Protein AF-G1WE12-F1 (afdb_monomer)

Foldseek 3Di:
DADWDKAKFQRADQLQDKIKIKTQCLVQPDDFPAKKFKAWQPPHGLQPPQLQAGDPLRTWDDDDNSMTMDIDRRCVSRVHDRVSVQDPPGPATWIWMAHRRRPDIGPIDHHDHHNVVVVCVVVVLDQKAKFWAGPVVPTDRAHDQFTHIKMKGDQCRDDFPRHGNVVLCPDPFFDFKFKWKDFPVNLQTLGPPQQAPVSCVLGTQDQDPVRMTMGRCRRNLVSSQWYADNVRDTDGDLSVDPLSVVVDDTFKMKMKMFTWGQDPVRGIDTDTIDPIDIHTHDDPDPQDDKDWDWPPPAAALQDWIKTKIAQADSQQAWKKKWKDWLRDIDIDTFDDDNGMTMDIDRSCVVCPPGDGQKMWMWMGGPVRDTPDTDIHGHDDDDD

Mean predicted aligned error: 9.97 Å

Solvent-accessible surface area (backbone atoms only — not comparable to full-atom v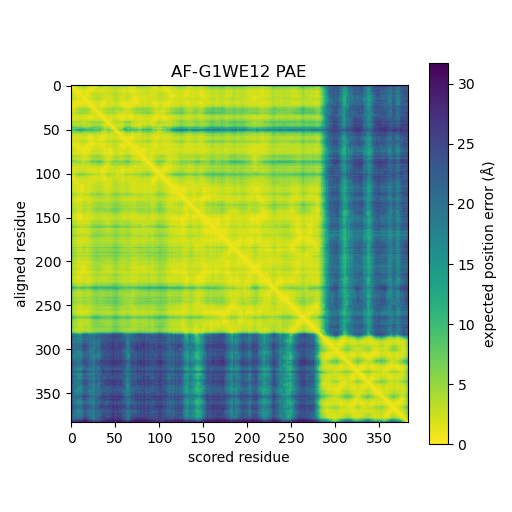alues): 20674 Å² total; per-residue (Å²): 91,31,64,64,54,56,39,42,37,35,39,57,65,59,54,80,41,76,36,32,42,37,37,42,35,72,81,23,78,63,71,79,85,60,71,42,25,59,47,46,56,38,88,37,50,58,65,68,91,25,76,62,47,52,54,80,86,36,49,46,49,78,75,57,91,40,29,33,36,46,77,44,34,51,27,69,60,40,74,46,61,60,66,58,75,68,39,88,82,46,86,51,37,37,33,33,46,22,36,47,66,44,86,43,53,41,35,78,44,70,48,87,78,34,66,68,59,53,51,52,47,66,74,63,72,50,30,60,49,50,35,12,38,38,70,88,80,48,62,34,68,40,38,51,55,87,31,21,25,22,35,42,32,34,32,87,61,27,56,37,78,88,40,30,46,59,63,52,69,66,44,93,44,52,72,49,40,31,37,36,36,14,37,53,80,50,75,45,55,38,69,57,45,59,82,31,70,63,22,42,65,66,32,32,40,43,78,45,97,88,67,36,30,32,38,67,50,24,36,43,46,67,50,46,12,43,39,64,46,91,88,71,47,73,44,70,38,65,49,59,40,69,72,50,39,77,60,60,81,73,56,31,36,30,34,29,49,30,38,30,27,46,47,99,85,69,46,55,39,84,56,56,36,57,54,87,41,78,44,57,38,34,82,76,76,76,78,63,76,66,44,78,52,58,37,60,84,74,39,37,60,73,36,62,41,32,44,39,39,30,34,47,61,90,82,30,72,61,36,34,40,39,39,40,40,60,90,46,77,48,74,50,66,36,51,74,52,58,64,43,26,37,37,78,43,56,31,39,75,74,42,64,95,53,75,53,63,42,36,38,41,37,31,27,29,65,83,69,50,76,78,42,79,48,78,42,66,35,46,79,78,84,130

Nearest PDB structures (foldseek):
  2yn3-assembly1_A  TM=2.367E-01  e=1.343E-07  Salmonella enterica subsp. enterica serovar Typhimurium str. LT2
  1p7h-assembly1_L  TM=2.393E-01  e=1.179E-03  Homo sapiens
  8v2b-assembly1_C  TM=2.340E-01  e=1.471E-03  Mus musculus
  7khf-assembly1_A  TM=2.065E-01  e=1.392E-03  Homo sapiens
  3se4-assembly1_C  TM=3.279E-01  e=4.815E-02  Homo sapiens

pLDDT: mean 93.17, std 6.66, range [52.09, 98.75]

Organism: NCBI:txid702438

Radius of gyration: 26.55 Å; Cα contacts (8 Å, |Δi|>4): 852; chains: 1; bounding box: 67×38×87 Å

Secondary structure (DSSP, 8-state):
--PPEEEEESSS--TTS-EEEEEE-TTTTPPTT---EEEE-SS--TTTT-SSS--GGGBPEEEETTEEEEEE-HHHHTTS-THHHH-TT---EEEEEE-TTSS-BPPPEEE---HHHHHHHHHTT-SEEEEES-GGG--BSSB-SSS-EEEEE-TTT-EETTEEHHHHTTSTTEEEEEEEEEETTTTEEE---TT-HHHHHHTEEEEPTTS-EEEEEESHHHHTTEEE-TTS-EEE-GGGSHHHHTT----EEEEEEEEEEE-TTS-EEEEEE---EEEEBPPPPPPPPPEEEEESSSEETTSEEEEEEES--TT--SEEEEEEETTEEEEEEEEEETTEEEEEEEHHHHTTT---SEEEEEEE-TT--EEEEEEEEEEPPP-

Structure (mmCIF, N/CA/C/O backbone):
data_AF-G1WE12-F1
#
_entry.id   AF-G1WE12-F1
#
loop_
_atom_site.group_PDB
_atom_site.id
_atom_site.type_symbol
_atom_site.label_atom_id
_atom_site.label_alt_id
_atom_site.label_comp_id
_atom_site.label_asym_id
_atom_site.label_entity_id
_atom_site.label_seq_id
_atom_site.pdbx_PDB_ins_code
_atom_site.Cartn_x
_atom_site.Cartn_y
_atom_site.Cartn_z
_atom_site.occupancy
_atom_site.B_iso_or_equiv
_atom_site.auth_seq_id
_atom_site.auth_comp_id
_atom_site.auth_asym_id
_atom_site.auth_atom_id
_atom_site.pdbx_PDB_model_num
ATOM 1 N N . MET A 1 1 ? 6.895 0.762 27.355 1.00 85.50 1 MET A N 1
ATOM 2 C CA . MET A 1 1 ? 5.780 0.906 26.391 1.00 85.50 1 MET A CA 1
ATOM 3 C C . MET A 1 1 ? 5.866 -0.226 25.378 1.00 85.50 1 MET A C 1
ATOM 5 O O . MET A 1 1 ? 6.911 -0.870 25.307 1.00 85.50 1 MET A O 1
ATOM 9 N N . GLY A 1 2 ? 4.789 -0.492 24.638 1.00 89.25 2 GLY A N 1
ATOM 10 C CA . GLY A 1 2 ? 4.708 -1.626 23.709 1.00 89.25 2 GLY A CA 1
ATOM 11 C C . GLY A 1 2 ? 5.625 -1.516 22.482 1.00 89.25 2 GLY A C 1
ATOM 12 O O . GLY A 1 2 ? 6.435 -0.590 22.358 1.00 89.25 2 GLY A O 1
ATOM 13 N N . VAL A 1 3 ? 5.472 -2.472 21.569 1.00 92.56 3 VAL A N 1
ATOM 14 C CA . VAL A 1 3 ? 6.071 -2.461 20.228 1.00 92.56 3 VAL A CA 1
ATOM 15 C C . VAL A 1 3 ? 4.986 -2.039 19.232 1.00 92.56 3 VAL A C 1
ATOM 17 O O . VAL A 1 3 ? 3.913 -2.644 19.252 1.00 92.56 3 VAL A O 1
ATOM 20 N N . PRO A 1 4 ? 5.216 -1.025 18.380 1.00 93.69 4 PRO A N 1
ATOM 21 C CA . PRO A 1 4 ? 4.253 -0.657 17.349 1.00 93.69 4 PRO A CA 1
ATOM 22 C C . PRO A 1 4 ? 4.116 -1.749 16.293 1.00 93.69 4 PRO A C 1
ATOM 24 O O . PRO A 1 4 ? 5.092 -2.415 15.941 1.00 93.69 4 PRO A O 1
ATOM 27 N N . LYS A 1 5 ? 2.917 -1.887 15.725 1.00 94.00 5 LYS A N 1
ATOM 28 C CA . LYS A 1 5 ? 2.735 -2.692 14.511 1.00 94.00 5 LYS A CA 1
ATOM 29 C C . LYS A 1 5 ? 3.100 -1.816 13.318 1.00 94.00 5 LYS A C 1
ATOM 31 O O . LYS A 1 5 ? 2.578 -0.712 13.182 1.00 94.00 5 LYS A O 1
ATOM 36 N N . VAL A 1 6 ? 3.995 -2.306 12.465 1.00 96.38 6 VAL A N 1
ATOM 37 C CA . VAL A 1 6 ? 4.563 -1.525 11.358 1.00 96.38 6 VAL A CA 1
ATOM 38 C C . VAL A 1 6 ? 4.261 -2.193 10.024 1.00 96.38 6 VAL A C 1
ATOM 40 O O . VAL A 1 6 ? 4.372 -3.414 9.894 1.00 96.38 6 VAL A O 1
ATOM 43 N N . TRP A 1 7 ? 3.887 -1.397 9.028 1.00 97.00 7 TRP A N 1
ATOM 44 C CA . TRP A 1 7 ? 3.762 -1.834 7.638 1.00 97.00 7 TRP A CA 1
ATOM 45 C C . TRP A 1 7 ? 4.177 -0.720 6.684 1.00 97.00 7 TRP A C 1
ATOM 47 O O . TRP A 1 7 ? 4.370 0.426 7.094 1.00 97.00 7 TRP A O 1
ATOM 57 N N . THR A 1 8 ? 4.329 -1.065 5.411 1.00 98.06 8 THR A N 1
ATOM 58 C CA . THR A 1 8 ? 4.759 -0.136 4.371 1.00 98.06 8 THR A CA 1
ATOM 59 C C . THR A 1 8 ? 3.774 -0.105 3.214 1.00 98.06 8 THR A C 1
ATOM 61 O O . THR A 1 8 ? 3.118 -1.101 2.908 1.00 98.06 8 THR A O 1
ATOM 64 N N . VAL A 1 9 ? 3.685 1.056 2.572 1.00 97.81 9 VAL A N 1
ATOM 65 C CA . VAL A 1 9 ? 3.064 1.234 1.258 1.00 97.81 9 VAL A CA 1
ATOM 66 C C . VAL A 1 9 ? 4.114 1.887 0.353 1.00 97.81 9 VAL A C 1
ATOM 68 O O . VAL A 1 9 ? 4.544 2.999 0.669 1.00 97.81 9 VAL A O 1
ATOM 71 N N . PRO A 1 10 ? 4.551 1.240 -0.740 1.00 96.81 10 PRO A N 1
ATOM 72 C CA . PRO A 1 10 ? 4.109 -0.071 -1.234 1.00 96.81 10 PRO A CA 1
ATOM 73 C C . PRO A 1 10 ? 4.503 -1.245 -0.306 1.00 96.81 10 PRO A C 1
ATOM 75 O O . PRO A 1 10 ? 5.312 -1.088 0.611 1.00 96.81 10 PRO A O 1
ATOM 78 N N . ALA A 1 11 ? 3.902 -2.422 -0.530 1.00 97.25 11 ALA A N 1
ATOM 79 C CA . ALA A 1 11 ? 4.101 -3.616 0.304 1.00 97.25 11 ALA A CA 1
ATOM 80 C C . ALA A 1 11 ? 5.571 -4.072 0.328 1.00 97.25 11 ALA A C 1
ATOM 82 O O . ALA A 1 11 ? 6.102 -4.435 1.374 1.00 97.25 11 ALA A O 1
ATOM 83 N N . VAL A 1 12 ? 6.228 -4.002 -0.832 1.00 97.44 12 VAL A N 1
ATOM 84 C CA . VAL A 1 12 ? 7.645 -4.322 -1.052 1.00 97.44 12 VAL A CA 1
ATOM 85 C C . VAL A 1 12 ? 8.293 -3.164 -1.820 1.00 97.44 12 VAL A C 1
ATOM 87 O O . VAL A 1 12 ? 7.662 -2.607 -2.722 1.00 97.44 12 VAL A O 1
ATOM 90 N N . PHE A 1 13 ? 9.528 -2.788 -1.470 1.00 97.25 13 PHE A N 1
ATOM 91 C CA . PHE A 1 13 ? 10.227 -1.602 -1.992 1.00 97.25 13 PHE A CA 1
ATOM 92 C C . PHE A 1 13 ? 11.758 -1.761 -1.984 1.00 97.25 13 PHE A C 1
ATOM 94 O O . PHE A 1 13 ? 12.310 -2.487 -1.158 1.00 97.25 13 PHE A O 1
ATOM 101 N N . THR A 1 14 ? 12.467 -1.068 -2.881 1.00 97.25 14 THR A N 1
ATOM 102 C CA . THR A 1 14 ? 13.921 -0.851 -2.751 1.00 97.25 14 THR A CA 1
ATOM 103 C C . THR A 1 14 ? 14.188 0.457 -2.010 1.00 97.25 14 THR A C 1
ATOM 105 O O . THR A 1 14 ? 13.355 1.358 -1.991 1.00 97.25 14 THR A O 1
ATOM 108 N N . CYS A 1 15 ? 15.346 0.573 -1.361 1.00 96.56 15 CYS A N 1
ATOM 109 C CA . CYS A 1 15 ?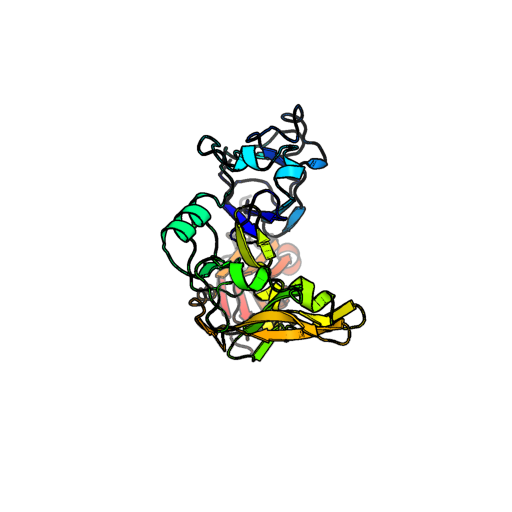 15.626 1.684 -0.442 1.00 96.56 15 CYS A CA 1
ATOM 110 C C . CYS A 1 15 ? 15.850 3.043 -1.129 1.00 96.56 15 CYS A C 1
ATOM 112 O O . CYS A 1 15 ? 15.992 4.061 -0.457 1.00 96.56 15 CYS A O 1
ATOM 114 N N . ASP A 1 16 ? 15.891 3.070 -2.454 1.00 96.75 16 ASP A N 1
ATOM 115 C CA . ASP A 1 16 ? 15.944 4.269 -3.284 1.00 96.75 16 ASP A CA 1
ATOM 116 C C . ASP A 1 16 ? 14.589 4.662 -3.889 1.00 96.75 16 ASP A C 1
ATOM 118 O O . ASP A 1 16 ? 14.500 5.663 -4.597 1.00 96.75 16 ASP A O 1
ATOM 122 N N . GLU A 1 17 ? 13.532 3.921 -3.562 1.00 96.62 17 GLU A N 1
ATOM 123 C CA . GLU A 1 17 ? 12.161 4.256 -3.921 1.00 96.62 17 GLU A CA 1
ATOM 124 C C . GLU A 1 17 ? 11.441 4.957 -2.769 1.00 96.62 17 GLU A C 1
ATOM 126 O O . GLU A 1 17 ? 11.775 4.810 -1.590 1.00 96.62 17 GLU A O 1
ATOM 131 N N . GLU A 1 18 ? 10.425 5.737 -3.126 1.00 97.31 18 GLU A N 1
ATOM 132 C CA . GLU A 1 18 ? 9.559 6.381 -2.151 1.00 97.31 18 GLU A CA 1
ATOM 133 C C . GLU A 1 18 ? 8.660 5.335 -1.478 1.00 97.31 18 GLU A C 1
ATOM 135 O O . GLU A 1 18 ? 7.976 4.554 -2.137 1.00 97.31 18 GLU A O 1
ATOM 140 N N . VAL A 1 19 ? 8.648 5.331 -0.149 1.00 98.00 19 VAL A N 1
ATOM 141 C CA . VAL A 1 19 ? 7.853 4.419 0.671 1.00 98.00 19 VAL A CA 1
ATOM 142 C C . VAL A 1 19 ? 7.250 5.178 1.846 1.00 98.00 19 VAL A C 1
ATOM 144 O O . VAL A 1 19 ? 7.848 6.093 2.416 1.00 98.00 19 VAL A O 1
ATOM 147 N N . THR A 1 20 ? 6.036 4.799 2.221 1.00 98.44 20 THR A N 1
ATOM 148 C CA . THR A 1 20 ? 5.378 5.284 3.430 1.00 98.44 20 THR A CA 1
ATOM 149 C C . THR A 1 20 ? 5.386 4.184 4.474 1.00 98.44 20 THR A C 1
ATOM 151 O O . THR A 1 20 ? 4.784 3.133 4.275 1.00 98.44 20 THR A O 1
ATOM 154 N N . PHE A 1 21 ? 6.056 4.436 5.593 1.00 98.44 21 PHE A N 1
ATOM 155 C CA . PHE A 1 21 ? 5.996 3.591 6.779 1.00 98.44 21 PHE A CA 1
ATOM 156 C C . PHE A 1 21 ? 4.821 4.026 7.640 1.00 98.44 21 PHE A C 1
ATOM 158 O O . PHE A 1 21 ? 4.695 5.211 7.951 1.00 98.44 21 PHE A O 1
ATOM 165 N N . TYR A 1 22 ? 3.998 3.072 8.045 1.00 98.12 22 TYR A N 1
ATOM 166 C CA . TYR A 1 22 ? 2.879 3.274 8.951 1.00 98.12 22 TYR A CA 1
ATOM 167 C C . TYR A 1 22 ? 3.154 2.585 10.278 1.00 98.12 22 TYR A C 1
ATOM 169 O O . TYR A 1 22 ? 3.723 1.493 10.315 1.00 98.12 22 TYR A O 1
ATOM 177 N N . TYR A 1 23 ? 2.713 3.223 11.353 1.00 97.50 23 TYR A N 1
ATOM 178 C CA . TYR A 1 23 ? 2.899 2.782 12.724 1.00 97.50 23 TYR A CA 1
ATOM 179 C C . TYR A 1 23 ? 1.545 2.813 13.428 1.00 97.50 23 TYR A C 1
ATOM 181 O O . TYR A 1 23 ? 0.963 3.884 13.602 1.00 97.50 23 TYR A O 1
ATOM 189 N N . ASP A 1 24 ? 1.048 1.646 13.825 1.00 93.75 24 ASP A N 1
ATOM 190 C CA . ASP A 1 24 ? -0.123 1.515 14.690 1.00 93.75 24 ASP A CA 1
ATOM 191 C C . ASP A 1 24 ? 0.336 1.487 16.150 1.00 93.75 24 ASP A C 1
ATOM 193 O O . ASP A 1 24 ? 1.073 0.589 16.582 1.00 93.75 24 ASP A O 1
ATOM 197 N N . MET A 1 25 ? -0.082 2.522 16.879 1.00 91.88 25 MET A N 1
ATOM 198 C CA . MET A 1 25 ? 0.288 2.795 18.264 1.00 91.88 25 MET A CA 1
ATOM 199 C C . MET A 1 25 ? -0.789 2.379 19.270 1.00 91.88 25 MET A C 1
ATOM 201 O O . MET A 1 25 ? -0.596 2.609 20.465 1.00 91.88 25 MET A O 1
ATOM 205 N N . THR A 1 26 ? -1.887 1.760 18.819 1.00 85.94 26 THR A N 1
ATOM 206 C CA . THR A 1 26 ? -3.068 1.459 19.649 1.00 85.94 26 THR A CA 1
ATOM 207 C C . THR A 1 26 ? -2.700 0.689 20.921 1.00 85.94 26 THR A C 1
ATOM 209 O O . THR A 1 26 ? -3.099 1.066 22.019 1.00 85.94 26 THR A O 1
ATOM 212 N N . ASP A 1 27 ? -1.826 -0.314 20.801 1.00 86.81 27 ASP A N 1
ATOM 213 C CA . ASP A 1 27 ? -1.413 -1.181 21.917 1.00 86.81 27 ASP A CA 1
ATOM 214 C C . ASP A 1 27 ? -0.101 -0.726 22.591 1.00 86.81 27 ASP A C 1
ATOM 216 O O . ASP A 1 27 ? 0.496 -1.438 23.404 1.00 86.81 27 ASP A O 1
ATOM 220 N N . VAL A 1 28 ? 0.401 0.464 22.246 1.00 88.06 28 VAL A N 1
ATOM 221 C CA . VAL A 1 28 ? 1.733 0.936 22.662 1.00 88.06 28 VAL A CA 1
ATOM 222 C C . VAL A 1 28 ? 1.672 1.826 23.912 1.00 88.06 28 VAL A C 1
ATOM 224 O O . VAL A 1 28 ? 2.712 2.097 24.510 1.00 88.06 28 VAL A O 1
ATOM 227 N N . GLN A 1 29 ? 0.468 2.184 24.385 1.00 86.75 29 GLN A N 1
ATOM 228 C CA . GLN A 1 29 ? 0.199 2.961 25.614 1.00 86.75 29 GLN A CA 1
ATOM 229 C C . GLN A 1 29 ? 0.620 4.442 25.550 1.00 86.75 29 GLN A C 1
ATOM 231 O O . GLN A 1 29 ? 0.852 5.082 26.581 1.00 86.75 29 GLN A O 1
ATOM 236 N N . PHE A 1 30 ? 0.744 5.006 24.348 1.00 88.44 30 PHE A N 1
ATOM 237 C CA . PHE A 1 30 ? 0.864 6.456 24.187 1.00 88.44 30 PHE A CA 1
ATOM 238 C C . PHE A 1 30 ? -0.519 7.112 24.315 1.00 88.44 30 PHE A C 1
ATOM 240 O O . PHE A 1 30 ? -1.509 6.500 23.923 1.00 88.44 30 PHE A O 1
ATOM 247 N N . PRO A 1 31 ? -0.611 8.342 24.856 1.00 86.12 31 PRO A N 1
ATOM 248 C CA . PRO A 1 31 ? -1.833 9.127 24.745 1.00 86.12 31 PRO A CA 1
ATOM 249 C C . PRO A 1 31 ? -2.197 9.329 23.274 1.00 86.12 31 PRO A C 1
ATOM 251 O O . PRO A 1 31 ? -1.318 9.628 22.463 1.00 86.12 31 PRO A O 1
ATOM 254 N N . GLU A 1 32 ? -3.476 9.190 22.947 1.00 84.81 32 GLU A N 1
ATOM 255 C CA . GLU A 1 32 ? -3.943 9.373 21.577 1.00 84.81 32 GLU A CA 1
ATOM 256 C C . GLU A 1 32 ? -3.659 10.793 21.069 1.00 84.81 32 GLU A C 1
ATOM 258 O O . GLU A 1 32 ? -3.800 11.776 21.799 1.00 84.81 32 GLU A O 1
ATOM 263 N N . GLY A 1 33 ? -3.225 10.894 19.810 1.00 85.19 33 GLY A N 1
ATOM 264 C CA . GLY A 1 33 ? -2.966 12.168 19.137 1.00 85.19 33 GLY A CA 1
ATOM 265 C C . GLY A 1 33 ? -1.705 12.907 19.594 1.00 85.19 33 GLY A C 1
ATOM 266 O O . GLY A 1 33 ? -1.442 14.004 19.107 1.00 85.19 33 GLY A O 1
ATOM 267 N N . VAL A 1 34 ? -0.897 12.333 20.493 1.00 93.50 34 VAL A N 1
ATOM 268 C CA . VAL A 1 34 ? 0.385 12.938 20.881 1.00 93.50 34 VAL A CA 1
ATOM 269 C C . VAL A 1 34 ? 1.340 13.003 19.685 1.00 93.50 34 VAL A C 1
ATOM 271 O O . VAL A 1 34 ? 1.393 12.085 18.868 1.00 93.50 34 VAL A O 1
ATOM 274 N N . ASP A 1 35 ? 2.131 14.070 19.587 1.00 97.25 35 ASP A N 1
ATOM 275 C CA . ASP A 1 35 ? 3.177 14.171 18.569 1.00 97.25 35 ASP A CA 1
ATOM 276 C C . ASP A 1 35 ? 4.259 13.099 18.788 1.00 97.25 35 ASP A C 1
ATOM 278 O O . ASP A 1 35 ? 4.887 13.030 19.851 1.00 97.25 35 ASP A O 1
ATOM 282 N N . LEU A 1 36 ? 4.515 12.303 17.747 1.00 97.75 36 LEU A N 1
ATOM 283 C CA . LEU A 1 36 ? 5.527 11.248 17.741 1.00 97.75 36 LEU A CA 1
ATOM 284 C C . LEU A 1 36 ? 6.609 11.497 16.692 1.00 97.75 36 LEU A C 1
ATOM 286 O O . LEU A 1 36 ? 6.371 12.084 15.634 1.00 97.75 36 LEU A O 1
ATOM 290 N N . TYR A 1 37 ? 7.809 11.014 17.001 1.00 97.81 37 TYR A N 1
ATOM 291 C CA . TYR A 1 37 ? 9.014 11.187 16.201 1.00 97.81 37 TYR A CA 1
ATOM 292 C C . TYR A 1 37 ? 9.722 9.848 16.018 1.00 97.81 37 TYR A C 1
ATOM 294 O O . TYR A 1 37 ? 9.834 9.068 16.968 1.00 97.81 37 TYR A O 1
ATOM 302 N N . LEU A 1 38 ? 10.210 9.602 14.803 1.00 97.44 38 LEU A N 1
ATOM 303 C CA . LEU A 1 38 ? 10.978 8.413 14.457 1.00 97.44 38 LEU A CA 1
ATOM 304 C C . LEU A 1 38 ? 12.446 8.599 14.832 1.00 97.44 38 LEU A C 1
ATOM 306 O O . LEU A 1 38 ? 13.145 9.410 14.231 1.00 97.44 38 LEU A O 1
ATOM 310 N N . TRP A 1 39 ? 12.929 7.792 15.769 1.00 96.12 39 TRP A N 1
ATOM 311 C CA . TRP A 1 39 ? 14.358 7.631 16.001 1.00 96.12 39 TRP A CA 1
ATOM 312 C C . TRP A 1 39 ? 14.813 6.302 15.410 1.00 96.12 39 TRP A C 1
ATOM 314 O O . TRP A 1 39 ? 14.361 5.248 15.850 1.00 96.12 39 TRP A O 1
ATOM 324 N N . ALA A 1 40 ? 15.692 6.358 14.416 1.00 95.19 40 ALA A N 1
ATOM 325 C CA . ALA A 1 40 ? 16.290 5.199 13.766 1.00 95.19 40 ALA A CA 1
ATOM 326 C C . ALA A 1 40 ? 17.816 5.327 13.810 1.00 95.19 40 ALA A C 1
ATOM 328 O O . ALA A 1 40 ? 18.318 6.445 13.861 1.00 95.19 40 ALA A O 1
ATOM 329 N N . TRP A 1 41 ? 18.550 4.214 13.805 1.00 93.69 41 TRP A N 1
ATOM 330 C CA . TRP A 1 41 ? 20.022 4.246 13.914 1.00 93.69 41 TRP A CA 1
ATOM 331 C C . TRP A 1 41 ? 20.755 3.283 12.976 1.00 93.69 41 TRP A C 1
ATOM 333 O O . TRP A 1 41 ? 21.980 3.193 13.021 1.00 93.69 41 TRP A O 1
ATOM 343 N N . THR A 1 42 ? 20.036 2.565 12.112 1.00 92.75 42 THR A N 1
ATOM 344 C CA . THR A 1 42 ? 20.632 1.705 11.084 1.00 92.75 42 THR A CA 1
ATOM 345 C C . THR A 1 42 ? 19.958 1.944 9.731 1.00 92.75 42 THR A C 1
ATOM 347 O O . THR A 1 42 ? 18.728 1.978 9.669 1.00 92.75 42 THR A O 1
ATOM 350 N N . PRO A 1 43 ? 20.724 2.065 8.628 1.00 91.44 43 PRO A N 1
ATOM 351 C CA . PRO A 1 43 ? 22.186 1.914 8.523 1.00 91.44 43 PRO A CA 1
ATOM 352 C C . PRO A 1 43 ? 23.010 3.085 9.091 1.00 91.44 43 PRO A C 1
ATOM 354 O O . PRO A 1 43 ? 24.203 2.930 9.322 1.00 91.44 43 PRO A O 1
ATOM 357 N N . THR A 1 44 ? 22.384 4.231 9.338 1.00 92.69 44 THR A N 1
ATOM 358 C CA . THR A 1 44 ? 22.977 5.417 9.979 1.00 92.69 44 THR A CA 1
ATOM 359 C C . THR A 1 44 ? 21.956 6.018 10.953 1.00 92.69 44 THR A C 1
ATOM 361 O O . THR A 1 44 ? 20.788 5.626 10.941 1.00 92.69 44 THR A O 1
ATOM 364 N N . GLU A 1 45 ? 22.364 6.963 11.802 1.00 93.94 45 GLU A N 1
ATOM 365 C CA . GLU A 1 45 ? 21.431 7.764 12.606 1.00 93.94 45 GLU A CA 1
ATOM 366 C C . GLU A 1 45 ? 21.102 9.070 11.856 1.00 93.94 45 GLU A C 1
ATOM 368 O O . GLU A 1 45 ? 21.946 9.965 11.805 1.00 93.94 45 GLU A O 1
ATOM 373 N N . PRO A 1 46 ? 19.909 9.204 11.242 1.00 93.00 46 PRO A N 1
ATOM 374 C CA . PRO A 1 46 ? 19.587 10.343 10.383 1.00 93.00 46 PRO A CA 1
ATOM 375 C C . PRO A 1 46 ? 19.283 11.625 11.162 1.00 93.00 46 PRO A C 1
ATOM 377 O O . PRO A 1 46 ? 19.503 12.719 10.659 1.00 93.00 46 PRO A O 1
ATOM 380 N N . ASP A 1 47 ? 18.808 11.500 12.403 1.00 91.88 47 ASP A N 1
ATOM 381 C CA . ASP A 1 47 ? 18.554 12.622 13.316 1.00 91.88 47 ASP A CA 1
ATOM 382 C C . ASP A 1 47 ? 19.609 12.640 14.439 1.00 91.88 47 ASP A C 1
ATOM 384 O O . ASP A 1 47 ? 19.283 12.715 15.624 1.00 91.88 47 ASP A O 1
ATOM 388 N N . ALA A 1 48 ? 20.885 12.478 14.067 1.00 88.00 48 ALA A N 1
ATOM 389 C CA . ALA A 1 48 ? 21.989 12.308 15.011 1.00 88.00 48 ALA A CA 1
ATOM 390 C C . ALA A 1 48 ? 22.069 13.446 16.042 1.00 88.00 48 ALA A C 1
ATOM 392 O O . ALA A 1 48 ? 21.968 14.628 15.713 1.00 88.00 48 ALA A O 1
ATOM 393 N N . GLY A 1 49 ? 22.271 13.079 17.311 1.00 83.31 49 GLY A N 1
ATOM 394 C CA . GLY A 1 49 ? 22.349 14.029 18.427 1.00 83.31 49 GLY A CA 1
ATOM 395 C C . GLY A 1 49 ? 20.992 14.494 18.970 1.00 83.31 49 GLY A C 1
ATOM 396 O O . GLY A 1 49 ? 20.947 15.125 20.024 1.00 83.31 49 GLY A O 1
ATOM 397 N N . ASN A 1 50 ? 19.880 14.113 18.334 1.00 85.88 50 ASN A N 1
ATOM 398 C CA . ASN A 1 50 ? 18.525 14.487 18.751 1.00 85.88 50 ASN A CA 1
ATOM 399 C C . ASN A 1 50 ? 17.820 13.385 19.561 1.00 85.88 50 ASN A C 1
ATOM 401 O O . ASN A 1 50 ? 16.594 13.374 19.682 1.00 85.88 50 ASN A O 1
ATOM 405 N N . GLY A 1 51 ? 18.572 12.465 20.179 1.00 75.06 51 GLY A N 1
ATOM 406 C CA . GLY A 1 51 ? 18.029 11.389 21.021 1.00 75.06 51 GLY A CA 1
ATOM 407 C C . GLY A 1 51 ? 17.151 11.900 22.173 1.00 75.06 51 GLY A C 1
ATOM 408 O O . GLY A 1 51 ? 16.048 11.395 22.369 1.00 75.06 51 GLY A O 1
ATOM 409 N N . GLY A 1 52 ? 17.570 12.962 22.868 1.00 80.94 52 GLY A N 1
ATOM 410 C CA . GLY A 1 52 ? 16.794 13.591 23.951 1.00 80.94 52 GLY A CA 1
ATOM 411 C C . GLY A 1 52 ? 15.825 14.695 23.509 1.00 80.94 52 GLY A C 1
ATOM 412 O O . GLY A 1 52 ? 15.010 15.135 24.308 1.00 80.94 52 GLY A O 1
ATOM 413 N N . ASN A 1 53 ? 15.904 15.163 22.261 1.00 89.56 53 ASN A N 1
ATOM 414 C CA . ASN A 1 53 ? 15.043 16.228 21.747 1.00 89.56 53 ASN A CA 1
ATOM 415 C C . ASN A 1 53 ? 14.911 16.112 20.225 1.00 89.56 53 ASN A C 1
ATOM 417 O O . ASN A 1 53 ? 15.780 16.577 19.498 1.00 89.56 53 ASN A O 1
ATOM 421 N N . SER A 1 54 ? 13.848 15.464 19.751 1.00 91.62 54 SER A N 1
ATOM 422 C CA . SER A 1 54 ? 13.645 15.183 18.327 1.00 91.62 54 SER A CA 1
ATOM 423 C C . SER A 1 54 ? 13.492 16.462 17.504 1.00 91.62 54 SER A C 1
ATOM 425 O O . SER A 1 54 ? 12.765 17.387 17.890 1.00 91.62 54 SER A O 1
ATOM 427 N N . SER A 1 55 ? 14.095 16.484 16.316 1.00 92.44 55 SER A N 1
ATOM 428 C CA . SER A 1 55 ? 13.916 17.587 15.375 1.00 92.44 55 SER A CA 1
ATOM 429 C C . SER A 1 55 ? 12.611 17.445 14.576 1.00 92.44 55 SER A C 1
ATOM 431 O O . SER A 1 55 ? 11.990 16.380 14.519 1.00 92.44 55 SER A O 1
ATOM 433 N N . ALA A 1 56 ? 12.169 18.522 13.917 1.00 93.88 56 ALA A N 1
ATOM 434 C CA . ALA A 1 56 ? 10.994 18.471 13.038 1.00 93.88 56 ALA A CA 1
ATOM 435 C C . ALA A 1 56 ? 11.169 17.482 11.869 1.00 93.88 56 ALA A C 1
ATOM 437 O O . ALA A 1 56 ? 10.182 16.930 11.384 1.00 93.88 56 ALA A O 1
ATOM 438 N N . PHE A 1 57 ? 12.414 17.213 11.462 1.00 94.62 57 PHE A N 1
ATOM 439 C CA . PHE A 1 57 ? 12.746 16.241 10.423 1.00 94.62 57 PHE A CA 1
ATOM 440 C C . PHE A 1 57 ? 12.247 14.832 10.768 1.00 94.62 57 PHE A C 1
ATOM 442 O O . PHE A 1 57 ? 11.717 14.150 9.894 1.00 94.62 57 PHE A O 1
ATOM 449 N N . ALA A 1 58 ? 12.317 14.418 12.035 1.00 95.69 58 ALA A N 1
ATOM 450 C CA . ALA A 1 58 ? 11.883 13.096 12.487 1.00 95.69 58 ALA A CA 1
ATOM 451 C C . ALA A 1 58 ? 10.371 12.990 12.767 1.00 95.69 58 ALA A C 1
ATOM 453 O O . ALA A 1 58 ? 9.877 11.897 13.052 1.00 95.69 58 ALA A O 1
ATOM 454 N N . LYS A 1 59 ? 9.619 14.101 12.703 1.00 97.50 59 LYS A N 1
ATOM 455 C CA . LYS A 1 59 ? 8.193 14.122 13.064 1.00 97.50 59 LYS A CA 1
ATOM 456 C C . LYS A 1 59 ? 7.376 13.204 12.147 1.00 97.50 59 LYS A C 1
ATOM 458 O O . LYS A 1 59 ? 7.593 13.180 10.928 1.00 97.50 59 LYS A O 1
ATOM 463 N N . LEU A 1 60 ? 6.448 12.467 12.754 1.00 98.38 60 LEU A N 1
ATOM 464 C CA . LEU A 1 60 ? 5.448 11.648 12.076 1.00 98.38 60 LEU A CA 1
ATOM 465 C C . LEU A 1 60 ? 4.166 12.444 11.813 1.00 98.38 60 LEU A C 1
ATOM 467 O O . LEU A 1 60 ? 3.803 13.342 12.575 1.00 98.38 60 LEU A O 1
ATOM 471 N N . THR A 1 61 ? 3.447 12.068 10.761 1.00 98.38 61 THR A N 1
ATOM 472 C CA . THR A 1 61 ? 2.101 12.578 10.484 1.00 98.38 61 THR A CA 1
ATOM 473 C C . THR A 1 61 ? 1.080 11.708 11.209 1.00 98.38 61 THR A C 1
ATOM 475 O O . THR A 1 61 ? 1.072 10.496 11.010 1.00 98.38 61 THR A O 1
ATOM 478 N N . TYR A 1 62 ? 0.224 12.308 12.040 1.00 95.88 62 TYR A N 1
ATOM 479 C CA . TYR A 1 62 ? -0.896 11.612 12.679 1.00 95.88 62 TYR A CA 1
ATOM 480 C C . TYR A 1 62 ? -2.083 11.508 11.715 1.00 95.88 62 TYR A C 1
ATOM 482 O O . TYR A 1 62 ? -2.458 12.506 11.101 1.00 95.88 62 TYR A O 1
ATOM 490 N N . LEU A 1 63 ? -2.663 10.315 11.585 1.00 88.44 63 LEU A N 1
ATOM 491 C CA . LEU A 1 63 ? -3.773 10.024 10.670 1.00 88.44 63 LEU A CA 1
ATOM 492 C C . LEU A 1 63 ? -5.102 9.747 11.398 1.00 88.44 63 LEU A C 1
ATOM 494 O O . LEU A 1 63 ? -6.102 9.475 10.740 1.00 88.44 63 LEU A O 1
ATOM 498 N N . GLY A 1 64 ? -5.129 9.825 12.733 1.00 81.88 64 GLY A N 1
ATOM 499 C CA . GLY A 1 64 ? -6.266 9.383 13.550 1.00 81.88 64 GLY A CA 1
ATOM 500 C C . GLY A 1 64 ? -6.132 7.927 14.007 1.00 81.88 64 GLY A C 1
ATOM 501 O O . GLY A 1 64 ? -5.280 7.190 13.510 1.00 81.88 64 GLY A O 1
ATOM 502 N N . ASN A 1 65 ? -6.962 7.510 14.970 1.00 84.81 65 ASN A N 1
ATOM 503 C CA . ASN A 1 65 ? -7.029 6.135 15.487 1.00 84.81 65 ASN A CA 1
ATOM 504 C C . ASN A 1 65 ? -5.665 5.560 15.915 1.00 84.81 65 ASN A C 1
ATOM 506 O O . ASN A 1 65 ? -5.366 4.400 15.646 1.00 84.81 65 ASN A O 1
ATOM 510 N N . ASN A 1 66 ? -4.801 6.378 16.530 1.00 86.88 66 ASN A N 1
ATOM 511 C CA . ASN A 1 66 ? -3.429 5.988 16.896 1.00 86.88 66 ASN A CA 1
ATOM 512 C C . ASN A 1 66 ? -2.540 5.520 15.725 1.00 86.88 66 ASN A C 1
ATOM 514 O O . ASN A 1 66 ? -1.506 4.886 15.951 1.00 86.88 66 ASN A O 1
ATOM 518 N N . ILE A 1 67 ? -2.888 5.867 14.483 1.00 92.69 67 ILE A N 1
ATOM 519 C CA . ILE A 1 67 ? -2.074 5.576 13.303 1.00 92.69 67 ILE A CA 1
ATOM 520 C C . ILE A 1 67 ? -1.225 6.788 12.938 1.00 92.69 67 ILE A C 1
ATOM 522 O O . ILE A 1 67 ? -1.713 7.912 12.801 1.00 92.69 67 ILE A O 1
ATOM 526 N N . TYR A 1 68 ? 0.064 6.540 12.734 1.00 98.12 68 TYR A N 1
ATOM 527 C CA . TYR A 1 68 ? 1.041 7.536 12.316 1.00 98.12 68 TYR A CA 1
ATOM 528 C C . TYR A 1 68 ? 1.757 7.073 11.054 1.00 98.12 68 TYR A C 1
ATOM 530 O O . TYR A 1 68 ? 1.899 5.871 10.830 1.00 98.12 68 TYR A O 1
ATOM 538 N N . CYS A 1 69 ? 2.266 8.004 10.249 1.00 98.31 69 CYS A N 1
ATOM 539 C CA . CYS A 1 69 ? 3.078 7.650 9.092 1.00 98.31 69 CYS A CA 1
ATOM 540 C C . CYS A 1 69 ? 4.313 8.535 8.889 1.00 98.31 69 CYS A C 1
ATOM 542 O O . CYS A 1 69 ? 4.402 9.669 9.369 1.00 98.31 69 CYS A O 1
ATOM 544 N N . LYS A 1 70 ? 5.278 7.985 8.145 1.00 98.25 70 LYS A N 1
ATOM 545 C CA . LYS A 1 70 ? 6.429 8.698 7.592 1.00 98.25 70 LYS A CA 1
ATOM 546 C C . LYS A 1 70 ? 6.631 8.288 6.144 1.00 98.25 70 LYS A C 1
ATOM 548 O O . LYS A 1 70 ? 6.993 7.147 5.865 1.00 98.25 70 LYS A O 1
ATOM 553 N N . LYS A 1 71 ? 6.432 9.240 5.239 1.00 98.06 71 LYS A N 1
ATOM 554 C CA . LYS A 1 71 ? 6.779 9.102 3.828 1.00 98.06 71 LYS A CA 1
ATOM 555 C C . LYS A 1 71 ? 8.235 9.515 3.617 1.00 98.06 71 LYS A C 1
ATOM 557 O O . LYS A 1 71 ? 8.631 10.580 4.092 1.00 98.06 71 LYS A O 1
ATOM 562 N N . MET A 1 72 ? 9.033 8.669 2.971 1.00 97.44 72 MET A N 1
ATOM 563 C CA . MET A 1 72 ? 10.456 8.922 2.745 1.00 97.44 72 MET A CA 1
ATOM 564 C C . MET A 1 72 ? 11.015 8.117 1.569 1.00 97.44 72 MET A C 1
ATOM 566 O O . MET A 1 72 ? 10.467 7.083 1.202 1.00 97.44 72 MET A O 1
ATOM 570 N N . ILE A 1 73 ? 12.160 8.553 1.048 1.00 98.06 73 ILE A N 1
ATOM 571 C CA . ILE A 1 73 ? 13.077 7.700 0.284 1.00 98.06 73 ILE A CA 1
ATOM 572 C C . ILE A 1 73 ? 14.198 7.293 1.255 1.00 98.06 73 ILE A C 1
ATOM 574 O O . ILE A 1 73 ? 14.915 8.186 1.718 1.00 98.06 73 ILE A O 1
ATOM 578 N N . PRO A 1 74 ? 14.358 6.006 1.623 1.00 97.88 74 PRO A N 1
ATOM 579 C CA . PRO A 1 74 ? 15.283 5.596 2.682 1.00 97.88 74 PRO A CA 1
ATOM 580 C C . PRO A 1 74 ? 16.733 6.054 2.483 1.00 97.88 74 PRO A C 1
ATOM 582 O O . PRO A 1 74 ? 17.339 6.554 3.426 1.00 97.88 74 PRO A O 1
ATOM 585 N N . THR A 1 75 ? 17.286 5.982 1.272 1.00 97.62 75 THR A N 1
ATOM 586 C CA . THR A 1 75 ? 18.639 6.497 0.978 1.00 97.62 75 THR A CA 1
ATOM 587 C C . THR A 1 75 ? 18.781 7.991 1.267 1.00 97.62 75 THR A C 1
ATOM 589 O O . THR A 1 75 ? 19.789 8.427 1.823 1.00 97.62 75 THR A O 1
ATOM 592 N N . GLN A 1 76 ? 17.749 8.781 0.968 1.00 97.56 76 GLN A N 1
ATOM 593 C CA . GLN A 1 76 ? 17.737 10.213 1.264 1.00 97.56 76 GLN A CA 1
ATOM 594 C C . GLN A 1 76 ? 17.553 10.481 2.759 1.00 97.56 76 GLN A C 1
ATOM 596 O O . GLN A 1 76 ? 18.253 11.331 3.304 1.00 97.56 76 GLN A O 1
ATOM 601 N N . TYR A 1 77 ? 16.652 9.748 3.422 1.00 97.44 77 TYR A N 1
ATOM 602 C CA . TYR A 1 77 ? 16.373 9.911 4.851 1.00 97.44 77 TYR A CA 1
ATOM 603 C C . TYR A 1 77 ? 17.590 9.565 5.710 1.00 97.44 77 TYR A C 1
ATOM 605 O O . TYR A 1 77 ? 17.930 10.321 6.606 1.00 97.44 77 TYR A O 1
ATOM 613 N N . PHE A 1 78 ? 18.274 8.460 5.407 1.00 96.62 78 PHE A N 1
ATOM 614 C CA . PHE A 1 78 ? 19.474 8.000 6.115 1.00 96.62 78 PHE A CA 1
ATOM 615 C C . PHE A 1 78 ? 20.778 8.626 5.601 1.00 96.62 78 PHE A C 1
ATOM 617 O O . PHE A 1 78 ? 21.859 8.262 6.061 1.00 96.62 78 PHE A O 1
ATOM 624 N N . HIS A 1 79 ? 20.703 9.556 4.645 1.00 96.06 79 HIS A N 1
ATOM 625 C CA . HIS A 1 79 ? 21.870 10.236 4.076 1.00 96.06 79 HIS A CA 1
ATOM 626 C C . HIS A 1 79 ? 22.975 9.260 3.628 1.00 96.06 79 HIS A C 1
ATOM 628 O O . HIS A 1 79 ? 24.164 9.492 3.844 1.00 96.06 79 HIS A O 1
ATOM 634 N N . THR A 1 80 ? 22.578 8.136 3.029 1.00 95.69 80 THR A N 1
ATOM 635 C CA . THR A 1 80 ? 23.492 7.065 2.619 1.00 95.69 80 THR A CA 1
ATOM 636 C C . THR A 1 80 ? 23.069 6.450 1.289 1.00 95.69 80 THR A C 1
ATOM 638 O O . THR A 1 80 ? 21.982 6.703 0.771 1.00 95.69 80 THR A O 1
ATOM 641 N N . ASN A 1 81 ? 23.945 5.645 0.701 1.00 94.50 81 ASN A N 1
ATOM 642 C CA . ASN A 1 81 ? 23.680 4.987 -0.571 1.00 94.50 81 ASN A CA 1
ATOM 643 C C . ASN A 1 81 ? 22.968 3.636 -0.383 1.00 94.50 81 ASN A C 1
ATOM 645 O O . ASN A 1 81 ? 22.903 3.080 0.713 1.00 94.50 81 ASN A O 1
ATOM 649 N N . LYS A 1 82 ? 22.449 3.086 -1.486 1.00 93.38 82 LYS A N 1
ATOM 650 C CA . LYS A 1 82 ? 21.711 1.816 -1.482 1.00 93.38 82 LYS A CA 1
ATOM 651 C C . LYS A 1 82 ? 22.528 0.615 -0.988 1.00 93.38 82 LYS A C 1
ATOM 653 O O . LYS A 1 82 ? 21.953 -0.262 -0.356 1.00 93.38 82 LYS A O 1
ATOM 658 N N . ALA A 1 83 ? 23.851 0.600 -1.183 1.00 92.62 83 ALA A N 1
ATOM 659 C CA . ALA A 1 83 ? 24.691 -0.530 -0.782 1.00 92.62 83 ALA A CA 1
ATOM 660 C C . ALA A 1 83 ? 24.667 -0.754 0.741 1.00 92.62 83 ALA A C 1
ATOM 662 O O . ALA A 1 83 ? 24.740 -1.891 1.199 1.00 92.62 83 ALA A O 1
ATOM 663 N N . ALA A 1 84 ? 24.471 0.312 1.527 1.00 93.25 84 ALA A N 1
ATOM 664 C CA . ALA A 1 84 ? 24.305 0.213 2.977 1.00 93.25 84 ALA A CA 1
ATOM 665 C C . ALA A 1 84 ? 23.043 -0.569 3.393 1.00 93.25 84 ALA A C 1
ATOM 667 O O . ALA A 1 84 ? 23.018 -1.155 4.471 1.00 93.25 84 ALA A O 1
ATOM 668 N N . PHE A 1 85 ? 22.016 -0.590 2.540 1.00 93.94 85 PHE A N 1
ATOM 669 C CA . PHE A 1 85 ? 20.770 -1.328 2.751 1.00 93.94 85 PHE A CA 1
ATOM 670 C C . PHE A 1 85 ? 20.752 -2.693 2.064 1.00 93.94 85 PHE A C 1
ATOM 672 O O . PHE A 1 85 ? 19.883 -3.505 2.351 1.00 93.94 85 PHE A O 1
ATOM 679 N N . GLU A 1 86 ? 21.655 -2.944 1.120 1.00 87.88 86 GLU A N 1
ATOM 680 C CA . GLU A 1 86 ? 21.714 -4.196 0.357 1.00 87.88 86 GLU A CA 1
ATOM 681 C C . GLU A 1 86 ? 22.699 -5.203 0.963 1.00 87.88 86 GLU A C 1
ATOM 683 O O . GLU A 1 86 ? 22.653 -6.375 0.607 1.00 87.88 86 GLU A O 1
ATOM 688 N N . SER A 1 87 ? 23.556 -4.766 1.893 1.00 86.81 87 SER A N 1
ATOM 689 C CA . SER A 1 87 ? 24.482 -5.645 2.611 1.00 86.81 87 SER A CA 1
ATOM 690 C C . SER A 1 87 ? 23.742 -6.753 3.367 1.00 86.81 87 SER A C 1
ATOM 692 O O . SER A 1 87 ? 22.766 -6.484 4.076 1.00 86.81 87 SER A O 1
ATOM 694 N N . ASP A 1 88 ? 24.241 -7.987 3.272 1.00 85.44 88 ASP A N 1
ATOM 695 C CA . ASP A 1 88 ? 23.749 -9.126 4.058 1.00 85.44 88 ASP A CA 1
ATOM 696 C C . ASP A 1 88 ? 23.941 -8.900 5.570 1.00 85.44 88 ASP A C 1
ATOM 698 O O . ASP A 1 88 ? 23.128 -9.355 6.373 1.00 85.44 88 ASP A O 1
ATOM 702 N N . ASP A 1 89 ? 24.951 -8.111 5.954 1.00 87.94 89 ASP A N 1
ATOM 703 C CA . ASP A 1 89 ? 25.238 -7.759 7.350 1.00 87.94 89 ASP A CA 1
ATOM 704 C C . ASP A 1 89 ? 24.356 -6.619 7.879 1.00 87.94 89 ASP A C 1
ATOM 706 O O . ASP A 1 89 ? 24.376 -6.315 9.075 1.00 87.94 89 ASP A O 1
ATOM 710 N N . TRP A 1 90 ? 23.583 -5.943 7.018 1.00 92.94 90 TRP A N 1
ATOM 711 C CA . TRP A 1 90 ? 22.720 -4.858 7.476 1.00 92.94 90 TRP A CA 1
ATOM 712 C C . TRP A 1 90 ? 21.566 -5.425 8.318 1.00 92.94 90 TRP A C 1
ATOM 714 O O . TRP A 1 90 ? 20.742 -6.198 7.811 1.00 92.94 90 TRP A O 1
ATOM 724 N N . PRO A 1 91 ? 21.427 -5.017 9.592 1.00 91.31 91 PRO A N 1
ATOM 725 C CA . PRO A 1 91 ? 20.486 -5.638 10.512 1.00 91.31 91 PRO A CA 1
ATOM 726 C C . PRO A 1 91 ? 19.065 -5.072 10.365 1.00 91.31 91 PRO A C 1
ATOM 728 O O . PRO A 1 91 ? 18.298 -5.139 11.317 1.00 91.31 91 PRO A O 1
ATOM 731 N N . GLY A 1 92 ? 18.702 -4.493 9.216 1.00 94.25 92 GLY A N 1
ATOM 732 C CA . GLY A 1 92 ? 17.401 -3.869 8.951 1.00 94.25 92 GLY A CA 1
ATOM 733 C C . GLY A 1 92 ? 17.224 -2.496 9.609 1.00 94.25 92 GLY A C 1
ATOM 734 O O . GLY A 1 92 ? 18.175 -1.907 10.123 1.00 94.25 92 GLY A O 1
ATOM 735 N N . PHE A 1 93 ? 16.000 -1.969 9.578 1.00 95.62 93 PHE A N 1
ATOM 736 C CA . PHE A 1 93 ? 15.656 -0.641 10.100 1.00 95.62 93 PHE A CA 1
ATOM 737 C C . PHE A 1 93 ? 15.376 -0.674 11.608 1.00 95.62 93 PHE A C 1
ATOM 739 O O . PHE A 1 93 ? 14.221 -0.759 12.028 1.00 95.62 93 PHE A O 1
ATOM 746 N N . TRP A 1 94 ? 16.405 -0.597 12.447 1.00 96.12 94 TRP A N 1
ATOM 747 C CA . TRP A 1 94 ? 16.199 -0.510 13.890 1.00 96.12 94 TRP A CA 1
ATOM 748 C C . TRP A 1 94 ? 15.720 0.874 14.296 1.00 96.12 94 TRP A C 1
ATOM 750 O O . TRP A 1 94 ? 16.252 1.895 13.852 1.00 96.12 94 TRP A O 1
ATOM 760 N N . SER A 1 95 ? 14.661 0.908 15.102 1.00 95.75 95 SER A N 1
ATOM 761 C CA . SER A 1 95 ? 13.937 2.135 15.401 1.00 95.75 95 SER A CA 1
ATOM 762 C C . SER A 1 95 ? 13.233 2.119 16.761 1.00 95.75 95 SER A C 1
ATOM 764 O O . SER A 1 95 ? 13.012 1.078 17.388 1.00 95.75 95 SER A O 1
ATOM 766 N N . ARG A 1 96 ? 12.867 3.322 17.211 1.00 95.88 96 ARG A N 1
ATOM 767 C CA . ARG A 1 96 ? 11.896 3.612 18.270 1.00 95.88 96 ARG A CA 1
ATOM 768 C C . ARG A 1 96 ? 11.032 4.794 17.855 1.00 95.88 96 ARG A C 1
ATOM 770 O O . ARG A 1 96 ? 11.481 5.669 17.116 1.00 95.88 96 ARG A O 1
ATOM 777 N N . LEU A 1 97 ? 9.829 4.859 18.411 1.00 97.06 97 LEU A N 1
ATOM 778 C CA . LEU A 1 97 ? 9.010 6.063 18.384 1.00 97.06 97 LEU A CA 1
ATOM 779 C C . LEU A 1 97 ? 9.035 6.734 19.752 1.00 97.06 97 LEU A C 1
ATOM 781 O O . LEU A 1 97 ? 8.992 6.060 20.785 1.00 97.06 97 LEU A O 1
ATOM 785 N N . LYS A 1 98 ? 9.119 8.062 19.760 1.00 95.62 98 LYS A N 1
ATOM 786 C CA . LYS A 1 98 ? 9.228 8.847 20.993 1.00 95.62 98 LYS A CA 1
ATOM 787 C C . LYS A 1 98 ? 8.473 10.164 20.921 1.00 95.62 98 LYS A C 1
ATOM 789 O O . LYS A 1 98 ? 8.239 10.691 19.832 1.00 95.62 98 LYS A O 1
ATOM 794 N N . THR A 1 99 ? 8.134 10.708 22.087 1.00 95.62 99 THR A N 1
ATOM 795 C CA . THR A 1 99 ? 7.719 12.113 22.203 1.00 95.62 99 THR A CA 1
ATOM 796 C C . THR A 1 99 ? 8.890 13.034 21.869 1.00 95.62 99 THR A C 1
ATOM 798 O O . THR A 1 99 ? 10.054 12.623 21.908 1.00 95.62 99 THR A O 1
ATOM 801 N N . LYS A 1 100 ? 8.594 14.295 21.536 1.00 94.69 100 LYS A N 1
ATOM 802 C CA . LYS A 1 100 ? 9.616 15.280 21.152 1.00 94.69 100 LYS A CA 1
ATOM 803 C C . LYS A 1 100 ? 10.749 15.378 22.175 1.00 94.69 100 LYS A C 1
ATOM 805 O O . LYS A 1 100 ? 11.910 15.295 21.804 1.00 94.69 100 LYS A O 1
ATOM 810 N N . ASP A 1 101 ? 10.386 15.511 23.443 1.00 93.12 101 ASP A N 1
ATOM 811 C CA . ASP A 1 101 ? 11.277 15.667 24.596 1.00 93.12 101 ASP A CA 1
ATOM 812 C C . ASP A 1 101 ? 11.934 14.359 25.071 1.00 93.12 101 ASP A C 1
ATOM 814 O O . ASP A 1 101 ? 12.653 14.354 26.066 1.00 93.12 101 ASP A O 1
ATOM 818 N N . GLY A 1 102 ? 11.637 13.226 24.424 1.00 90.31 102 GLY A N 1
ATOM 819 C CA . GLY A 1 102 ? 12.127 11.923 24.859 1.00 90.31 102 GLY A CA 1
ATOM 820 C C . GLY A 1 102 ? 11.639 11.498 26.251 1.00 90.31 102 GLY A C 1
ATOM 821 O O . GLY A 1 102 ? 12.259 10.628 26.858 1.00 90.31 102 GLY A O 1
ATOM 822 N N . SER A 1 103 ? 10.548 12.058 26.781 1.00 91.62 103 SER A N 1
ATOM 823 C CA . SER A 1 103 ? 9.975 11.600 28.058 1.00 91.62 103 SER A CA 1
ATOM 824 C C . SER A 1 103 ? 9.328 10.214 27.950 1.00 91.62 103 SER A C 1
ATOM 826 O O . SER A 1 103 ? 9.275 9.467 28.929 1.00 91.62 103 SER A O 1
ATOM 828 N N . LYS A 1 104 ? 8.862 9.837 26.752 1.00 93.88 104 LYS A N 1
ATOM 829 C CA . LYS A 1 104 ? 8.263 8.529 26.459 1.00 93.88 104 LYS A CA 1
ATOM 830 C C . LYS A 1 104 ? 8.861 7.909 25.205 1.00 93.88 104 LYS A C 1
ATOM 832 O O . LYS A 1 104 ? 9.078 8.591 24.206 1.00 93.88 104 LYS A O 1
ATOM 837 N N . TRP A 1 105 ? 9.064 6.595 25.260 1.00 95.19 105 TRP A N 1
ATOM 838 C CA . TRP A 1 105 ? 9.664 5.795 24.194 1.00 95.19 105 TRP A CA 1
ATOM 839 C C . TRP A 1 105 ? 8.908 4.485 24.034 1.00 95.19 105 TRP A C 1
ATOM 841 O O . TRP A 1 105 ? 8.638 3.802 25.026 1.00 95.19 105 TRP A O 1
ATOM 851 N N . SER A 1 106 ? 8.642 4.092 22.790 1.00 96.44 106 SER A N 1
ATOM 852 C CA . SER A 1 106 ? 8.284 2.714 22.469 1.00 96.44 106 SER A CA 1
ATOM 853 C C . SER A 1 106 ? 9.427 1.762 22.837 1.00 96.44 106 SER A C 1
ATOM 855 O O . SER A 1 106 ? 10.584 2.166 23.003 1.00 96.44 106 SER A O 1
ATOM 857 N N . SER A 1 107 ? 9.120 0.467 22.899 1.00 96.44 107 SER A N 1
ATOM 858 C CA . SER A 1 107 ? 10.166 -0.555 22.824 1.00 96.44 107 SER A CA 1
ATOM 859 C C . SER A 1 107 ? 10.937 -0.443 21.501 1.00 96.44 107 SER A C 1
ATOM 861 O O . SER A 1 107 ? 10.444 0.144 20.532 1.00 96.44 107 SER A O 1
ATOM 863 N N . VAL A 1 108 ? 12.156 -0.988 21.472 1.00 95.94 108 VAL A N 1
ATOM 864 C CA . VAL A 1 108 ? 12.940 -1.147 20.235 1.00 95.94 108 VAL A CA 1
ATOM 865 C C . VAL A 1 108 ? 12.195 -2.078 19.286 1.00 95.94 108 VAL A C 1
ATOM 867 O O . VAL A 1 108 ? 11.682 -3.109 19.718 1.00 95.94 108 VAL A O 1
ATOM 870 N N . PHE A 1 109 ? 12.169 -1.736 18.003 1.00 95.81 109 PHE A N 1
ATOM 871 C CA . PHE A 1 109 ? 11.617 -2.588 16.958 1.00 95.81 109 PHE A CA 1
ATOM 872 C C . PHE A 1 109 ? 12.420 -2.459 15.666 1.00 95.81 109 PHE A C 1
ATOM 874 O O . PHE A 1 109 ? 13.188 -1.514 15.487 1.00 95.81 109 PHE A O 1
ATOM 881 N N . GLN A 1 110 ? 12.221 -3.418 14.770 1.00 94.75 110 GLN A N 1
ATOM 882 C CA . GLN A 1 110 ? 12.780 -3.406 13.428 1.00 94.75 110 GLN A CA 1
ATOM 883 C C . GLN A 1 110 ? 11.639 -3.138 12.440 1.00 94.75 110 GLN A C 1
ATOM 885 O O . GLN A 1 110 ? 10.685 -3.915 12.372 1.00 94.75 110 GLN A O 1
ATOM 890 N N . ALA A 1 111 ? 11.690 -2.019 11.717 1.00 95.94 111 ALA A N 1
ATOM 891 C CA . ALA A 1 111 ? 10.717 -1.751 10.665 1.00 95.94 111 ALA A CA 1
ATOM 892 C C . ALA A 1 111 ? 10.960 -2.684 9.455 1.00 95.94 111 ALA A C 1
ATOM 894 O O . ALA A 1 111 ? 12.099 -3.106 9.232 1.00 95.94 111 ALA A O 1
ATOM 895 N N . PRO A 1 112 ? 9.916 -3.020 8.671 1.00 95.31 112 PRO A N 1
ATOM 896 C CA . PRO A 1 112 ? 10.039 -3.933 7.538 1.00 95.31 112 PRO A CA 1
ATOM 897 C C . PRO A 1 112 ? 11.054 -3.461 6.485 1.00 95.31 112 PRO A C 1
ATOM 899 O O . PRO A 1 112 ? 11.019 -2.308 6.059 1.00 95.31 112 PRO A O 1
ATOM 902 N N . ASP A 1 113 ? 11.900 -4.378 6.014 1.00 95.44 113 ASP A N 1
ATOM 903 C CA . ASP A 1 113 ? 12.647 -4.267 4.753 1.00 95.44 113 ASP A CA 1
ATOM 904 C C . ASP A 1 113 ? 12.191 -5.351 3.760 1.00 95.44 113 ASP A C 1
ATOM 906 O O . ASP A 1 113 ? 11.367 -6.194 4.113 1.00 95.44 113 ASP A O 1
ATOM 910 N N . SER A 1 114 ? 12.685 -5.318 2.520 1.00 96.12 114 SER A N 1
ATOM 911 C CA . SER A 1 114 ? 12.202 -6.159 1.408 1.00 96.12 114 SER A CA 1
ATOM 912 C C . SER A 1 114 ? 13.233 -7.151 0.847 1.00 96.12 114 SER A C 1
ATOM 914 O O . SER A 1 114 ? 12.984 -7.804 -0.170 1.00 96.12 114 SER A O 1
ATOM 916 N N . ARG A 1 115 ? 14.425 -7.263 1.454 1.00 94.50 115 ARG A N 1
ATOM 917 C CA . ARG A 1 115 ? 15.533 -8.051 0.877 1.00 94.50 115 ARG A CA 1
ATOM 918 C C . ARG A 1 115 ? 15.191 -9.530 0.745 1.00 94.50 115 ARG A C 1
ATOM 920 O O . ARG A 1 115 ? 15.458 -10.130 -0.297 1.00 94.50 115 ARG A O 1
ATOM 927 N N . SER A 1 116 ? 14.583 -10.104 1.784 1.00 93.81 116 SER A N 1
ATOM 928 C CA . SER A 1 116 ? 14.170 -11.510 1.799 1.00 93.81 116 SER A CA 1
ATOM 929 C C . SER A 1 116 ? 13.171 -11.816 0.688 1.00 93.81 116 SER A C 1
ATOM 931 O O . SER A 1 116 ? 13.296 -12.839 0.021 1.00 93.81 116 SER A O 1
ATOM 933 N N . GLU A 1 117 ? 12.223 -10.912 0.441 1.00 96.44 117 GLU A N 1
ATOM 934 C CA . GLU A 1 117 ? 11.207 -11.078 -0.598 1.00 96.44 117 GLU A CA 1
ATOM 935 C C . GLU A 1 117 ? 11.832 -11.029 -1.992 1.00 96.44 117 GLU A C 1
ATOM 937 O O . GLU A 1 117 ? 11.535 -11.885 -2.824 1.00 96.44 117 GLU A O 1
ATOM 942 N N . PHE A 1 118 ? 12.752 -10.089 -2.235 1.00 96.50 118 PHE A N 1
ATOM 943 C CA . PHE A 1 118 ? 13.467 -10.012 -3.509 1.00 96.50 118 PHE A CA 1
ATOM 944 C C . PHE A 1 118 ? 14.319 -11.248 -3.780 1.00 96.50 118 PHE A C 1
ATOM 946 O O . PHE A 1 118 ? 14.316 -11.752 -4.905 1.00 96.50 118 PHE A O 1
ATOM 953 N N . LYS A 1 119 ? 15.038 -11.742 -2.767 1.00 95.38 119 LYS A N 1
ATOM 954 C CA . LYS A 1 119 ? 15.856 -12.952 -2.884 1.00 95.38 119 LYS A CA 1
ATOM 955 C C . LYS A 1 119 ? 14.985 -14.168 -3.195 1.00 95.38 119 LYS A C 1
ATOM 957 O O . LYS A 1 119 ? 15.204 -14.823 -4.211 1.00 95.38 119 LYS A O 1
ATOM 962 N N . ALA A 1 120 ? 13.941 -14.391 -2.395 1.00 96.31 120 ALA A N 1
ATOM 963 C CA . ALA A 1 120 ? 13.017 -15.505 -2.584 1.00 96.31 120 ALA A CA 1
ATOM 964 C C . ALA A 1 120 ? 12.326 -15.463 -3.957 1.00 96.31 120 ALA A C 1
ATOM 966 O O . ALA A 1 120 ? 12.188 -16.495 -4.610 1.00 96.31 120 ALA A O 1
ATOM 967 N N . PHE A 1 121 ? 11.930 -14.279 -4.438 1.00 97.94 121 PHE A N 1
ATOM 968 C CA . PHE A 1 121 ? 11.331 -14.148 -5.765 1.00 97.94 121 PHE A CA 1
ATOM 969 C C . PHE A 1 121 ? 12.303 -14.529 -6.880 1.00 97.94 121 PHE A C 1
ATOM 971 O O . PHE A 1 121 ? 11.951 -15.333 -7.743 1.00 97.94 121 PHE A O 1
ATOM 978 N N . LYS A 1 122 ? 13.529 -13.993 -6.847 1.00 95.88 122 LYS A N 1
ATOM 979 C CA . LYS A 1 122 ? 14.562 -14.300 -7.846 1.00 95.88 122 LYS A CA 1
ATOM 980 C C . LYS A 1 122 ? 14.889 -15.794 -7.877 1.00 95.88 122 LYS A C 1
ATOM 982 O O . LYS A 1 122 ? 14.991 -16.367 -8.957 1.00 95.88 122 LYS A O 1
ATOM 987 N N . GLU A 1 123 ? 14.983 -16.427 -6.711 1.00 96.25 123 GLU A N 1
ATOM 988 C CA . GLU A 1 123 ? 15.259 -17.863 -6.574 1.00 96.25 123 GLU A CA 1
ATOM 989 C C . GLU A 1 123 ? 14.063 -18.747 -6.974 1.00 96.25 123 GLU A C 1
ATOM 991 O O . GLU A 1 123 ? 14.253 -19.897 -7.359 1.00 96.25 123 GLU A O 1
ATOM 996 N N . SER A 1 124 ? 12.831 -18.222 -6.945 1.00 96.75 124 SER A N 1
ATOM 997 C CA . SER A 1 124 ? 11.620 -18.997 -7.259 1.00 96.75 124 SER A CA 1
ATOM 998 C C . SER A 1 124 ? 11.476 -19.404 -8.731 1.00 96.75 124 SER A C 1
ATOM 1000 O O . SER A 1 124 ? 10.662 -20.271 -9.043 1.00 96.75 124 SER A O 1
ATOM 1002 N N . GLY A 1 125 ? 12.188 -18.739 -9.648 1.00 95.25 125 GLY A N 1
ATOM 1003 C CA . GLY A 1 125 ? 12.044 -18.942 -11.095 1.00 95.25 125 GLY A CA 1
ATOM 1004 C C . GLY A 1 125 ? 10.712 -18.459 -11.691 1.00 95.25 125 GLY A C 1
ATOM 1005 O O . GLY A 1 125 ? 10.459 -18.682 -12.873 1.00 95.25 125 GLY A O 1
ATOM 1006 N N . LYS A 1 126 ? 9.847 -17.796 -10.910 1.00 97.56 126 LYS A N 1
ATOM 1007 C CA . LYS A 1 126 ? 8.584 -17.222 -11.398 1.00 97.56 126 LYS A CA 1
ATOM 1008 C C . LYS A 1 126 ? 8.832 -15.946 -12.212 1.00 97.56 126 LYS A C 1
ATOM 1010 O O . LYS A 1 126 ? 9.702 -15.141 -11.887 1.00 97.56 126 LYS A O 1
ATOM 1015 N N . GLY A 1 127 ? 8.015 -15.729 -13.246 1.00 97.81 127 GLY A N 1
ATOM 1016 C CA . GLY A 1 127 ? 8.050 -14.500 -14.051 1.00 97.81 127 GLY A CA 1
ATOM 1017 C C . GLY A 1 127 ? 7.479 -13.281 -13.324 1.00 97.81 127 GLY A C 1
ATOM 1018 O O . GLY A 1 127 ? 7.968 -12.172 -13.508 1.00 97.81 127 GLY A O 1
ATOM 1019 N N . PHE A 1 128 ? 6.479 -13.469 -12.466 1.00 98.00 128 PHE A N 1
ATOM 1020 C CA . PHE A 1 128 ? 5.887 -12.398 -11.667 1.00 98.00 128 PHE A CA 1
ATOM 1021 C C . PHE A 1 128 ? 5.385 -12.928 -10.321 1.00 98.00 128 PHE A C 1
ATOM 1023 O O . PHE A 1 128 ? 5.202 -14.137 -10.157 1.00 98.00 128 PHE A O 1
ATOM 1030 N N . MET A 1 129 ? 5.172 -12.030 -9.359 1.00 97.62 129 MET A N 1
ATOM 1031 C CA . MET A 1 129 ? 4.615 -12.369 -8.051 1.00 97.62 129 MET A CA 1
ATOM 1032 C C . MET A 1 129 ? 3.863 -11.195 -7.429 1.00 97.62 129 MET A C 1
ATOM 1034 O O . MET A 1 129 ? 4.298 -10.046 -7.504 1.00 97.62 129 MET A O 1
ATOM 1038 N N . PHE A 1 130 ? 2.746 -11.518 -6.783 1.00 97.81 130 PHE A N 1
ATOM 1039 C CA . PHE A 1 130 ? 1.937 -10.593 -6.003 1.00 97.81 130 PHE A CA 1
ATOM 1040 C C . PHE A 1 130 ? 2.374 -10.613 -4.540 1.00 97.81 130 PHE A C 1
ATOM 1042 O O . PHE A 1 130 ? 2.460 -11.675 -3.928 1.00 97.81 130 PHE A O 1
ATOM 1049 N N . TYR A 1 131 ? 2.586 -9.428 -3.978 1.00 97.62 131 TYR A N 1
ATOM 1050 C CA . TYR A 1 131 ? 2.833 -9.211 -2.560 1.00 97.62 131 TYR A CA 1
ATOM 1051 C C . TYR A 1 131 ? 1.725 -8.334 -2.004 1.00 97.62 131 TYR A C 1
ATOM 1053 O O . TYR A 1 131 ? 1.760 -7.113 -2.162 1.00 97.62 131 TYR A O 1
ATOM 1061 N N . SER A 1 132 ? 0.731 -8.962 -1.377 1.00 95.88 132 SER A N 1
ATOM 1062 C CA . SER A 1 132 ? -0.360 -8.255 -0.715 1.00 95.88 132 SER A CA 1
ATOM 1063 C C . SER A 1 132 ? -0.351 -8.456 0.794 1.00 95.88 132 SER A C 1
ATOM 1065 O O . SER A 1 132 ? -0.035 -9.545 1.282 1.00 95.88 132 SER A O 1
ATOM 1067 N N . GLY A 1 133 ? -0.720 -7.405 1.526 1.00 93.69 133 GLY A N 1
ATOM 1068 C CA . GLY A 1 133 ? -0.809 -7.409 2.979 1.00 93.69 133 GLY A CA 1
ATOM 1069 C C . GLY A 1 133 ? 0.384 -6.746 3.655 1.00 93.69 133 GLY A C 1
ATOM 1070 O O . GLY A 1 133 ? 1.106 -5.931 3.080 1.00 93.69 133 GLY A O 1
ATOM 1071 N N . ARG A 1 134 ? 0.584 -7.110 4.921 1.00 93.00 134 ARG A N 1
ATOM 1072 C CA . ARG A 1 134 ? 1.632 -6.566 5.791 1.00 93.00 134 ARG A CA 1
ATOM 1073 C C . ARG A 1 134 ? 2.643 -7.661 6.091 1.00 93.00 134 ARG A C 1
ATOM 1075 O O . ARG A 1 134 ? 2.246 -8.756 6.483 1.00 93.00 134 ARG A O 1
ATOM 1082 N N . LYS A 1 135 ? 3.940 -7.348 6.007 1.00 91.50 135 LYS A N 1
ATOM 1083 C CA . LYS A 1 135 ? 5.024 -8.324 6.227 1.00 91.50 135 LYS A CA 1
ATOM 1084 C C . LYS A 1 135 ? 4.894 -9.092 7.550 1.00 91.50 135 LYS A C 1
ATOM 1086 O O . LYS A 1 135 ? 5.132 -10.292 7.583 1.00 91.50 135 LYS A O 1
ATOM 1091 N N . SER A 1 136 ? 4.444 -8.431 8.618 1.00 87.19 136 SER A N 1
ATOM 1092 C CA . SER A 1 136 ? 4.239 -9.041 9.942 1.00 87.19 136 SER A CA 1
ATOM 1093 C C . SER A 1 136 ? 3.188 -10.158 9.982 1.00 87.19 136 SER A C 1
ATOM 1095 O O . SER A 1 136 ? 3.242 -10.997 10.876 1.00 87.19 136 SER A O 1
ATOM 1097 N N . LYS A 1 137 ? 2.249 -10.189 9.028 1.00 87.00 137 LYS A N 1
ATOM 1098 C CA . LYS A 1 137 ? 1.248 -11.257 8.867 1.00 87.00 137 LYS A CA 1
ATOM 1099 C C . LYS A 1 137 ? 1.645 -12.286 7.797 1.00 87.00 137 LYS A C 1
ATOM 1101 O O . LYS A 1 137 ? 0.917 -13.250 7.588 1.00 87.00 137 LYS A O 1
ATOM 1106 N N . GLY A 1 138 ? 2.782 -12.078 7.131 1.00 90.25 138 GLY A N 1
ATOM 1107 C CA . GLY A 1 138 ? 3.141 -12.759 5.892 1.00 90.25 138 GLY A CA 1
ATOM 1108 C C . GLY A 1 138 ? 2.405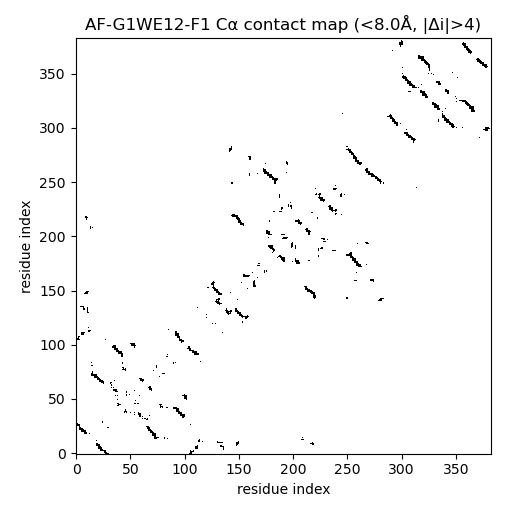 -12.162 4.691 1.00 90.25 138 GLY A C 1
ATOM 1109 O O . GLY A 1 138 ? 1.212 -11.867 4.750 1.00 90.25 138 GLY A O 1
ATOM 1110 N N . PHE A 1 139 ? 3.128 -11.973 3.587 1.00 94.44 139 PHE A N 1
ATOM 1111 C CA . PHE A 1 139 ? 2.503 -11.579 2.328 1.00 94.44 139 PHE A CA 1
ATOM 1112 C C . PHE A 1 139 ? 1.729 -12.745 1.720 1.00 94.44 139 PHE A C 1
ATOM 1114 O O . PHE A 1 139 ? 2.102 -13.908 1.879 1.00 94.44 139 PHE A O 1
ATOM 1121 N N . THR A 1 140 ? 0.680 -12.423 0.968 1.00 92.62 140 THR A N 1
ATOM 1122 C CA . THR A 1 140 ? -0.054 -13.405 0.169 1.00 92.62 140 THR A CA 1
ATOM 1123 C C . THR A 1 140 ? -0.134 -12.960 -1.288 1.00 92.62 140 THR A C 1
ATOM 1125 O O . THR A 1 140 ? -0.078 -11.767 -1.587 1.00 92.62 140 THR A O 1
ATOM 1128 N N . GLU A 1 141 ? -0.299 -13.921 -2.199 1.00 91.38 141 GLU A N 1
ATOM 1129 C CA . GLU A 1 141 ? -0.534 -13.622 -3.617 1.00 91.38 141 GLU A CA 1
ATOM 1130 C C . GLU A 1 141 ? -1.977 -13.132 -3.870 1.00 91.38 141 GLU A C 1
ATOM 1132 O O . GLU A 1 141 ? -2.262 -12.528 -4.903 1.00 91.38 141 GLU A O 1
ATOM 1137 N N . LYS A 1 142 ? -2.909 -13.365 -2.936 1.00 92.12 142 LYS A N 1
ATOM 1138 C CA . LYS A 1 142 ? -4.303 -12.922 -3.050 1.00 92.12 142 LYS A CA 1
ATOM 1139 C C . LYS A 1 142 ? -4.459 -11.522 -2.463 1.00 92.12 142 LYS A C 1
ATOM 1141 O O . LYS A 1 142 ? -4.194 -11.308 -1.286 1.00 92.12 142 LYS A O 1
ATOM 1146 N N . PHE A 1 143 ? -4.904 -10.571 -3.274 1.00 93.94 143 PHE A N 1
ATOM 1147 C CA . PHE A 1 143 ? -4.950 -9.171 -2.858 1.00 93.94 143 PHE A CA 1
ATOM 1148 C C . PHE A 1 143 ? -6.272 -8.785 -2.189 1.00 93.94 143 PHE A C 1
ATOM 1150 O O . PHE A 1 143 ? -7.322 -9.331 -2.527 1.00 93.94 143 PHE A O 1
ATOM 1157 N N . MET A 1 144 ? -6.210 -7.829 -1.263 1.00 91.69 144 MET A N 1
ATOM 1158 C CA . MET A 1 144 ? -7.383 -7.199 -0.645 1.00 91.69 144 MET A CA 1
ATOM 1159 C C . MET A 1 144 ? -7.504 -5.750 -1.107 1.00 91.69 144 MET A C 1
ATOM 1161 O O . MET A 1 144 ? -6.530 -5.156 -1.566 1.00 91.69 144 MET A O 1
ATOM 1165 N N . LEU A 1 145 ? -8.698 -5.177 -0.977 1.00 92.56 145 LEU A N 1
ATOM 1166 C CA . LEU A 1 145 ? -8.974 -3.817 -1.435 1.00 92.56 145 LEU A CA 1
ATOM 1167 C C . LEU A 1 145 ? -8.252 -2.754 -0.582 1.00 92.56 145 LEU A C 1
ATOM 1169 O O . LEU A 1 145 ? -7.810 -1.737 -1.108 1.00 92.56 145 LEU A O 1
ATOM 1173 N N . ASP A 1 146 ? -8.120 -3.004 0.718 1.00 91.06 146 ASP A N 1
ATOM 1174 C CA . ASP A 1 146 ? -7.659 -2.076 1.758 1.00 91.06 146 ASP A CA 1
ATOM 1175 C C . ASP A 1 146 ? -6.257 -2.393 2.309 1.00 91.06 146 ASP A C 1
ATOM 1177 O O . ASP A 1 146 ? -5.755 -1.687 3.185 1.00 91.06 146 ASP A O 1
ATOM 1181 N N . GLU A 1 147 ? -5.598 -3.427 1.787 1.00 93.50 147 GLU A N 1
ATOM 1182 C CA . GLU A 1 147 ? -4.234 -3.785 2.176 1.00 93.50 147 GLU A CA 1
ATOM 1183 C C . GLU A 1 147 ? -3.214 -3.363 1.104 1.00 93.50 147 GLU A C 1
ATOM 1185 O O . GLU A 1 147 ? -3.545 -3.292 -0.084 1.00 93.50 147 GLU A O 1
ATOM 1190 N N . PRO A 1 148 ? -1.946 -3.122 1.488 1.00 96.94 148 PRO A N 1
ATOM 1191 C CA . PRO A 1 148 ? -0.889 -2.815 0.536 1.00 96.94 148 PRO A CA 1
ATOM 1192 C C . PRO A 1 148 ? -0.740 -3.905 -0.535 1.00 96.94 148 PRO A C 1
ATOM 1194 O O . PRO A 1 148 ? -0.868 -5.097 -0.243 1.00 96.94 148 PRO A O 1
ATOM 1197 N N . LEU A 1 149 ? -0.422 -3.503 -1.765 1.00 97.88 149 LEU A N 1
ATOM 1198 C CA . LEU A 1 149 ? -0.182 -4.375 -2.907 1.00 97.88 149 LEU A CA 1
ATOM 1199 C C . LEU A 1 149 ? 1.001 -3.877 -3.750 1.00 97.88 149 LEU A C 1
ATOM 1201 O O . LEU A 1 149 ? 1.035 -2.737 -4.225 1.00 97.88 149 LEU A O 1
ATOM 1205 N N . THR A 1 150 ? 1.933 -4.793 -3.995 1.00 98.31 150 THR A N 1
ATOM 1206 C CA . THR A 1 150 ? 3.023 -4.658 -4.965 1.00 98.31 150 THR A CA 1
ATOM 1207 C C . THR A 1 150 ? 3.036 -5.880 -5.875 1.00 98.31 150 THR A C 1
ATOM 1209 O O . THR A 1 150 ? 2.931 -7.005 -5.386 1.00 98.31 150 THR A O 1
ATOM 1212 N N . VAL A 1 151 ? 3.224 -5.689 -7.181 1.00 98.56 151 VAL A N 1
ATOM 1213 C CA . VAL A 1 151 ? 3.477 -6.797 -8.116 1.00 98.56 151 VAL A CA 1
ATOM 1214 C C . VAL A 1 151 ? 4.892 -6.667 -8.664 1.00 98.56 151 VAL A C 1
ATOM 1216 O O . VAL A 1 151 ? 5.248 -5.627 -9.217 1.00 98.56 151 VAL A O 1
ATOM 1219 N N . LEU A 1 152 ? 5.706 -7.706 -8.492 1.00 98.62 152 LEU A N 1
ATOM 1220 C CA . LEU A 1 152 ? 7.063 -7.769 -9.032 1.00 98.62 152 LEU A CA 1
ATOM 1221 C C . LEU A 1 152 ? 7.097 -8.607 -10.304 1.00 98.62 152 LEU A C 1
ATOM 1223 O O . LEU A 1 152 ? 6.405 -9.618 -10.401 1.00 98.62 152 LEU A O 1
ATOM 1227 N N . PHE A 1 153 ? 7.961 -8.218 -11.234 1.00 98.75 153 PHE A N 1
ATOM 1228 C CA . PHE A 1 153 ? 8.243 -8.927 -12.475 1.00 98.75 153 PHE A CA 1
ATOM 1229 C C . PHE A 1 153 ? 9.744 -9.193 -12.576 1.00 98.75 153 PHE A C 1
ATOM 1231 O O . PHE A 1 153 ? 10.569 -8.296 -12.378 1.00 98.75 153 PHE A O 1
ATOM 1238 N N . ASN A 1 154 ? 10.102 -10.436 -12.885 1.00 98.50 154 ASN A N 1
ATOM 1239 C CA . ASN A 1 154 ? 11.463 -10.820 -13.219 1.00 98.50 154 ASN A CA 1
ATOM 1240 C C . ASN A 1 154 ? 11.657 -10.605 -14.727 1.00 98.50 154 ASN A C 1
ATOM 1242 O O . ASN A 1 154 ? 11.043 -11.330 -15.518 1.00 98.50 154 ASN A O 1
ATOM 1246 N N . PRO A 1 155 ? 12.474 -9.624 -15.148 1.00 98.38 155 PRO A N 1
ATOM 1247 C CA . PRO A 1 155 ? 12.526 -9.227 -16.547 1.00 98.38 155 PRO A CA 1
ATOM 1248 C C . PRO A 1 155 ? 13.190 -10.248 -17.463 1.00 98.38 155 PRO A C 1
ATOM 1250 O O . PRO A 1 155 ? 12.956 -10.188 -18.665 1.00 98.38 155 PRO A O 1
ATOM 1253 N N . ASP A 1 156 ? 13.956 -11.191 -16.912 1.00 98.12 156 ASP A N 1
ATOM 1254 C CA . ASP A 1 156 ? 14.620 -12.253 -17.674 1.00 98.12 156 ASP A CA 1
ATOM 1255 C C . ASP A 1 156 ? 13.729 -13.497 -17.841 1.00 98.12 156 ASP A C 1
ATOM 1257 O O . ASP A 1 156 ? 14.058 -14.410 -18.597 1.00 98.12 156 ASP A O 1
ATOM 1261 N N . VAL A 1 157 ? 12.581 -13.538 -17.152 1.00 98.19 157 VAL A N 1
ATOM 1262 C CA . VAL A 1 157 ? 11.654 -14.684 -17.148 1.00 98.19 157 VAL A CA 1
ATOM 1263 C C . VAL A 1 157 ? 10.278 -14.307 -17.689 1.00 98.19 157 VAL A C 1
ATOM 1265 O O . VAL A 1 157 ? 9.690 -15.075 -18.451 1.00 98.19 157 VAL A O 1
ATOM 1268 N N . TYR A 1 158 ? 9.739 -13.149 -17.302 1.00 98.31 158 TYR A N 1
ATOM 1269 C CA . TYR A 1 158 ? 8.440 -12.686 -17.781 1.00 98.31 158 TYR A CA 1
ATOM 1270 C C . TYR A 1 158 ? 8.527 -12.270 -19.248 1.00 98.31 158 TYR A C 1
ATOM 1272 O O . TYR A 1 158 ? 9.449 -11.552 -19.640 1.00 98.31 158 TYR A O 1
ATOM 1280 N N . LYS A 1 159 ? 7.567 -12.725 -20.058 1.00 97.81 159 LYS A N 1
ATOM 1281 C CA . LYS A 1 159 ? 7.583 -12.546 -21.511 1.00 97.81 159 LYS A CA 1
ATOM 1282 C C . LYS A 1 159 ? 6.324 -11.859 -22.013 1.00 97.81 159 LYS A C 1
ATOM 1284 O O . LYS A 1 159 ? 5.228 -12.192 -21.572 1.00 97.81 159 LYS A O 1
ATOM 1289 N N . LEU A 1 160 ? 6.493 -10.987 -23.003 1.00 98.00 160 LEU A N 1
ATOM 1290 C CA . LEU A 1 160 ? 5.420 -10.411 -23.815 1.00 98.00 160 LEU A CA 1
ATOM 1291 C C . LEU A 1 160 ? 5.696 -10.777 -25.273 1.00 98.00 160 LEU A C 1
ATOM 1293 O O . LEU A 1 160 ? 6.828 -10.647 -25.739 1.00 98.00 160 LEU A O 1
ATOM 1297 N N . GLY A 1 161 ? 4.699 -11.297 -25.990 1.00 94.31 161 GLY A N 1
ATOM 1298 C CA . GLY A 1 161 ? 4.894 -11.717 -27.387 1.00 94.31 161 GLY A CA 1
ATOM 1299 C C . GLY A 1 161 ? 6.057 -12.705 -27.597 1.00 94.31 161 GLY A C 1
ATOM 1300 O O . GLY A 1 161 ? 6.694 -12.695 -28.644 1.00 94.31 161 GLY A O 1
ATOM 1301 N N . GLY A 1 162 ? 6.384 -13.525 -26.589 1.00 95.94 162 GLY A N 1
ATOM 1302 C CA . GLY A 1 162 ? 7.469 -14.515 -26.642 1.00 95.94 162 GLY A CA 1
ATOM 1303 C C . GLY A 1 162 ? 8.878 -14.004 -26.299 1.00 95.94 162 GLY A C 1
ATOM 1304 O O . GLY A 1 162 ? 9.763 -14.838 -26.096 1.00 95.94 162 GLY A O 1
ATOM 1305 N N . ARG A 1 163 ? 9.082 -12.688 -26.158 1.00 98.31 163 ARG A N 1
ATOM 1306 C CA . ARG A 1 163 ? 10.359 -12.057 -25.767 1.00 98.31 163 ARG A CA 1
ATOM 1307 C C . ARG A 1 163 ? 10.331 -11.615 -24.308 1.00 98.31 163 ARG A C 1
ATOM 1309 O O . ARG A 1 163 ? 9.271 -11.260 -23.796 1.00 98.31 163 ARG A O 1
ATOM 1316 N N . THR A 1 164 ? 11.472 -11.651 -23.631 1.00 98.50 164 THR A N 1
ATOM 1317 C CA . THR A 1 164 ? 11.589 -11.218 -22.230 1.00 98.50 164 THR A CA 1
ATOM 1318 C C . THR A 1 164 ? 11.495 -9.696 -22.109 1.00 98.50 164 THR A C 1
ATOM 1320 O O . THR A 1 164 ? 11.721 -8.970 -23.081 1.00 98.50 164 THR A O 1
ATOM 1323 N N . LEU A 1 165 ? 11.181 -9.179 -20.917 1.00 98.62 165 LEU A N 1
ATOM 1324 C CA . LEU A 1 165 ? 11.191 -7.727 -20.698 1.00 98.62 165 LEU A CA 1
ATOM 1325 C C . LEU A 1 165 ? 12.592 -7.135 -20.912 1.00 98.62 165 LEU A C 1
ATOM 1327 O O . LEU A 1 165 ? 12.706 -6.035 -21.447 1.00 98.62 165 LEU A O 1
ATOM 1331 N N . THR A 1 166 ? 13.651 -7.867 -20.544 1.00 98.44 166 THR A N 1
ATOM 1332 C CA . THR A 1 166 ? 15.040 -7.458 -20.802 1.00 98.44 166 THR A CA 1
ATOM 1333 C C . THR A 1 166 ? 15.307 -7.294 -22.297 1.00 98.44 166 THR A C 1
ATOM 1335 O O . THR A 1 166 ? 15.878 -6.284 -22.695 1.00 98.44 166 THR A O 1
ATOM 1338 N N . GLU A 1 167 ? 14.863 -8.236 -23.135 1.00 98.50 167 GLU A N 1
ATOM 1339 C CA . GLU A 1 167 ? 15.013 -8.144 -24.593 1.00 98.50 167 GLU A CA 1
ATOM 1340 C C . GLU A 1 167 ? 14.205 -6.976 -25.168 1.00 98.50 167 GLU A C 1
ATOM 1342 O O . GLU A 1 167 ? 14.715 -6.210 -25.982 1.00 98.50 167 GLU A O 1
ATOM 1347 N N . LEU A 1 168 ? 12.949 -6.828 -24.745 1.00 98.56 168 LEU A N 1
ATOM 1348 C CA . LEU A 1 168 ? 12.031 -5.808 -25.260 1.00 98.56 168 LEU A CA 1
ATOM 1349 C C . LEU A 1 168 ? 12.452 -4.382 -24.890 1.00 98.56 168 LEU A C 1
ATOM 1351 O O . LEU A 1 168 ? 12.264 -3.465 -25.684 1.00 98.56 168 LEU A O 1
ATOM 1355 N N . ALA A 1 169 ? 13.052 -4.191 -23.714 1.00 98.06 169 ALA A N 1
ATOM 1356 C CA . ALA A 1 169 ? 13.538 -2.888 -23.265 1.00 98.06 169 ALA A CA 1
ATOM 1357 C C . ALA A 1 169 ? 14.741 -2.365 -24.077 1.00 98.06 169 ALA A C 1
ATOM 1359 O O . ALA A 1 169 ? 15.159 -1.229 -23.871 1.00 98.06 169 ALA A O 1
ATOM 1360 N N . THR A 1 170 ? 15.314 -3.183 -24.971 1.00 98.19 170 THR A N 1
ATOM 1361 C CA . THR A 1 170 ? 16.398 -2.773 -25.883 1.00 98.19 170 THR A CA 1
ATOM 1362 C C . THR A 1 170 ? 15.905 -2.288 -27.244 1.00 98.19 170 THR A C 1
ATOM 1364 O O . THR A 1 170 ? 16.708 -1.782 -28.029 1.00 98.19 170 THR A O 1
ATOM 1367 N N . ASP A 1 171 ? 14.608 -2.429 -27.535 1.00 98.38 171 ASP A N 1
ATOM 1368 C CA . ASP A 1 171 ? 14.038 -1.972 -28.800 1.00 98.38 171 ASP A CA 1
ATOM 1369 C C . ASP A 1 171 ? 14.181 -0.445 -28.927 1.00 98.38 171 ASP A C 1
ATOM 1371 O O . ASP A 1 171 ? 13.953 0.300 -27.975 1.00 98.38 171 ASP A O 1
ATOM 1375 N N . ALA A 1 172 ? 14.554 0.036 -30.117 1.00 97.56 172 ALA A N 1
ATOM 1376 C CA . ALA A 1 172 ? 14.846 1.456 -30.344 1.00 97.56 172 ALA A CA 1
ATOM 1377 C C . ALA A 1 172 ? 13.626 2.378 -30.149 1.00 97.56 172 ALA A C 1
ATOM 1379 O O . ALA A 1 172 ? 13.785 3.574 -29.915 1.00 97.56 172 ALA A O 1
ATOM 1380 N N . ASP A 1 173 ? 12.420 1.821 -30.260 1.00 97.88 173 ASP A N 1
ATOM 1381 C CA . ASP A 1 173 ? 11.145 2.510 -30.082 1.00 97.88 173 ASP A CA 1
ATOM 1382 C C . ASP A 1 173 ? 10.586 2.405 -28.655 1.00 97.88 173 ASP A C 1
ATOM 1384 O O . ASP A 1 173 ? 9.529 2.974 -28.376 1.00 97.88 173 ASP A O 1
ATOM 1388 N N . PHE A 1 174 ? 11.266 1.688 -27.753 1.00 98.44 174 PHE A N 1
ATOM 1389 C CA . PHE A 1 174 ? 10.779 1.410 -26.409 1.00 98.44 174 PHE A CA 1
ATOM 1390 C C . PHE A 1 174 ? 10.608 2.692 -25.585 1.00 98.44 174 PHE A C 1
ATOM 1392 O O . PHE A 1 174 ? 11.527 3.501 -25.453 1.00 98.44 174 PHE A O 1
ATOM 1399 N N . VAL A 1 175 ? 9.427 2.847 -24.979 1.00 98.12 175 VAL A N 1
ATOM 1400 C CA . VAL A 1 175 ? 9.122 3.940 -24.045 1.00 98.12 175 VAL A CA 1
ATOM 1401 C C . VAL A 1 175 ? 9.134 3.424 -22.611 1.00 98.12 175 VAL A C 1
ATOM 1403 O O . VAL A 1 175 ? 9.929 3.882 -21.795 1.00 98.12 175 VAL A O 1
ATOM 1406 N N . GLN A 1 176 ? 8.241 2.485 -22.295 1.00 98.38 176 GLN A N 1
ATOM 1407 C CA . GLN A 1 176 ? 8.120 1.864 -20.974 1.00 98.38 176 GLN A CA 1
ATOM 1408 C C . GLN A 1 176 ? 7.297 0.574 -21.062 1.00 98.38 176 GLN A C 1
ATOM 1410 O O . GLN A 1 176 ? 6.652 0.299 -22.075 1.00 98.38 176 GLN A O 1
ATOM 1415 N N . PHE A 1 177 ? 7.238 -0.178 -19.967 1.00 98.75 177 PHE A N 1
ATOM 1416 C CA . PHE A 1 177 ? 6.155 -1.133 -19.741 1.00 98.75 177 PHE A CA 1
ATOM 1417 C C . PHE A 1 177 ? 5.055 -0.460 -18.912 1.00 98.75 177 PHE A C 1
ATOM 1419 O O . PHE A 1 177 ? 5.337 0.383 -18.059 1.00 98.75 177 PHE A O 1
ATOM 1426 N N . GLY A 1 178 ? 3.798 -0.820 -19.148 1.00 98.31 178 GLY A N 1
ATOM 1427 C CA . GLY A 1 178 ? 2.659 -0.313 -18.385 1.00 98.31 178 GLY A CA 1
ATOM 1428 C C . GLY A 1 178 ? 1.599 -1.382 -18.162 1.00 98.31 178 GLY A C 1
ATOM 1429 O O . GLY A 1 178 ? 1.597 -2.406 -18.846 1.00 98.31 178 GLY A O 1
ATOM 1430 N N . VAL A 1 179 ? 0.698 -1.145 -17.212 1.00 98.44 179 VAL A N 1
ATOM 1431 C CA . VAL A 1 179 ? -0.433 -2.041 -16.943 1.00 98.44 179 VAL A CA 1
ATOM 1432 C C . VAL A 1 179 ? -1.752 -1.368 -17.303 1.00 98.44 179 VAL A C 1
ATOM 1434 O O . VAL A 1 179 ? -2.049 -0.273 -16.838 1.00 98.44 179 VAL A O 1
ATOM 1437 N N . HIS A 1 180 ? -2.569 -2.041 -18.106 1.00 98.19 180 HIS A N 1
ATOM 1438 C CA . HIS A 1 180 ? -3.999 -1.750 -18.189 1.00 98.19 180 HIS A CA 1
ATOM 1439 C C . HIS A 1 180 ? -4.718 -2.736 -17.265 1.00 98.19 180 HIS A C 1
ATOM 1441 O O . HIS A 1 180 ? -4.501 -3.942 -17.389 1.00 98.19 180 HIS A O 1
ATOM 1447 N N . SER A 1 181 ? -5.522 -2.261 -16.315 1.00 98.31 181 SER A N 1
ATOM 1448 C CA . SER A 1 181 ? -6.146 -3.141 -15.318 1.00 98.31 181 SER A CA 1
ATOM 1449 C C . SER A 1 181 ? -7.553 -2.715 -14.925 1.00 98.31 181 SER A C 1
ATOM 1451 O O . SER A 1 181 ? -7.977 -1.585 -15.152 1.00 98.31 181 SER A O 1
ATOM 1453 N N . GLY A 1 182 ? -8.297 -3.627 -14.308 1.00 97.75 182 GLY A N 1
ATOM 1454 C CA . GLY A 1 182 ? -9.588 -3.321 -13.720 1.00 97.75 182 GLY A CA 1
ATOM 1455 C C . GLY A 1 182 ? -10.022 -4.338 -12.675 1.00 97.75 182 GLY A C 1
ATOM 1456 O O . GLY A 1 182 ? -9.709 -5.525 -12.766 1.00 97.75 182 GLY A O 1
ATOM 1457 N N . LEU A 1 183 ? -10.754 -3.865 -11.671 1.00 97.50 183 LEU A N 1
ATOM 1458 C CA . LEU A 1 183 ? -11.342 -4.714 -10.637 1.00 97.50 183 LEU A CA 1
ATOM 1459 C C . LEU A 1 183 ? -12.664 -5.313 -11.127 1.00 97.50 183 LEU A C 1
ATOM 1461 O O . LEU A 1 183 ? -13.406 -4.655 -11.857 1.00 97.50 183 LEU A O 1
ATOM 1465 N N . ASN A 1 184 ? -12.948 -6.545 -10.699 1.00 94.88 184 ASN A N 1
ATOM 1466 C CA . ASN A 1 184 ? -14.150 -7.321 -11.015 1.00 94.88 184 ASN A CA 1
ATOM 1467 C C . ASN A 1 184 ? -14.464 -7.351 -12.514 1.00 94.88 184 ASN A C 1
ATOM 1469 O O . ASN A 1 184 ? -15.532 -6.917 -12.940 1.00 94.88 184 ASN A O 1
ATOM 1473 N N . ASN A 1 185 ? -13.524 -7.861 -13.315 1.00 92.62 185 ASN A N 1
ATOM 1474 C CA . ASN A 1 185 ? -13.654 -7.932 -14.774 1.00 92.62 185 ASN A CA 1
ATOM 1475 C C . ASN A 1 185 ? -13.959 -6.560 -15.411 1.00 92.62 185 ASN A C 1
ATOM 1477 O O . ASN A 1 185 ? -14.949 -6.405 -16.123 1.00 92.62 185 ASN A O 1
ATOM 1481 N N . TRP A 1 186 ? -13.098 -5.569 -15.149 1.00 95.06 186 TRP A N 1
ATOM 1482 C CA . TRP A 1 186 ? -13.159 -4.208 -15.718 1.00 95.06 186 TRP A CA 1
ATOM 1483 C C . TRP A 1 186 ? -14.256 -3.279 -15.179 1.00 95.06 186 TRP A C 1
ATOM 1485 O O . TRP A 1 186 ? -14.370 -2.151 -15.659 1.00 95.06 186 TRP A O 1
ATOM 1495 N N . ALA A 1 187 ? -15.019 -3.687 -14.160 1.00 95.19 187 ALA A N 1
ATOM 1496 C CA . ALA A 1 187 ? -16.048 -2.841 -13.549 1.00 95.19 187 ALA A CA 1
ATOM 1497 C C . ALA A 1 187 ? -15.476 -1.519 -13.003 1.00 95.19 187 ALA A C 1
ATOM 1499 O O . ALA A 1 187 ? -16.060 -0.456 -13.210 1.00 95.19 187 ALA A O 1
ATOM 1500 N N . ILE A 1 188 ? -14.305 -1.576 -12.355 1.00 97.44 188 ILE A N 1
ATOM 1501 C CA . ILE A 1 188 ? -13.536 -0.389 -11.956 1.00 97.44 188 ILE A CA 1
ATOM 1502 C C . ILE A 1 188 ? -12.211 -0.394 -12.705 1.00 97.44 188 ILE A C 1
ATOM 1504 O O . ILE A 1 188 ? -11.283 -1.108 -12.333 1.00 97.44 188 ILE A O 1
ATOM 1508 N N . MET A 1 189 ? -12.133 0.392 -13.773 1.00 96.19 189 MET A N 1
ATOM 1509 C CA . MET A 1 189 ? -10.996 0.389 -14.689 1.00 96.19 189 MET A CA 1
ATOM 1510 C C . MET A 1 189 ? -9.917 1.400 -14.284 1.00 96.19 189 MET A C 1
ATOM 1512 O O . MET A 1 189 ? -10.214 2.538 -13.917 1.00 96.19 189 MET A O 1
ATOM 1516 N N . GLN A 1 190 ? -8.661 0.988 -14.427 1.00 97.19 190 GLN A N 1
ATOM 1517 C CA . GLN A 1 190 ? -7.485 1.842 -14.485 1.00 97.19 190 GLN A CA 1
ATOM 1518 C C . GLN A 1 190 ? -6.868 1.727 -15.884 1.00 97.19 190 GLN A C 1
ATOM 1520 O O . GLN A 1 190 ? -6.192 0.750 -16.215 1.00 97.19 190 GLN A O 1
ATOM 1525 N N . SER A 1 191 ? -7.096 2.744 -16.715 1.00 93.38 191 SER A N 1
ATOM 1526 C CA . SER A 1 191 ? -6.671 2.703 -18.115 1.00 93.38 191 SER A CA 1
ATOM 1527 C C . SER A 1 191 ? -5.201 3.069 -18.310 1.00 93.38 191 SER A C 1
ATOM 1529 O O . SER A 1 191 ? -4.724 4.083 -17.796 1.00 93.38 191 SER A O 1
ATOM 1531 N N . LEU A 1 192 ? -4.511 2.297 -19.152 1.00 96.19 192 LEU A N 1
ATOM 1532 C CA . LEU A 1 192 ? -3.271 2.688 -19.830 1.00 96.19 192 LEU A CA 1
ATOM 1533 C C . LEU A 1 192 ? -3.574 3.534 -21.086 1.00 96.19 192 LEU A C 1
ATOM 1535 O O . LEU A 1 192 ? -3.431 3.083 -22.222 1.00 96.19 192 LEU A O 1
ATOM 1539 N N . ASP A 1 193 ? -3.994 4.780 -20.882 1.00 95.56 193 ASP A N 1
ATOM 1540 C CA . ASP A 1 193 ? -4.150 5.750 -21.974 1.00 95.56 193 ASP A CA 1
ATOM 1541 C C . ASP A 1 193 ? -2.768 6.312 -22.352 1.00 95.56 193 ASP A C 1
ATOM 1543 O O . ASP A 1 193 ? -2.282 7.269 -21.748 1.00 95.56 193 ASP A O 1
ATOM 1547 N N . VAL A 1 194 ? -2.090 5.704 -23.330 1.00 95.75 194 VAL A N 1
ATOM 1548 C CA . VAL A 1 194 ? -0.671 6.005 -23.634 1.00 95.75 194 VAL A CA 1
ATOM 1549 C C . VAL A 1 194 ? -0.413 7.415 -24.169 1.00 95.75 194 VAL A C 1
ATOM 1551 O O . VAL A 1 194 ? 0.714 7.909 -24.102 1.00 95.75 194 VAL A O 1
ATOM 1554 N N . TRP A 1 195 ? -1.445 8.095 -24.666 1.00 92.94 195 TRP A N 1
ATOM 1555 C CA . TRP A 1 195 ? -1.362 9.499 -25.073 1.00 92.94 195 TRP A CA 1
ATOM 1556 C C . TRP A 1 195 ? -1.407 10.470 -23.882 1.00 92.94 195 TRP A C 1
ATOM 1558 O O . TRP A 1 195 ? -1.132 11.654 -24.061 1.00 92.94 195 TRP A O 1
ATOM 1568 N N . ARG A 1 196 ? -1.709 9.988 -22.666 1.00 94.12 196 ARG A N 1
ATOM 1569 C CA . ARG A 1 196 ? -1.806 10.793 -21.439 1.00 94.12 196 ARG A CA 1
ATOM 1570 C C . ARG A 1 196 ? -0.585 10.569 -20.545 1.00 94.12 196 ARG A C 1
ATOM 1572 O O . ARG A 1 196 ? -0.491 9.516 -19.907 1.00 94.12 196 ARG A O 1
ATOM 1579 N N . PRO A 1 197 ? 0.322 11.554 -20.396 1.00 93.31 197 PRO A N 1
ATOM 1580 C CA . PRO A 1 197 ? 1.518 11.398 -19.564 1.00 93.31 197 PRO A CA 1
ATOM 1581 C C . PRO A 1 197 ? 1.215 11.024 -18.106 1.00 93.31 197 PRO A C 1
ATOM 1583 O O . PRO A 1 197 ? 1.924 10.216 -17.509 1.00 93.31 197 PRO A O 1
ATOM 1586 N N . ALA A 1 198 ? 0.140 11.573 -17.532 1.00 94.94 198 ALA A N 1
ATOM 1587 C CA . ALA A 1 198 ? -0.260 11.265 -16.162 1.00 94.94 198 ALA A CA 1
ATOM 1588 C C . ALA A 1 198 ? -0.783 9.823 -16.005 1.00 94.94 198 ALA A C 1
ATOM 1590 O O . ALA A 1 198 ? -0.491 9.188 -14.991 1.00 94.94 198 ALA A O 1
ATOM 1591 N N . CYS A 1 199 ? -1.490 9.282 -17.008 1.00 94.75 199 CYS A N 1
ATOM 1592 C CA . CYS A 1 199 ? -1.885 7.870 -17.016 1.00 94.75 199 CYS A CA 1
ATOM 1593 C C . CYS A 1 199 ? -0.652 6.975 -17.131 1.00 94.75 199 CYS A C 1
ATOM 1595 O O . CYS A 1 199 ? -0.476 6.101 -16.289 1.00 94.75 199 CYS A O 1
ATOM 1597 N N . LEU A 1 200 ? 0.239 7.251 -18.095 1.00 94.94 200 LEU A N 1
ATOM 1598 C CA . LEU A 1 200 ? 1.491 6.507 -18.282 1.00 94.94 200 LEU A CA 1
ATOM 1599 C C . LEU A 1 200 ? 2.318 6.408 -17.001 1.00 94.94 200 LEU A C 1
ATOM 1601 O O . LEU A 1 200 ? 2.755 5.317 -16.650 1.00 94.94 200 LEU A O 1
ATOM 1605 N N . LYS A 1 201 ? 2.490 7.527 -16.288 1.00 95.12 201 LYS A N 1
ATOM 1606 C CA . LYS A 1 201 ? 3.227 7.561 -15.021 1.00 95.12 201 LYS A CA 1
ATOM 1607 C C . LYS A 1 201 ? 2.543 6.736 -13.928 1.00 95.12 201 LYS A C 1
ATOM 1609 O O . LYS A 1 201 ? 3.214 6.066 -13.154 1.00 95.12 201 LYS A O 1
ATOM 1614 N N . LYS A 1 202 ? 1.211 6.795 -13.834 1.00 95.88 202 LYS A N 1
ATOM 1615 C CA . LYS A 1 202 ? 0.449 6.088 -12.791 1.00 95.88 202 LYS A CA 1
ATOM 1616 C C . LYS A 1 202 ? 0.497 4.566 -12.953 1.00 95.88 202 LYS A C 1
ATOM 1618 O O . LYS A 1 202 ? 0.466 3.841 -11.959 1.00 95.88 202 LYS A O 1
ATOM 1623 N N . VAL A 1 203 ? 0.518 4.086 -14.191 1.00 96.69 203 VAL A N 1
ATOM 1624 C CA . VAL A 1 203 ? 0.447 2.650 -14.500 1.00 96.69 203 VAL A CA 1
ATOM 1625 C C . VAL A 1 203 ? 1.786 2.056 -14.938 1.00 96.69 203 VAL A C 1
ATOM 1627 O O . VAL A 1 203 ? 1.827 0.934 -15.444 1.00 96.69 203 VAL A O 1
ATOM 1630 N N . GLU A 1 204 ? 2.872 2.810 -14.777 1.00 98.00 204 GLU A N 1
ATOM 1631 C CA . GLU A 1 204 ? 4.218 2.388 -15.147 1.00 98.00 204 GLU A CA 1
ATOM 1632 C C . GLU A 1 204 ? 4.607 1.099 -14.412 1.00 98.00 204 GLU A C 1
ATOM 1634 O O . GLU A 1 204 ? 4.472 0.974 -13.191 1.00 98.00 204 GLU A O 1
ATOM 1639 N N . VAL A 1 205 ? 5.143 0.148 -15.174 1.00 98.44 205 VAL A N 1
ATOM 1640 C CA . VAL A 1 205 ? 5.893 -0.981 -14.631 1.00 98.44 205 VAL A CA 1
ATOM 1641 C C . VAL A 1 205 ? 7.355 -0.551 -14.593 1.00 98.44 205 VAL A C 1
ATOM 1643 O O . VAL A 1 205 ? 8.088 -0.668 -15.577 1.00 98.44 205 VAL A O 1
ATOM 1646 N N . LYS A 1 206 ? 7.757 0.019 -13.459 1.00 97.50 206 LYS A N 1
ATOM 1647 C CA . LYS A 1 206 ? 9.038 0.706 -13.287 1.00 97.50 206 LYS A CA 1
ATOM 1648 C C . LYS A 1 206 ? 10.170 -0.285 -13.026 1.00 97.50 206 LYS A C 1
ATOM 1650 O O . LYS A 1 206 ? 10.004 -1.236 -12.265 1.00 97.50 206 LYS A O 1
ATOM 1655 N N . LYS A 1 207 ? 11.353 -0.042 -13.597 1.00 97.75 207 LYS A N 1
ATOM 1656 C CA . LYS A 1 207 ? 12.567 -0.803 -13.264 1.00 97.75 207 LYS A CA 1
ATOM 1657 C C . LYS A 1 207 ? 13.138 -0.349 -11.918 1.00 97.75 207 LYS A C 1
ATOM 1659 O O . LYS A 1 207 ? 13.405 0.833 -11.722 1.00 97.75 207 LYS A O 1
ATOM 1664 N N . LEU A 1 208 ? 13.353 -1.297 -11.016 1.00 97.12 208 LEU A N 1
ATOM 1665 C CA . LEU A 1 208 ? 13.969 -1.099 -9.709 1.00 97.12 208 LEU A CA 1
ATOM 1666 C C . LEU A 1 208 ? 15.494 -1.208 -9.780 1.00 97.12 208 LEU A C 1
ATOM 1668 O O . LEU A 1 208 ? 16.069 -1.869 -10.650 1.00 97.12 208 LEU A O 1
ATOM 1672 N N . SER A 1 209 ? 16.165 -0.623 -8.791 1.00 94.88 209 SER A N 1
ATOM 1673 C CA . SER A 1 209 ? 17.627 -0.637 -8.662 1.00 94.88 209 SER A CA 1
ATOM 1674 C C . SER A 1 209 ? 18.240 -2.016 -8.435 1.00 94.88 209 SER A C 1
ATOM 1676 O O . SER A 1 209 ? 19.430 -2.200 -8.699 1.00 94.88 209 SER A O 1
ATOM 1678 N N . ASN A 1 210 ? 17.429 -2.983 -8.003 1.00 94.44 210 ASN A N 1
ATOM 1679 C CA . ASN A 1 210 ? 17.802 -4.387 -7.854 1.00 94.44 210 ASN A CA 1
ATOM 1680 C C . ASN A 1 210 ? 17.614 -5.210 -9.148 1.00 94.44 210 ASN A C 1
ATOM 1682 O O . ASN A 1 210 ? 17.763 -6.437 -9.116 1.00 94.44 210 ASN A O 1
ATOM 1686 N N . GLY A 1 211 ? 17.255 -4.558 -10.260 1.00 95.94 211 GLY A N 1
ATOM 1687 C CA . GLY A 1 211 ? 17.076 -5.152 -11.584 1.00 95.94 211 GLY A CA 1
ATOM 1688 C C . GLY A 1 211 ? 15.679 -5.706 -11.868 1.00 95.94 211 GLY A C 1
ATOM 1689 O O . GLY A 1 211 ? 15.381 -5.966 -13.028 1.00 95.94 211 GLY A O 1
ATOM 1690 N N . LEU A 1 212 ? 14.818 -5.864 -10.859 1.00 98.31 212 LEU A N 1
ATOM 1691 C CA . LEU A 1 212 ? 13.431 -6.291 -11.059 1.00 98.31 212 LEU A CA 1
ATOM 1692 C C . LEU A 1 212 ? 12.578 -5.148 -11.611 1.00 98.31 212 LEU A C 1
ATOM 1694 O O . LEU A 1 212 ? 12.957 -3.983 -11.540 1.00 98.31 212 LEU A O 1
ATOM 1698 N N . TYR A 1 213 ? 11.401 -5.480 -12.122 1.00 98.69 213 TYR A N 1
ATOM 1699 C CA . TYR A 1 213 ? 10.383 -4.501 -12.482 1.00 98.69 213 TYR A CA 1
ATOM 1700 C C . TYR A 1 213 ? 9.229 -4.552 -11.481 1.00 98.69 213 TYR A C 1
ATOM 1702 O O . TYR A 1 213 ? 8.949 -5.604 -10.905 1.00 98.69 213 TYR A O 1
ATOM 1710 N N . VAL A 1 214 ? 8.563 -3.422 -11.258 1.00 98.50 214 VAL A N 1
ATOM 1711 C CA . VAL A 1 214 ? 7.487 -3.299 -10.276 1.00 98.50 214 VAL A CA 1
ATOM 1712 C C . VAL A 1 214 ? 6.281 -2.573 -10.848 1.00 98.50 214 VAL A C 1
ATOM 1714 O O . VAL A 1 214 ? 6.405 -1.499 -11.424 1.00 98.50 214 VAL A O 1
ATOM 1717 N N . TRP A 1 215 ? 5.101 -3.135 -10.618 1.00 98.25 215 TRP A N 1
ATOM 1718 C CA . TRP A 1 215 ? 3.848 -2.395 -10.664 1.00 98.25 215 TRP A CA 1
ATOM 1719 C C . TRP A 1 215 ? 3.450 -2.045 -9.230 1.00 98.25 215 TRP A C 1
ATOM 1721 O O . TRP A 1 215 ? 3.089 -2.913 -8.425 1.00 98.25 215 TRP A O 1
ATOM 1731 N N . GLN A 1 216 ? 3.586 -0.764 -8.890 1.00 94.38 216 GLN A N 1
ATOM 1732 C CA . GLN A 1 216 ? 3.234 -0.258 -7.568 1.00 94.38 216 GLN A CA 1
ATOM 1733 C C . GLN A 1 216 ? 1.765 0.155 -7.546 1.00 94.38 216 GLN A C 1
ATOM 1735 O O . GLN A 1 216 ? 1.411 1.256 -7.959 1.00 94.38 216 GLN A O 1
ATOM 1740 N N . VAL A 1 217 ? 0.911 -0.733 -7.037 1.00 96.94 217 VAL A N 1
ATOM 1741 C CA . VAL A 1 217 ? -0.504 -0.413 -6.807 1.00 96.94 217 VAL A CA 1
ATOM 1742 C C . VAL A 1 217 ? -0.652 0.435 -5.541 1.00 96.94 217 VAL A C 1
ATOM 1744 O O . VAL A 1 217 ? -1.474 1.342 -5.492 1.00 96.94 217 VAL A O 1
ATOM 1747 N N . GLY A 1 218 ? 0.169 0.198 -4.514 1.00 96.25 218 GLY A N 1
ATOM 1748 C CA . GLY A 1 218 ? 0.033 0.904 -3.242 1.00 96.25 218 GLY A CA 1
ATOM 1749 C C . GLY A 1 218 ? -1.122 0.302 -2.454 1.00 96.25 218 GLY A C 1
ATOM 1750 O O . GLY A 1 218 ? -1.014 -0.849 -2.058 1.00 96.25 218 GLY A O 1
ATOM 1751 N N . VAL A 1 219 ? -2.217 1.031 -2.241 1.00 96.56 219 VAL A N 1
ATOM 1752 C CA . VAL A 1 219 ? -3.463 0.462 -1.698 1.00 96.56 219 VAL A CA 1
ATOM 1753 C C . VAL A 1 219 ? -4.488 0.404 -2.834 1.00 96.56 219 VAL A C 1
ATOM 1755 O O . VAL A 1 219 ? -4.794 1.458 -3.399 1.00 96.56 219 VAL A O 1
ATOM 1758 N N . PRO A 1 220 ? -5.026 -0.776 -3.203 1.00 96.69 220 PRO A N 1
ATOM 1759 C CA . PRO A 1 220 ? -5.921 -0.902 -4.352 1.00 96.69 220 PRO A CA 1
ATOM 1760 C C . PRO A 1 220 ? -7.124 0.043 -4.305 1.00 96.69 220 PRO A C 1
ATOM 1762 O O . PRO A 1 220 ? -7.437 0.658 -5.322 1.00 96.69 220 PRO A O 1
ATOM 1765 N N . VAL A 1 221 ? -7.758 0.236 -3.144 1.00 95.25 221 VAL A N 1
ATOM 1766 C CA . VAL A 1 221 ? -8.899 1.155 -3.026 1.00 95.25 221 VAL A CA 1
ATOM 1767 C C . VAL A 1 221 ? -8.546 2.567 -3.485 1.00 95.25 221 VAL A C 1
ATOM 1769 O O . VAL A 1 221 ? -9.302 3.170 -4.241 1.00 95.25 221 VAL A O 1
ATOM 1772 N N . ASP A 1 222 ? -7.376 3.072 -3.102 1.00 95.56 222 ASP A N 1
ATOM 1773 C CA . ASP A 1 222 ? -6.932 4.420 -3.447 1.00 95.56 222 ASP A CA 1
ATOM 1774 C C . ASP A 1 222 ? -6.452 4.481 -4.900 1.00 95.56 222 ASP A C 1
ATOM 1776 O O . ASP A 1 222 ? -6.790 5.411 -5.636 1.00 95.56 222 ASP A O 1
ATOM 1780 N N . TYR A 1 223 ? -5.728 3.449 -5.344 1.00 97.50 223 TYR A N 1
ATOM 1781 C CA . TYR A 1 223 ? -5.234 3.338 -6.714 1.00 97.50 223 TYR A CA 1
ATOM 1782 C C . TYR A 1 223 ? -6.372 3.362 -7.732 1.00 97.50 223 TYR A C 1
ATOM 1784 O O . TYR A 1 223 ? -6.326 4.136 -8.685 1.00 97.50 223 TYR A O 1
ATOM 1792 N N . TYR A 1 224 ? -7.420 2.571 -7.507 1.00 97.88 224 TYR A N 1
ATOM 1793 C CA . TYR A 1 224 ? -8.554 2.439 -8.421 1.00 97.88 224 TYR A CA 1
ATOM 1794 C C . TYR A 1 224 ? -9.657 3.484 -8.190 1.00 97.88 224 TYR A C 1
ATOM 1796 O O . TYR A 1 224 ? -10.618 3.518 -8.955 1.00 97.88 224 TYR A O 1
ATOM 1804 N N . SER A 1 225 ? -9.539 4.367 -7.188 1.00 97.38 225 SER A N 1
ATOM 1805 C CA . SER A 1 225 ? -10.530 5.430 -6.930 1.00 97.38 225 SER A CA 1
ATOM 1806 C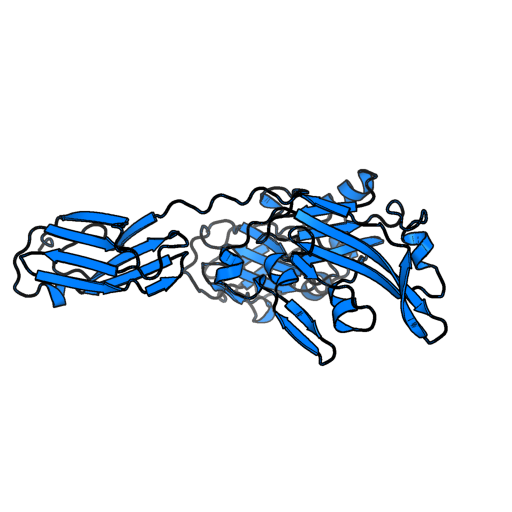 C . SER A 1 225 ? -10.545 6.529 -7.990 1.00 97.38 225 SER A C 1
ATOM 1808 O O . SER A 1 225 ? -11.537 7.240 -8.122 1.00 97.38 225 SER A O 1
ATOM 1810 N N . THR A 1 226 ? -9.463 6.710 -8.749 1.00 96.12 226 THR A N 1
ATOM 1811 C CA . THR A 1 226 ? -9.345 7.827 -9.697 1.00 96.12 226 THR A CA 1
ATOM 1812 C C . THR A 1 226 ? -8.630 7.438 -10.984 1.00 96.12 226 THR A C 1
ATOM 1814 O O . THR A 1 226 ? -7.819 6.524 -10.994 1.00 96.12 226 THR A O 1
ATOM 1817 N N . ASN A 1 227 ? -8.863 8.173 -12.068 1.00 95.44 227 ASN A N 1
ATOM 1818 C CA . ASN A 1 227 ? -8.118 8.080 -13.322 1.00 95.44 227 ASN A CA 1
ATOM 1819 C C . ASN A 1 227 ? -7.645 9.475 -13.758 1.00 95.44 227 ASN A C 1
ATOM 1821 O O . ASN A 1 227 ? -8.487 10.369 -13.881 1.00 95.44 227 ASN A O 1
ATOM 1825 N N . PRO A 1 228 ? -6.346 9.684 -14.034 1.00 94.94 228 PRO A N 1
ATOM 1826 C CA . PRO A 1 228 ? -5.869 10.955 -14.576 1.00 94.94 228 PRO A CA 1
ATOM 1827 C C . PRO A 1 228 ? -6.539 11.311 -15.913 1.00 94.94 228 PRO A C 1
ATOM 1829 O O . PRO A 1 228 ? -6.841 10.425 -16.711 1.00 94.94 228 PRO A O 1
ATOM 1832 N N . GLN A 1 229 ? -6.791 12.599 -16.148 1.00 92.81 229 GLN A N 1
ATOM 1833 C CA . GLN A 1 229 ? -7.369 13.140 -17.385 1.00 92.81 229 GLN A CA 1
ATOM 1834 C C . GLN A 1 229 ? -6.367 14.032 -18.139 1.00 92.81 229 GLN A C 1
ATOM 1836 O O . GLN A 1 229 ? -5.285 14.334 -17.633 1.00 92.81 229 GLN A O 1
ATOM 1841 N N . ASP A 1 230 ? -6.726 14.448 -19.360 1.00 89.25 230 ASP A N 1
ATOM 1842 C CA . ASP A 1 230 ? -5.868 15.253 -20.249 1.00 89.25 230 ASP A CA 1
ATOM 1843 C C . ASP A 1 230 ? -5.489 16.619 -19.655 1.00 89.25 230 ASP A C 1
ATOM 1845 O O . ASP A 1 230 ? -4.375 17.098 -19.850 1.00 89.25 230 ASP A O 1
ATOM 1849 N N . ASP A 1 231 ? -6.400 17.231 -18.901 1.00 89.69 231 ASP A N 1
ATOM 1850 C CA . ASP A 1 231 ? -6.217 18.530 -18.243 1.00 89.69 231 ASP A CA 1
ATOM 1851 C C . ASP A 1 231 ? -5.476 18.433 -16.895 1.00 89.69 231 ASP A C 1
ATOM 1853 O O . ASP A 1 231 ? -5.325 19.429 -16.188 1.00 89.69 231 ASP A O 1
ATOM 1857 N N . GLY A 1 232 ? -5.015 17.233 -16.523 1.00 85.69 232 GLY A N 1
ATOM 1858 C CA . GLY A 1 232 ? -4.377 16.956 -15.237 1.00 85.69 232 GLY A CA 1
ATOM 1859 C C . GLY A 1 232 ? -5.355 16.756 -14.077 1.00 85.69 232 GLY A C 1
ATOM 1860 O O . GLY A 1 232 ? -4.909 16.479 -12.961 1.00 85.69 232 GLY A O 1
ATOM 1861 N N . SER A 1 233 ? -6.668 16.853 -14.312 1.00 93.50 233 SER A N 1
ATOM 1862 C CA . SER A 1 233 ? -7.676 16.518 -13.307 1.00 93.50 233 SER A CA 1
ATOM 1863 C C . SER A 1 233 ? -7.751 15.006 -13.061 1.00 93.50 233 SER A C 1
ATOM 1865 O O . SER A 1 233 ? -7.235 14.181 -13.823 1.00 93.50 233 SER A O 1
ATOM 1867 N N . LEU A 1 234 ? -8.396 14.629 -11.957 1.00 94.62 234 LEU A N 1
ATOM 1868 C CA . LEU A 1 234 ? -8.675 13.240 -11.612 1.00 94.62 234 LEU A CA 1
ATOM 1869 C C . LEU A 1 234 ? -10.159 12.955 -11.840 1.00 94.62 234 LEU A C 1
ATOM 1871 O O . LEU A 1 234 ? -11.025 13.608 -11.263 1.00 94.62 234 LEU A O 1
ATOM 1875 N N . LYS A 1 235 ? -10.457 11.940 -12.651 1.00 95.56 235 LYS A N 1
ATOM 1876 C CA . LYS A 1 235 ? -11.804 11.394 -12.799 1.00 95.56 235 LYS A CA 1
ATOM 1877 C C . LYS A 1 235 ? -12.038 10.331 -11.740 1.00 95.56 235 LYS A C 1
ATOM 1879 O O . LYS A 1 235 ? -11.370 9.300 -11.749 1.00 95.56 235 LYS A O 1
ATOM 1884 N N . ASN A 1 236 ? -13.008 10.560 -10.870 1.00 96.50 236 ASN A N 1
ATOM 1885 C CA . ASN A 1 236 ? -13.412 9.593 -9.858 1.00 96.50 236 ASN A CA 1
ATOM 1886 C C . ASN A 1 236 ? -14.051 8.346 -10.487 1.00 96.50 236 ASN A C 1
ATOM 1888 O O . ASN A 1 236 ? -14.779 8.434 -11.478 1.00 96.50 236 ASN A O 1
ATOM 1892 N N . THR A 1 237 ? -13.784 7.190 -9.889 1.00 96.62 237 THR A N 1
ATOM 1893 C CA . THR A 1 237 ? -14.533 5.948 -10.109 1.00 96.62 237 THR A CA 1
ATOM 1894 C C . THR A 1 237 ? -15.546 5.753 -8.981 1.00 96.62 237 THR A C 1
ATOM 1896 O O . THR A 1 237 ? -15.597 6.540 -8.034 1.00 96.62 237 THR A O 1
ATOM 1899 N N . ASP A 1 238 ? -16.321 4.671 -9.037 1.00 93.12 238 ASP A N 1
ATOM 1900 C CA . ASP A 1 238 ? -17.234 4.312 -7.951 1.00 93.12 238 ASP A CA 1
ATOM 1901 C C . ASP A 1 238 ? -16.511 4.057 -6.619 1.00 93.12 238 ASP A C 1
ATOM 1903 O O . ASP A 1 238 ? -17.112 4.237 -5.569 1.00 93.12 238 ASP A O 1
ATOM 1907 N N . LEU A 1 239 ? -15.214 3.726 -6.620 1.00 95.00 239 LEU A N 1
ATOM 1908 C CA . LEU A 1 239 ? -14.454 3.570 -5.375 1.00 95.00 239 LEU A CA 1
ATOM 1909 C C . LEU A 1 239 ? -14.105 4.898 -4.692 1.00 95.00 239 LEU A C 1
ATOM 1911 O O . LEU A 1 239 ? -13.736 4.887 -3.517 1.00 95.00 239 LEU A O 1
ATOM 1915 N N . ALA A 1 240 ? -14.220 6.041 -5.374 1.00 94.19 240 ALA A N 1
ATOM 1916 C CA . ALA A 1 240 ? -14.052 7.346 -4.731 1.00 94.19 240 ALA A CA 1
ATOM 1917 C C . ALA A 1 240 ? -15.246 7.725 -3.841 1.00 94.19 240 ALA A C 1
ATOM 1919 O O . ALA A 1 240 ? -15.102 8.553 -2.945 1.00 94.19 240 ALA A O 1
ATOM 1920 N N . ASP A 1 241 ? -16.414 7.136 -4.094 1.00 90.00 241 ASP A N 1
ATOM 1921 C CA . ASP A 1 241 ? -17.622 7.348 -3.307 1.00 90.00 241 ASP A CA 1
ATOM 1922 C C . ASP A 1 241 ? -17.589 6.440 -2.059 1.00 90.00 241 ASP A C 1
ATOM 1924 O O . ASP A 1 241 ? -17.444 5.222 -2.203 1.00 90.00 241 ASP A O 1
ATOM 1928 N N . PRO A 1 242 ? -17.693 6.985 -0.830 1.00 81.69 242 PRO A N 1
ATOM 1929 C CA . PRO A 1 242 ? -17.608 6.190 0.395 1.00 81.69 242 PRO A CA 1
ATOM 1930 C C . PRO A 1 242 ? -18.668 5.089 0.509 1.00 81.69 242 PRO A C 1
ATOM 1932 O O . PRO A 1 242 ? -18.357 3.998 0.989 1.00 81.69 242 PRO A O 1
ATOM 1935 N N . ASP A 1 243 ? -19.894 5.337 0.044 1.00 79.88 243 ASP A N 1
ATOM 1936 C CA . ASP A 1 243 ? -21.005 4.392 0.161 1.00 79.88 243 ASP A CA 1
ATOM 1937 C C . ASP A 1 243 ? -20.866 3.252 -0.845 1.00 79.88 243 ASP A C 1
ATOM 1939 O O . ASP A 1 243 ? -21.109 2.086 -0.513 1.00 79.88 243 ASP A O 1
ATOM 1943 N N . LYS A 1 244 ? -20.419 3.569 -2.065 1.00 85.25 244 LYS A N 1
ATOM 1944 C CA . LYS A 1 244 ? -20.094 2.569 -3.090 1.00 85.25 244 LYS A CA 1
ATOM 1945 C C . LYS A 1 244 ? -18.825 1.792 -2.752 1.00 85.25 244 LYS A C 1
ATOM 1947 O O . LYS A 1 244 ? -18.790 0.582 -2.939 1.00 85.25 244 LYS A O 1
ATOM 1952 N N . ARG A 1 245 ? -17.803 2.437 -2.188 1.00 85.50 245 ARG A N 1
ATOM 1953 C CA . ARG A 1 245 ? -16.599 1.767 -1.673 1.00 85.50 245 ARG A CA 1
ATOM 1954 C C . ARG A 1 245 ? -16.950 0.775 -0.573 1.00 85.50 245 ARG A C 1
ATOM 1956 O O . ARG A 1 245 ? -16.542 -0.378 -0.635 1.00 85.50 245 ARG A O 1
ATOM 1963 N N . ALA A 1 246 ? -17.748 1.206 0.402 1.00 78.06 246 ALA A N 1
ATOM 1964 C CA . ALA A 1 246 ? -18.245 0.355 1.478 1.00 78.06 246 ALA A CA 1
ATOM 1965 C C . ALA A 1 246 ? -19.131 -0.800 0.973 1.00 78.06 246 ALA A C 1
ATOM 1967 O O . ALA A 1 246 ? -19.374 -1.751 1.721 1.00 78.06 246 ALA A O 1
ATOM 1968 N N . ALA A 1 247 ? -19.627 -0.695 -0.265 1.00 78.81 247 ALA A N 1
ATOM 1969 C CA . ALA A 1 247 ? -20.403 -1.707 -0.965 1.00 78.81 247 ALA A CA 1
ATOM 1970 C C . ALA A 1 247 ? -19.609 -2.726 -1.750 1.00 78.81 247 ALA A C 1
ATOM 1972 O O . ALA A 1 247 ? -20.190 -3.718 -2.185 1.00 78.81 247 ALA A O 1
ATOM 1973 N N . PHE A 1 248 ? -18.366 -2.395 -2.066 1.00 86.75 248 PHE A N 1
ATOM 1974 C CA . PHE A 1 248 ? -17.677 -3.038 -3.156 1.00 86.75 248 PHE A CA 1
ATOM 1975 C C . PHE A 1 248 ? -17.192 -4.418 -2.720 1.00 86.75 248 PHE A C 1
ATOM 1977 O O . PHE A 1 248 ? -16.283 -4.545 -1.902 1.00 86.75 248 PHE A O 1
ATOM 1984 N N . GLU A 1 249 ? -17.803 -5.456 -3.281 1.00 88.19 249 GLU A N 1
ATOM 1985 C CA . GLU A 1 249 ? -17.380 -6.839 -3.089 1.00 88.19 249 GLU A CA 1
ATOM 1986 C C . GLU A 1 249 ? -16.298 -7.163 -4.115 1.00 88.19 249 GLU A C 1
ATOM 1988 O O . GLU A 1 249 ? -16.560 -7.233 -5.311 1.00 88.19 249 GLU A O 1
ATOM 1993 N N . LEU A 1 250 ? -15.054 -7.281 -3.657 1.00 91.69 250 LEU A N 1
ATOM 1994 C CA . LEU A 1 250 ? -13.909 -7.543 -4.519 1.00 91.69 250 LEU A CA 1
ATOM 1995 C C . LEU A 1 250 ? -13.794 -9.046 -4.834 1.00 91.69 250 LEU A C 1
ATOM 1997 O O . LEU A 1 250 ? -13.554 -9.850 -3.937 1.00 91.69 250 LEU A O 1
ATOM 2001 N N . ASP A 1 251 ? -13.839 -9.395 -6.119 1.00 91.12 251 ASP A N 1
ATOM 2002 C CA . ASP A 1 251 ? -13.715 -10.770 -6.618 1.00 91.12 251 ASP A CA 1
ATOM 2003 C C . ASP A 1 251 ? -12.359 -11.035 -7.280 1.00 91.12 251 ASP A C 1
ATOM 2005 O O . ASP A 1 251 ? -11.712 -12.068 -7.067 1.00 91.12 251 ASP A O 1
ATOM 2009 N N . ASN A 1 252 ? -11.932 -10.122 -8.154 1.00 94.00 252 ASN A N 1
ATOM 2010 C CA . ASN A 1 252 ? -10.733 -10.299 -8.964 1.00 94.00 252 ASN A CA 1
ATOM 2011 C C . ASN A 1 252 ? -10.172 -8.973 -9.484 1.00 94.00 252 ASN A C 1
ATOM 2013 O O . ASN A 1 252 ? -10.818 -7.928 -9.435 1.00 94.00 252 ASN A O 1
ATOM 2017 N N . MET A 1 253 ? -8.961 -9.051 -10.019 1.00 97.19 253 MET A N 1
ATOM 2018 C CA . MET A 1 253 ? -8.358 -8.025 -10.852 1.00 97.19 253 MET A CA 1
ATOM 2019 C C . MET A 1 253 ? -8.010 -8.647 -12.197 1.00 97.19 253 MET A C 1
ATOM 2021 O O . MET A 1 253 ? -7.260 -9.623 -12.261 1.00 97.19 253 MET A O 1
ATOM 2025 N N . THR A 1 254 ? -8.548 -8.070 -13.264 1.00 97.75 254 THR A N 1
ATOM 2026 C CA . THR A 1 254 ? -8.115 -8.358 -14.631 1.00 97.75 254 THR A CA 1
ATOM 2027 C C . THR A 1 254 ? -7.039 -7.353 -15.019 1.00 97.75 254 THR A C 1
ATOM 2029 O O . THR A 1 254 ? -7.138 -6.178 -14.664 1.00 97.75 254 THR A O 1
ATOM 2032 N N . TYR A 1 255 ? -5.979 -7.798 -15.684 1.00 98.12 255 TYR A N 1
ATOM 2033 C CA . TYR A 1 255 ? -4.899 -6.913 -16.106 1.00 98.12 255 TYR A CA 1
ATOM 2034 C C . TYR A 1 255 ? -4.171 -7.442 -17.336 1.00 98.12 255 TYR A C 1
ATOM 2036 O O . TYR A 1 255 ? -4.140 -8.643 -17.578 1.00 98.12 255 TYR A O 1
ATOM 2044 N N . LEU A 1 256 ? -3.520 -6.549 -18.071 1.00 97.50 256 LEU A N 1
ATOM 2045 C CA . LEU A 1 256 ? -2.518 -6.902 -19.065 1.00 97.50 256 LEU A CA 1
ATOM 2046 C C . LEU A 1 256 ? -1.305 -5.985 -18.937 1.00 97.50 256 LEU A C 1
ATOM 2048 O O . LEU A 1 256 ? -1.432 -4.782 -18.701 1.00 97.50 256 LEU A O 1
ATOM 2052 N N . VAL A 1 257 ? -0.122 -6.570 -19.094 1.00 98.62 257 VAL A N 1
ATOM 2053 C CA . VAL A 1 257 ? 1.146 -5.841 -19.156 1.00 98.62 257 VAL A CA 1
ATOM 2054 C C . VAL A 1 257 ? 1.456 -5.566 -20.618 1.00 98.62 257 VAL A C 1
ATOM 2056 O O . VAL A 1 257 ? 1.425 -6.477 -21.445 1.0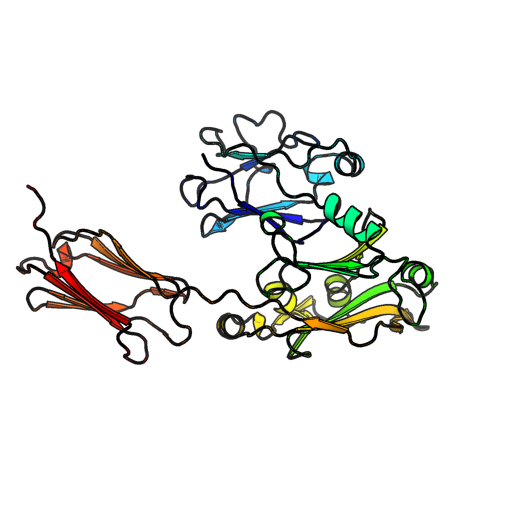0 98.62 257 VAL A O 1
ATOM 2059 N N . VAL A 1 258 ? 1.748 -4.311 -20.934 1.00 98.62 258 VAL A N 1
ATOM 2060 C CA . VAL A 1 258 ? 1.879 -3.802 -22.300 1.00 98.62 258 VAL A CA 1
ATOM 2061 C C . VAL A 1 258 ? 3.245 -3.147 -22.464 1.00 98.62 258 VAL A C 1
ATOM 2063 O O . VAL A 1 258 ? 3.652 -2.338 -21.626 1.00 98.62 258 VAL A O 1
ATOM 2066 N N . LYS A 1 259 ? 3.949 -3.465 -23.555 1.00 98.69 259 LYS A N 1
ATOM 2067 C CA . LYS A 1 259 ? 5.071 -2.651 -24.032 1.00 98.69 259 LYS A CA 1
ATOM 2068 C C . LYS A 1 259 ? 4.502 -1.398 -24.698 1.00 98.69 259 LYS A C 1
ATOM 2070 O O . LYS A 1 259 ? 3.668 -1.498 -25.593 1.00 98.69 259 LYS A O 1
ATOM 2075 N N . VAL A 1 260 ? 4.943 -0.225 -24.263 1.00 98.56 260 VAL A N 1
ATOM 2076 C CA . VAL A 1 260 ? 4.606 1.055 -24.892 1.00 98.56 260 VAL A CA 1
ATOM 2077 C C . VAL A 1 260 ? 5.767 1.473 -25.785 1.00 98.56 260 VAL A C 1
ATOM 2079 O O . VAL A 1 260 ? 6.920 1.454 -25.347 1.00 98.56 260 VAL A O 1
ATOM 2082 N N . VAL A 1 261 ? 5.457 1.864 -27.019 1.00 98.50 261 VAL A N 1
ATOM 2083 C CA . VAL A 1 261 ? 6.442 2.259 -28.039 1.00 98.50 261 VAL A CA 1
ATOM 2084 C C . VAL A 1 261 ? 6.137 3.623 -28.634 1.00 98.50 261 VAL A C 1
ATOM 2086 O O . VAL A 1 261 ? 5.014 4.114 -28.525 1.00 98.50 261 VAL A O 1
ATOM 2089 N N . LYS A 1 262 ? 7.127 4.222 -29.294 1.00 98.12 262 LYS A N 1
ATOM 2090 C CA . LYS A 1 262 ? 6.931 5.333 -30.226 1.00 98.12 262 LYS A CA 1
ATOM 2091 C C . LYS A 1 262 ? 6.601 4.811 -31.621 1.00 98.12 262 LYS A C 1
ATOM 2093 O O . LYS A 1 262 ? 7.372 4.046 -32.186 1.00 98.12 262 LYS A O 1
ATOM 2098 N N . ASP A 1 263 ? 5.493 5.264 -32.199 1.00 95.94 263 ASP A N 1
ATOM 2099 C CA . ASP A 1 263 ? 5.222 5.044 -33.620 1.00 95.94 263 ASP A CA 1
ATOM 2100 C C . ASP A 1 263 ? 6.080 5.955 -34.519 1.00 95.94 263 ASP A C 1
ATOM 2102 O O . ASP A 1 263 ? 6.819 6.826 -34.053 1.00 95.94 263 ASP A O 1
ATOM 2106 N N . GLY A 1 264 ? 5.969 5.770 -35.839 1.00 94.25 264 GLY A N 1
ATOM 2107 C CA . GLY A 1 264 ? 6.715 6.559 -36.825 1.00 94.25 264 GLY A CA 1
ATOM 2108 C C . GLY A 1 264 ? 6.387 8.060 -36.836 1.00 94.25 264 GLY A C 1
ATOM 2109 O O . GLY A 1 264 ? 7.143 8.832 -37.420 1.00 94.25 264 GLY A O 1
ATOM 2110 N N . ALA A 1 265 ? 5.295 8.484 -36.191 1.00 95.06 265 ALA A N 1
ATOM 2111 C CA . ALA A 1 265 ? 4.942 9.889 -35.991 1.00 95.06 265 ALA A CA 1
ATOM 2112 C C . ALA A 1 265 ? 5.397 10.422 -34.615 1.00 95.06 265 ALA A C 1
ATOM 2114 O O . ALA A 1 265 ? 5.186 11.595 -34.304 1.00 95.06 265 ALA A O 1
ATOM 2115 N N . GLY A 1 266 ? 6.030 9.585 -33.786 1.00 94.75 266 GLY A N 1
ATOM 2116 C CA . GLY A 1 266 ? 6.488 9.928 -32.442 1.00 94.75 266 GLY A CA 1
ATOM 2117 C C . GLY A 1 266 ? 5.389 9.898 -31.374 1.00 94.75 266 GLY A C 1
ATOM 2118 O O . GLY A 1 266 ? 5.628 10.351 -30.245 1.00 94.75 266 GLY A O 1
ATOM 2119 N N . ALA A 1 267 ? 4.202 9.366 -31.679 1.00 96.50 267 ALA A N 1
ATOM 2120 C CA . ALA A 1 267 ? 3.140 9.166 -30.699 1.00 96.50 267 ALA A CA 1
ATOM 2121 C C . ALA A 1 267 ? 3.336 7.842 -29.947 1.00 96.50 267 ALA A C 1
ATOM 2123 O O . ALA A 1 267 ? 3.924 6.894 -30.461 1.00 96.50 267 ALA A O 1
ATOM 2124 N N . ASN A 1 268 ? 2.884 7.791 -28.693 1.00 98.00 268 ASN A N 1
ATOM 2125 C CA . ASN A 1 268 ? 2.956 6.557 -27.915 1.00 98.00 268 ASN A CA 1
ATOM 2126 C C . ASN A 1 268 ? 1.849 5.599 -28.367 1.00 98.00 268 ASN A C 1
ATOM 2128 O O . ASN A 1 268 ? 0.699 6.020 -28.476 1.00 98.00 268 ASN A O 1
ATOM 2132 N N . GLN A 1 269 ? 2.178 4.324 -28.549 1.00 97.69 269 GLN A N 1
ATOM 2133 C CA . GLN A 1 269 ? 1.235 3.264 -28.905 1.00 97.69 269 GLN A CA 1
ATOM 2134 C C . GLN A 1 269 ? 1.407 2.046 -27.999 1.00 97.69 269 GLN A C 1
ATOM 2136 O O . GLN A 1 269 ? 2.465 1.839 -27.400 1.00 97.69 269 GLN A O 1
ATOM 2141 N N . TRP A 1 270 ? 0.351 1.240 -27.909 1.00 97.88 270 TRP A N 1
ATOM 2142 C CA . TRP A 1 270 ? 0.454 -0.117 -27.378 1.00 97.88 270 TRP A CA 1
ATOM 2143 C C . TRP A 1 270 ? 1.156 -1.004 -28.407 1.00 97.88 270 TRP A C 1
ATOM 2145 O O . TRP A 1 270 ? 0.872 -0.917 -29.600 1.00 97.88 270 TRP A O 1
ATOM 2155 N N . ASP A 1 271 ? 2.030 -1.875 -27.927 1.00 97.75 271 ASP A N 1
ATOM 2156 C CA . ASP A 1 271 ? 2.690 -2.920 -28.706 1.00 97.75 271 ASP A CA 1
ATOM 2157 C C . ASP A 1 271 ? 2.337 -4.297 -28.096 1.00 97.75 271 ASP A C 1
ATOM 2159 O O . ASP A 1 271 ? 1.276 -4.474 -27.479 1.00 97.75 271 ASP A O 1
ATOM 2163 N N . VAL A 1 272 ? 3.212 -5.291 -28.263 1.00 97.81 272 VAL A N 1
ATOM 2164 C CA . VAL A 1 272 ? 3.099 -6.620 -27.660 1.00 97.81 272 VAL A CA 1
ATOM 2165 C C . VAL A 1 272 ? 2.718 -6.551 -26.178 1.00 97.81 272 VAL A C 1
ATOM 2167 O O . VAL A 1 272 ? 3.220 -5.736 -25.397 1.00 97.81 272 VAL A O 1
ATOM 2170 N N . ASN A 1 273 ? 1.819 -7.447 -25.780 1.00 97.88 273 ASN A N 1
ATOM 2171 C CA . ASN A 1 273 ? 1.292 -7.509 -24.426 1.00 97.88 273 ASN A CA 1
ATOM 2172 C C . ASN A 1 273 ? 1.141 -8.958 -23.947 1.00 97.88 273 ASN A C 1
ATOM 2174 O O . ASN A 1 273 ? 1.394 -9.912 -24.688 1.00 97.88 273 ASN A O 1
ATOM 2178 N N . SER A 1 274 ? 0.770 -9.117 -22.680 1.00 97.31 274 SER A N 1
ATOM 2179 C CA . SER A 1 274 ? 0.611 -10.420 -22.030 1.00 97.31 274 SER A CA 1
ATOM 2180 C C . SER A 1 274 ? -0.675 -11.156 -22.417 1.00 97.31 274 SER A C 1
ATOM 2182 O O . SER A 1 274 ? -0.838 -12.315 -22.042 1.00 97.31 274 SER A O 1
ATOM 2184 N N . GLY A 1 275 ? -1.618 -10.487 -23.084 1.00 95.94 275 GLY A N 1
ATOM 2185 C CA . GLY A 1 275 ? -3.033 -10.850 -23.057 1.00 95.94 275 GLY A CA 1
ATOM 2186 C C . GLY A 1 275 ? -3.646 -10.669 -21.664 1.00 95.94 275 GLY A C 1
ATOM 2187 O O . GLY A 1 275 ? -2.928 -10.422 -20.684 1.00 95.94 275 GLY A O 1
ATOM 2188 N N . ASP A 1 276 ? -4.967 -10.814 -21.582 1.00 95.75 276 ASP A N 1
ATOM 2189 C CA . ASP A 1 276 ? -5.713 -10.687 -20.331 1.00 95.75 276 ASP A CA 1
ATOM 2190 C C . ASP A 1 276 ? -5.262 -11.738 -19.312 1.00 95.75 276 ASP A C 1
ATOM 2192 O O . ASP A 1 276 ? -5.288 -12.946 -19.554 1.00 95.75 276 ASP A O 1
ATOM 2196 N N . GLN A 1 277 ? -4.852 -11.252 -18.150 1.00 96.12 277 GLN A N 1
ATOM 2197 C CA . GLN A 1 277 ? -4.511 -12.030 -16.972 1.00 96.12 277 GLN A CA 1
ATOM 2198 C C . GLN A 1 277 ? -5.580 -11.812 -15.908 1.00 96.12 277 GLN A C 1
ATOM 2200 O O . GLN A 1 277 ? -6.172 -10.736 -15.813 1.00 96.12 277 GLN A O 1
ATOM 2205 N N . LEU A 1 278 ? -5.792 -12.819 -15.065 1.00 95.56 278 LEU A N 1
ATOM 2206 C CA . LEU A 1 278 ? -6.763 -12.760 -13.981 1.00 95.56 278 LEU A CA 1
ATOM 2207 C C . LEU A 1 278 ? -6.091 -13.107 -12.654 1.00 95.56 278 LEU A C 1
ATOM 2209 O O . LEU A 1 278 ? -5.625 -14.231 -12.466 1.00 95.56 278 LEU A O 1
ATOM 2213 N N . GLN A 1 279 ? -6.113 -12.168 -11.710 1.00 96.19 279 GLN A N 1
ATOM 2214 C CA . GLN A 1 279 ? -5.714 -12.404 -10.328 1.00 96.19 279 GLN A CA 1
ATOM 2215 C C . GLN A 1 279 ? -6.953 -12.484 -9.440 1.00 96.19 279 GLN A C 1
ATOM 2217 O O . GLN A 1 279 ? -7.750 -11.549 -9.383 1.00 96.19 279 GLN A O 1
ATOM 2222 N N . LYS A 1 280 ? -7.107 -13.587 -8.703 1.00 93.56 280 LYS A N 1
ATOM 2223 C CA . LYS A 1 280 ? -8.189 -13.715 -7.718 1.00 93.56 280 LYS A CA 1
ATOM 2224 C C . LYS A 1 280 ? -7.908 -12.851 -6.492 1.00 93.56 280 LYS A C 1
ATOM 2226 O O . LYS A 1 280 ? -6.779 -12.823 -5.994 1.00 93.56 280 LYS A O 1
ATOM 2231 N N . ALA A 1 281 ? -8.949 -12.203 -5.986 1.00 92.31 281 ALA A N 1
ATOM 2232 C CA . ALA A 1 281 ? -8.881 -11.501 -4.719 1.00 92.31 281 ALA A CA 1
ATOM 2233 C C . ALA A 1 281 ? -8.757 -12.477 -3.540 1.00 92.31 281 ALA A C 1
ATOM 2235 O O . ALA A 1 281 ? -9.035 -13.682 -3.638 1.00 92.31 281 ALA A O 1
ATOM 2236 N N . GLY A 1 282 ? -8.291 -11.954 -2.412 1.00 86.25 282 GLY A N 1
ATOM 2237 C CA . GLY A 1 282 ? -8.403 -12.623 -1.127 1.00 86.25 282 GLY A CA 1
ATOM 2238 C C . GLY A 1 282 ? -9.843 -12.595 -0.631 1.00 86.25 282 GLY A C 1
ATOM 2239 O O . GLY A 1 282 ? -10.676 -11.848 -1.134 1.00 86.25 282 GLY A O 1
ATOM 2240 N N . GLN A 1 283 ? -10.153 -13.437 0.352 1.00 71.06 283 GLN A N 1
ATOM 2241 C CA . GLN A 1 283 ? -11.447 -13.329 1.014 1.00 71.06 283 GLN A CA 1
ATOM 2242 C C . GLN A 1 283 ? -11.447 -12.084 1.890 1.00 71.06 283 GLN A C 1
ATOM 2244 O O . GLN A 1 283 ? -10.576 -11.956 2.751 1.00 71.06 283 GLN A O 1
ATOM 2249 N N . ALA A 1 284 ? -12.420 -11.198 1.678 1.00 59.16 284 ALA A N 1
ATOM 2250 C CA . ALA A 1 284 ? -12.642 -10.076 2.574 1.00 59.16 284 ALA A CA 1
ATOM 2251 C C . ALA A 1 284 ? -12.702 -10.593 4.017 1.00 59.16 284 ALA A C 1
ATOM 2253 O O . ALA A 1 284 ? -13.376 -11.588 4.303 1.00 59.16 284 ALA A O 1
ATOM 2254 N N . VAL A 1 285 ? -11.974 -9.936 4.921 1.00 58.28 285 VAL A N 1
ATOM 2255 C CA . VAL A 1 285 ? -12.162 -10.186 6.349 1.00 58.28 285 VAL A CA 1
ATOM 2256 C C . VAL A 1 285 ? -13.624 -9.844 6.647 1.00 58.28 285 VAL A C 1
ATOM 2258 O O . VAL A 1 285 ? -14.054 -8.751 6.263 1.00 58.28 285 VAL A O 1
ATOM 2261 N N . PRO A 1 286 ? -14.409 -10.748 7.264 1.00 60.19 286 PRO A N 1
ATOM 2262 C CA . PRO A 1 286 ? -15.779 -10.434 7.635 1.00 60.19 286 PRO A CA 1
ATOM 2263 C C . PRO A 1 286 ? -15.801 -9.123 8.417 1.00 60.19 286 PRO A C 1
ATOM 2265 O O . PRO A 1 286 ? -14.981 -8.930 9.320 1.00 60.19 286 PRO A O 1
ATOM 2268 N N . TYR A 1 287 ? -16.701 -8.209 8.048 1.00 61.59 287 TYR A N 1
ATOM 2269 C CA . TYR A 1 287 ? -16.888 -6.993 8.830 1.00 61.59 287 TYR A CA 1
ATOM 2270 C C . TYR A 1 287 ? -17.231 -7.402 10.273 1.00 61.59 287 TYR A C 1
ATOM 2272 O O . TYR A 1 287 ? -18.038 -8.322 10.431 1.00 61.59 287 TYR A O 1
ATOM 2280 N N . PRO A 1 288 ? -16.598 -6.809 11.303 1.00 70.50 288 PRO A N 1
ATOM 2281 C CA . PRO A 1 288 ? -16.810 -7.248 12.676 1.00 70.50 288 PRO A CA 1
ATOM 2282 C C . PRO A 1 288 ? -18.282 -7.158 13.083 1.00 70.50 288 PRO A C 1
ATOM 2284 O O . PRO A 1 288 ? -19.012 -6.294 12.593 1.00 70.50 288 PRO A O 1
ATOM 2287 N N . ASP A 1 289 ? -18.698 -8.022 14.008 1.00 81.88 289 ASP A N 1
ATOM 2288 C CA . ASP A 1 289 ? -20.040 -7.939 14.580 1.00 81.88 289 ASP A CA 1
ATOM 2289 C C . ASP A 1 289 ? -20.219 -6.601 15.324 1.00 81.88 289 ASP A C 1
ATOM 2291 O O . ASP A 1 289 ? -19.278 -6.135 15.980 1.00 81.88 289 ASP A O 1
ATOM 2295 N N . PRO A 1 290 ? -21.413 -5.980 15.265 1.00 88.06 290 PRO A N 1
ATOM 2296 C CA . PRO A 1 290 ? -21.668 -4.726 15.956 1.00 88.06 290 PRO A CA 1
ATOM 2297 C C . PRO A 1 290 ? -21.406 -4.835 17.459 1.00 88.06 290 PRO A C 1
ATOM 2299 O O . PRO A 1 290 ? -21.945 -5.711 18.139 1.00 88.06 290 PRO A O 1
ATOM 2302 N N . VAL A 1 291 ? -20.634 -3.895 18.003 1.00 93.00 291 VAL A N 1
ATOM 2303 C CA . VAL A 1 291 ? -20.318 -3.839 19.436 1.00 93.00 291 VAL A CA 1
ATOM 2304 C C . VAL A 1 291 ? -21.028 -2.656 20.068 1.00 93.00 291 VAL A C 1
ATOM 2306 O O . VAL A 1 291 ? -20.951 -1.530 19.581 1.00 93.00 291 VAL A O 1
ATOM 2309 N N . PHE A 1 292 ? -21.704 -2.904 21.185 1.00 95.00 292 PHE A N 1
ATOM 2310 C CA . PHE A 1 292 ? -22.369 -1.879 21.975 1.00 95.00 292 PHE A CA 1
ATOM 2311 C C . PHE A 1 292 ? -21.631 -1.645 23.295 1.00 95.00 292 PHE A C 1
ATOM 2313 O O . PHE A 1 292 ? -21.272 -2.598 23.987 1.00 95.00 292 PHE A O 1
ATOM 2320 N N . SER A 1 293 ? -21.429 -0.381 23.666 1.00 94.69 293 SER A N 1
ATOM 2321 C CA . SER A 1 293 ? -20.803 -0.018 24.938 1.00 94.69 293 SER A CA 1
ATOM 2322 C C . SER A 1 293 ? -21.379 1.262 25.543 1.00 94.69 293 SER A C 1
ATOM 2324 O O . SER A 1 293 ? -21.937 2.124 24.857 1.00 94.69 293 SER A O 1
ATOM 2326 N N . LEU A 1 294 ? -21.223 1.370 26.864 1.00 93.50 294 LEU A N 1
ATOM 2327 C CA . LEU A 1 294 ? -21.651 2.500 27.681 1.00 93.50 294 LEU A CA 1
ATOM 2328 C C . LEU A 1 294 ? -20.482 3.015 28.515 1.00 93.50 294 LEU A C 1
ATOM 2330 O O . LEU A 1 294 ? -19.696 2.225 29.044 1.00 93.50 294 LEU A O 1
ATOM 2334 N N . PHE A 1 295 ? -20.408 4.332 28.678 1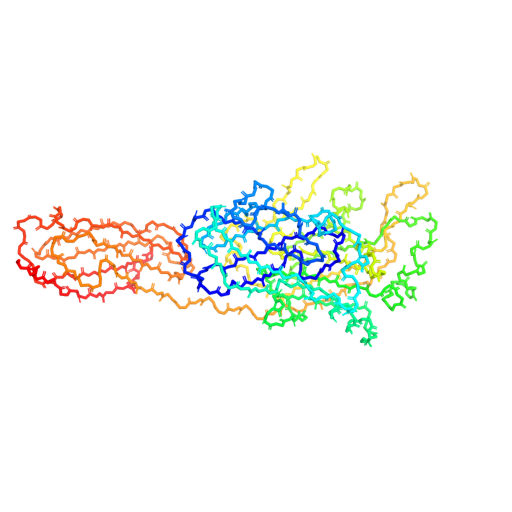.00 91.94 295 PHE A N 1
ATOM 2335 C CA . PHE A 1 295 ? -19.506 4.968 29.628 1.00 91.94 295 PHE A CA 1
ATOM 2336 C C . PHE A 1 295 ? -20.239 6.066 30.418 1.00 91.94 295 PHE A C 1
ATOM 2338 O O . PHE A 1 295 ? -20.850 6.928 29.789 1.00 91.94 295 PHE A O 1
ATOM 2345 N N . PRO A 1 296 ? -20.170 6.080 31.761 1.00 92.06 296 PRO A N 1
ATOM 2346 C CA . PRO A 1 296 ? -19.560 5.052 32.608 1.00 92.06 296 PRO A CA 1
ATOM 2347 C C . PRO A 1 296 ? -20.323 3.712 32.532 1.00 92.06 296 PRO A C 1
ATOM 2349 O O . PRO A 1 296 ? -21.469 3.659 32.100 1.00 92.06 296 PRO A O 1
ATOM 2352 N N . THR A 1 297 ? -19.683 2.604 32.924 1.00 87.19 297 THR A N 1
ATOM 2353 C CA . THR A 1 297 ? -20.317 1.262 32.946 1.00 87.19 297 THR A CA 1
ATOM 2354 C C . THR A 1 297 ? -21.193 1.036 34.179 1.00 87.19 297 THR A C 1
ATOM 2356 O O . THR A 1 297 ? -22.043 0.148 34.196 1.00 87.19 297 THR A O 1
ATOM 2359 N N . ARG A 1 298 ? -20.985 1.849 35.216 1.00 87.94 298 ARG A N 1
ATOM 2360 C CA . ARG A 1 298 ? -21.828 1.981 36.403 1.00 87.94 298 ARG A CA 1
ATOM 2361 C C . ARG A 1 298 ? -22.398 3.387 36.379 1.00 87.94 298 ARG A C 1
ATOM 2363 O O . ARG A 1 298 ? -21.625 4.335 36.404 1.00 87.94 298 ARG A O 1
ATOM 2370 N N . ILE A 1 299 ? -23.714 3.498 36.261 1.00 92.38 299 ILE A N 1
ATOM 2371 C CA . ILE A 1 299 ? -24.378 4.753 35.909 1.00 92.38 299 ILE A CA 1
ATOM 2372 C C . ILE A 1 299 ? -25.243 5.188 37.083 1.00 92.38 299 ILE A C 1
ATOM 2374 O O . ILE A 1 299 ? -25.991 4.386 37.634 1.00 92.38 299 ILE A O 1
ATOM 2378 N N . SER A 1 300 ? -25.149 6.455 37.448 1.00 91.88 300 SER A N 1
ATOM 2379 C CA . SER A 1 300 ? -26.018 7.153 38.386 1.00 91.88 300 SER A CA 1
ATOM 2380 C C . SER A 1 300 ? -26.863 8.198 37.653 1.00 91.88 300 SER A C 1
ATOM 2382 O O . SER A 1 300 ? -26.633 8.521 36.486 1.00 91.88 300 SER A O 1
ATOM 2384 N N . GLN A 1 301 ? -27.848 8.767 38.348 1.00 90.50 301 GLN A N 1
ATOM 2385 C CA . GLN A 1 301 ? -28.641 9.882 37.816 1.00 90.50 301 GLN A CA 1
ATOM 2386 C C . GLN A 1 301 ? -27.824 11.160 37.594 1.00 90.50 301 GLN A C 1
ATOM 2388 O O . GLN A 1 301 ? -28.295 12.066 36.913 1.00 90.50 301 GLN A O 1
ATOM 2393 N N . GLU A 1 302 ? -26.626 11.244 38.170 1.00 89.81 302 GLU A N 1
ATOM 2394 C CA . GLU A 1 302 ? -25.778 12.434 38.139 1.00 89.81 302 GLU A CA 1
ATOM 2395 C C . GLU A 1 302 ? -24.684 12.357 37.064 1.00 89.81 302 GLU A C 1
ATOM 2397 O O . GLU A 1 302 ? -23.934 13.313 36.876 1.00 89.81 302 GLU A O 1
ATOM 2402 N N . ASP A 1 303 ? -24.614 11.253 36.317 1.00 92.38 303 ASP A N 1
ATOM 2403 C CA . ASP A 1 303 ? -23.561 11.031 35.332 1.00 92.38 303 ASP A CA 1
ATOM 2404 C C . ASP A 1 303 ? -23.832 11.679 33.969 1.00 92.38 303 ASP A C 1
ATOM 2406 O O . ASP A 1 303 ? -24.960 11.972 33.561 1.00 92.38 303 ASP A O 1
ATOM 2410 N N . ILE A 1 304 ? -22.752 11.840 33.208 1.00 95.12 304 ILE A N 1
ATOM 2411 C CA . ILE A 1 304 ? -22.812 12.064 31.767 1.00 95.12 304 ILE A CA 1
ATOM 2412 C C . ILE A 1 304 ? -22.673 10.701 31.089 1.00 95.12 304 ILE A C 1
ATOM 2414 O O . ILE A 1 304 ? -21.595 10.109 31.068 1.00 95.12 304 ILE A O 1
ATOM 2418 N N . LEU A 1 305 ? -23.776 10.206 30.534 1.00 95.44 305 LEU A N 1
ATOM 2419 C CA . LEU A 1 305 ? -23.837 8.930 29.841 1.00 95.44 305 LEU A CA 1
ATOM 2420 C C . LEU A 1 305 ? -23.376 9.084 28.398 1.00 95.44 305 LEU A C 1
ATOM 2422 O O . LEU A 1 305 ? -23.903 9.892 27.642 1.00 95.44 305 LEU A O 1
ATOM 2426 N N . THR A 1 306 ? -22.441 8.244 27.994 1.00 96.12 306 THR A N 1
ATOM 2427 C CA . THR A 1 306 ? -21.977 8.117 26.622 1.00 96.12 306 THR A CA 1
ATOM 2428 C C . THR A 1 306 ? -22.359 6.747 26.084 1.00 96.12 306 THR A C 1
ATOM 2430 O O . THR A 1 306 ? -22.008 5.721 26.664 1.00 96.12 306 THR A O 1
ATOM 2433 N N . ILE A 1 307 ? -23.083 6.748 24.971 1.00 97.44 307 ILE A N 1
ATOM 2434 C CA . ILE A 1 307 ? -23.599 5.572 24.276 1.00 97.44 307 ILE A CA 1
ATOM 2435 C C . ILE A 1 307 ? -22.782 5.414 23.002 1.00 97.44 307 ILE A C 1
ATOM 2437 O O . ILE A 1 307 ? -22.762 6.336 22.190 1.00 97.44 307 ILE A O 1
ATOM 2441 N N . THR A 1 308 ? -22.133 4.268 22.808 1.00 95.12 308 THR A N 1
ATOM 2442 C CA . THR A 1 308 ? -21.313 4.009 21.617 1.00 95.12 308 THR A CA 1
ATOM 2443 C C . THR A 1 308 ? -21.737 2.701 20.965 1.00 95.12 308 THR A C 1
ATOM 2445 O O . THR A 1 308 ? -21.909 1.689 21.648 1.00 95.12 308 THR A O 1
ATOM 2448 N N . ARG A 1 309 ? -21.876 2.709 19.637 1.00 93.69 309 ARG A N 1
ATOM 2449 C CA . ARG A 1 309 ? -22.026 1.493 18.835 1.00 93.69 309 ARG A CA 1
ATOM 2450 C C . ARG A 1 309 ? -21.011 1.495 17.698 1.00 93.69 309 ARG A C 1
ATOM 2452 O O . ARG A 1 309 ? -20.987 2.423 16.886 1.00 93.69 309 ARG A O 1
ATOM 2459 N N . GLU A 1 310 ? -20.176 0.470 17.666 1.00 90.31 310 GLU A N 1
ATOM 2460 C CA . GLU A 1 310 ? -19.121 0.274 16.671 1.00 90.31 310 GLU A CA 1
ATOM 2461 C C . GLU A 1 310 ? -19.513 -0.842 15.702 1.00 90.31 310 GLU A C 1
ATOM 2463 O O . GLU A 1 310 ? -20.315 -1.711 16.045 1.00 90.31 310 GLU A O 1
ATOM 2468 N N . TYR A 1 311 ? -18.956 -0.792 14.492 1.00 86.62 311 TYR A N 1
ATOM 2469 C CA . TYR A 1 311 ? -19.163 -1.782 13.429 1.00 86.62 311 TYR A CA 1
ATOM 2470 C C . TYR A 1 311 ? -20.639 -1.978 13.047 1.00 86.62 311 TYR A C 1
ATOM 2472 O O . TYR A 1 311 ? -21.170 -3.084 13.031 1.00 86.62 311 TYR A O 1
ATOM 2480 N N . ASN A 1 312 ? -21.334 -0.882 12.739 1.00 83.81 312 ASN A N 1
ATOM 2481 C CA . ASN A 1 312 ? -22.762 -0.922 12.426 1.00 83.81 312 ASN A CA 1
ATOM 2482 C C . ASN A 1 312 ? -23.046 -1.574 11.068 1.00 83.81 312 ASN A C 1
ATOM 2484 O O . ASN A 1 312 ? -22.254 -1.496 10.127 1.00 83.81 312 ASN A O 1
ATOM 2488 N N . GLU A 1 313 ? -24.235 -2.157 10.935 1.00 79.12 313 GLU A N 1
ATOM 2489 C CA . GLU A 1 313 ? -24.692 -2.745 9.685 1.00 79.12 313 GLU A CA 1
ATOM 2490 C C . GLU A 1 313 ? -24.750 -1.684 8.583 1.00 79.12 313 GLU A C 1
ATOM 2492 O O . GLU A 1 313 ? -25.115 -0.527 8.802 1.00 79.12 313 GLU A O 1
ATOM 2497 N N . ARG A 1 314 ? -24.444 -2.091 7.352 1.00 74.56 314 ARG A N 1
ATOM 2498 C CA . ARG A 1 314 ? -24.401 -1.175 6.208 1.00 74.56 314 ARG A CA 1
ATOM 2499 C C . ARG A 1 314 ? -25.731 -0.460 5.950 1.00 74.56 314 ARG A C 1
ATOM 2501 O O . ARG A 1 314 ? -25.732 0.695 5.543 1.00 74.56 314 ARG A O 1
ATOM 2508 N N . THR A 1 315 ? -26.851 -1.127 6.210 1.00 76.06 315 THR A N 1
ATOM 2509 C CA . THR A 1 315 ? -28.203 -0.575 6.045 1.00 76.06 315 THR A CA 1
ATOM 2510 C C . THR A 1 315 ? -28.741 0.061 7.325 1.00 76.06 315 THR A C 1
ATOM 2512 O O . THR A 1 315 ? -29.937 0.306 7.431 1.00 76.06 315 THR A O 1
ATOM 2515 N N . ALA A 1 316 ? -27.903 0.306 8.336 1.00 78.31 316 ALA A N 1
ATOM 2516 C CA . ALA A 1 316 ? -28.380 0.876 9.589 1.00 78.31 316 ALA A CA 1
ATOM 2517 C C . ALA A 1 316 ? -28.882 2.325 9.424 1.00 78.31 316 ALA A C 1
ATOM 2519 O O . ALA A 1 316 ? -29.787 2.745 10.145 1.00 78.31 316 ALA A O 1
ATOM 2520 N N . GLY A 1 317 ? -28.331 3.082 8.467 1.00 83.31 317 GLY A N 1
ATOM 2521 C CA . GLY A 1 317 ? -28.625 4.509 8.332 1.00 83.31 317 GLY A CA 1
ATOM 2522 C C . GLY A 1 317 ? -28.299 5.264 9.624 1.00 83.31 317 GLY A C 1
ATOM 2523 O O . GLY A 1 317 ? -27.353 4.904 10.333 1.00 83.31 317 GLY A O 1
ATOM 2524 N N . ASP A 1 318 ? -29.079 6.297 9.935 1.00 88.25 318 ASP A N 1
ATOM 2525 C CA . ASP A 1 318 ? -28.952 7.006 11.206 1.00 88.25 318 ASP A CA 1
ATOM 2526 C C . ASP A 1 318 ? -29.515 6.196 12.367 1.00 88.25 318 ASP A C 1
ATOM 2528 O O . ASP A 1 318 ? -30.604 5.619 12.303 1.00 88.25 318 ASP A O 1
ATOM 2532 N N . LEU A 1 319 ? -28.743 6.169 13.451 1.00 95.19 319 LEU A N 1
ATOM 2533 C CA . LEU A 1 319 ? -29.136 5.505 14.679 1.00 95.19 319 LEU A CA 1
ATOM 2534 C C . LEU A 1 319 ? -29.784 6.505 15.619 1.00 95.19 319 LEU A C 1
ATOM 2536 O O . LEU A 1 319 ? -29.223 7.562 15.894 1.00 95.19 319 LEU A O 1
ATOM 2540 N N . THR A 1 320 ? -30.939 6.140 16.158 1.00 97.69 320 THR A N 1
ATOM 2541 C CA . THR A 1 320 ? -31.639 6.927 17.173 1.00 97.69 320 THR A CA 1
ATOM 2542 C C . THR A 1 320 ? -31.597 6.200 18.503 1.00 97.69 320 THR A C 1
ATOM 2544 O O . THR A 1 320 ? -31.764 4.981 18.555 1.00 97.69 320 THR A O 1
ATOM 2547 N N . TYR A 1 321 ? -31.376 6.937 19.588 1.00 97.94 321 TYR A N 1
ATOM 2548 C CA . TYR A 1 321 ? -31.488 6.412 20.943 1.00 97.94 321 TYR A CA 1
ATOM 2549 C C . TYR A 1 321 ? -32.756 6.942 21.614 1.00 97.94 321 TYR A C 1
ATOM 2551 O O . TYR A 1 321 ? -33.196 8.065 21.367 1.00 97.94 321 TYR A O 1
ATOM 2559 N N . THR A 1 322 ? -33.336 6.124 22.485 1.00 98.19 322 THR A N 1
ATOM 2560 C CA . THR A 1 322 ? -34.429 6.469 23.393 1.00 98.19 322 THR A CA 1
ATOM 2561 C C . THR A 1 322 ? -34.069 5.981 24.788 1.00 98.19 322 THR A C 1
ATOM 2563 O O . THR A 1 322 ? -33.774 4.805 24.982 1.00 98.19 322 THR A O 1
ATOM 2566 N N . LEU A 1 323 ? -34.094 6.887 25.755 1.00 97.56 323 LEU A N 1
ATOM 2567 C CA . LEU A 1 323 ? -33.855 6.629 27.166 1.00 97.56 323 LEU A CA 1
ATOM 2568 C C . LEU A 1 323 ? -35.146 6.858 27.951 1.00 97.56 323 LEU A C 1
ATOM 2570 O O . LEU A 1 323 ? -35.754 7.919 27.814 1.00 97.56 323 LEU A O 1
ATOM 2574 N N . ILE A 1 324 ? -35.545 5.899 28.787 1.00 96.69 324 ILE A N 1
ATOM 2575 C CA . ILE A 1 324 ? -36.745 5.985 29.629 1.00 96.69 324 ILE A CA 1
ATOM 2576 C C . ILE A 1 324 ? -36.349 5.771 31.092 1.00 96.69 324 ILE A C 1
ATOM 2578 O O . ILE A 1 324 ? -35.849 4.708 31.453 1.00 96.69 324 ILE A O 1
ATOM 2582 N N . ALA A 1 325 ? -36.583 6.769 31.947 1.00 95.38 325 ALA A N 1
ATOM 2583 C CA . ALA A 1 325 ? -36.323 6.686 33.386 1.00 95.38 325 ALA A CA 1
ATOM 2584 C C . ALA A 1 325 ? -37.323 7.531 34.179 1.00 95.38 325 ALA A C 1
ATOM 2586 O O . ALA A 1 325 ? -37.576 8.686 33.841 1.00 95.38 325 ALA A O 1
ATOM 2587 N N . GLY A 1 326 ? -37.901 6.960 35.243 1.00 90.25 326 GLY A N 1
ATOM 2588 C CA . GLY A 1 326 ? -38.814 7.679 36.146 1.00 90.25 326 GLY A CA 1
ATOM 2589 C C . GLY A 1 326 ? -40.002 8.350 35.441 1.00 90.25 326 GLY A C 1
ATOM 2590 O O . GLY A 1 326 ? -40.445 9.413 35.861 1.00 90.25 326 GLY A O 1
ATOM 2591 N N . GLY A 1 327 ? -40.474 7.773 34.329 1.00 88.75 327 GLY A N 1
ATOM 2592 C CA . GLY A 1 327 ? -41.548 8.328 33.495 1.00 88.75 327 GLY A CA 1
ATOM 2593 C C . GLY A 1 327 ? -41.111 9.387 32.472 1.00 88.75 327 GLY A C 1
ATOM 2594 O O . GLY A 1 327 ? -41.923 9.779 31.636 1.00 88.75 327 GLY A O 1
ATOM 2595 N N . LYS A 1 328 ? -39.846 9.829 32.476 1.00 94.69 328 LYS A N 1
ATOM 2596 C CA . LYS A 1 328 ? -39.296 10.733 31.457 1.00 94.69 328 LYS A CA 1
ATOM 2597 C C . LYS A 1 328 ? -38.710 9.946 30.288 1.00 94.69 328 LYS A C 1
ATOM 2599 O O . LYS A 1 328 ? -38.040 8.938 30.493 1.00 94.69 328 LYS A O 1
ATOM 2604 N N . THR A 1 329 ? -38.941 10.452 29.077 1.00 97.12 329 THR A N 1
ATOM 2605 C CA . THR A 1 329 ? -38.358 9.942 27.829 1.00 97.12 329 THR A CA 1
ATOM 2606 C C . THR A 1 329 ? -37.393 10.976 27.248 1.00 97.12 329 THR A C 1
ATOM 2608 O O . THR A 1 329 ? -37.737 12.155 27.166 1.00 97.12 329 THR A O 1
ATOM 2611 N N . ILE A 1 330 ? -36.193 10.547 26.859 1.00 97.19 330 ILE A N 1
ATOM 2612 C CA . ILE A 1 330 ? -35.147 11.369 26.232 1.00 97.19 330 ILE A CA 1
ATOM 2613 C C . ILE A 1 330 ? -34.757 10.692 24.919 1.00 97.19 330 ILE A C 1
ATOM 2615 O O . ILE A 1 330 ? -34.512 9.489 24.902 1.00 97.19 330 ILE A O 1
ATOM 2619 N N . THR A 1 331 ? -34.684 11.443 23.825 1.00 97.50 331 THR A N 1
ATOM 2620 C CA . THR A 1 331 ? -34.372 10.901 22.495 1.00 97.50 331 THR A CA 1
ATOM 2621 C C . THR A 1 331 ? -33.303 11.721 21.796 1.00 97.50 331 THR A C 1
ATOM 2623 O O . THR A 1 331 ? -33.237 12.935 21.985 1.00 97.50 331 THR A O 1
ATOM 2626 N N . GLY A 1 332 ? -32.531 11.088 20.919 1.00 97.00 332 GLY A N 1
ATOM 2627 C CA . GLY A 1 332 ? -31.605 11.787 20.034 1.00 97.00 332 GLY A CA 1
ATOM 2628 C C . GLY A 1 332 ? -31.017 10.877 18.963 1.00 97.00 332 GLY A C 1
ATOM 2629 O O . GLY A 1 332 ? -31.369 9.701 18.871 1.00 97.00 332 GLY A O 1
ATOM 2630 N N . VAL A 1 333 ? -30.123 11.437 18.153 1.00 96.12 333 VAL A N 1
ATOM 2631 C CA . VAL A 1 333 ? -29.379 10.724 17.106 1.00 96.12 333 VAL A CA 1
ATOM 2632 C C . VAL A 1 333 ? -27.975 10.405 17.624 1.00 96.12 333 VAL A C 1
ATOM 2634 O O . VAL A 1 333 ? -27.396 11.185 18.381 1.00 96.12 333 VAL A O 1
ATOM 2637 N N . MET A 1 334 ? -27.445 9.237 17.262 1.00 96.56 334 MET A N 1
ATOM 2638 C CA . MET A 1 334 ? -26.037 8.899 17.459 1.00 96.56 334 MET A CA 1
ATOM 2639 C C . MET A 1 334 ? -25.245 9.345 16.227 1.00 96.56 334 MET A C 1
ATOM 2641 O O . MET A 1 334 ? -25.344 8.746 15.149 1.00 96.56 334 MET A O 1
ATOM 2645 N N . GLU A 1 335 ? -24.459 10.399 16.410 1.00 88.56 335 GLU A N 1
ATOM 2646 C CA . GLU A 1 335 ? -23.614 11.002 15.382 1.00 88.56 335 GLU A CA 1
ATOM 2647 C C . GLU A 1 335 ? -22.427 10.091 15.049 1.00 88.56 335 GLU A C 1
ATOM 2649 O O . GLU A 1 335 ? -21.937 9.354 15.908 1.00 88.56 335 GLU A O 1
ATOM 2654 N N . GLY A 1 336 ? -21.942 10.142 13.810 1.00 84.94 336 GLY A N 1
ATOM 2655 C CA . GLY A 1 336 ? -20.764 9.396 13.367 1.00 84.94 336 GLY A CA 1
ATOM 2656 C C . GLY A 1 336 ? -20.972 8.656 12.051 1.00 84.94 336 GLY A C 1
ATOM 2657 O O . GLY A 1 336 ? -21.861 8.975 11.266 1.00 84.94 336 GLY A O 1
ATOM 2658 N N . VAL A 1 337 ? -20.129 7.656 11.810 1.00 82.56 337 VAL A N 1
ATOM 2659 C CA . VAL A 1 337 ? -20.097 6.864 10.569 1.00 82.56 337 VAL A CA 1
ATOM 2660 C C . VAL A 1 337 ? -20.387 5.395 10.861 1.00 82.56 337 VAL A C 1
ATOM 2662 O O . VAL A 1 337 ? -20.507 4.998 12.016 1.00 82.56 337 VAL A O 1
ATOM 2665 N N . ARG A 1 338 ? -20.478 4.556 9.822 1.00 80.56 338 ARG A N 1
ATOM 2666 C CA . ARG A 1 338 ? -20.739 3.112 9.968 1.00 80.56 338 ARG A CA 1
ATOM 2667 C C . ARG A 1 338 ? -19.856 2.454 11.036 1.00 80.56 338 ARG A C 1
ATOM 2669 O O . ARG A 1 338 ? -20.373 1.750 11.901 1.00 80.56 338 ARG A O 1
ATOM 2676 N N . ASP A 1 339 ? -18.559 2.746 11.018 1.00 80.06 339 ASP A N 1
ATOM 2677 C CA . ASP A 1 339 ? -17.592 2.116 11.921 1.00 80.06 339 ASP A CA 1
ATOM 2678 C C . ASP A 1 339 ? -17.777 2.521 13.385 1.00 80.06 339 ASP A C 1
ATOM 2680 O O . ASP A 1 339 ? -17.489 1.723 14.273 1.00 80.06 339 ASP A O 1
ATOM 2684 N N . LYS A 1 340 ? -18.296 3.724 13.650 1.00 87.69 340 LYS A N 1
ATOM 2685 C CA . LYS A 1 340 ? -18.533 4.218 15.005 1.00 87.69 340 LYS A CA 1
ATOM 2686 C C . LYS A 1 340 ? -19.568 5.331 15.019 1.00 87.69 340 LYS A C 1
ATOM 2688 O O . LYS A 1 340 ? -19.375 6.376 14.394 1.00 87.69 340 LYS A O 1
ATOM 2693 N N . ARG A 1 341 ? -20.622 5.125 15.809 1.00 94.00 341 ARG A N 1
ATOM 2694 C CA . ARG A 1 341 ? -21.623 6.142 16.146 1.00 94.00 341 ARG A CA 1
ATOM 2695 C C . ARG A 1 341 ? -21.715 6.324 17.652 1.00 94.00 341 ARG A C 1
ATOM 2697 O O . ARG A 1 341 ? -21.602 5.352 18.404 1.00 94.00 341 ARG A O 1
ATOM 2704 N N . GLN A 1 342 ? -21.933 7.559 18.090 1.00 95.56 342 GLN A N 1
ATOM 2705 C CA . GLN A 1 342 ? -21.903 7.921 19.500 1.00 95.56 342 GLN A CA 1
ATOM 2706 C C . GLN A 1 342 ? -22.919 9.014 19.847 1.00 95.56 342 GLN A C 1
ATOM 2708 O O . GLN A 1 342 ? -23.204 9.900 19.046 1.00 95.56 342 GLN A O 1
ATOM 2713 N N . ALA A 1 343 ? -23.444 8.964 21.070 1.00 96.94 343 ALA A N 1
ATOM 2714 C CA . ALA A 1 343 ? -24.220 10.043 21.670 1.00 96.94 343 ALA A CA 1
ATOM 2715 C C . ALA A 1 343 ? -23.807 10.260 23.127 1.00 96.94 343 ALA A C 1
ATOM 2717 O O . ALA A 1 343 ? -23.522 9.301 23.846 1.00 96.94 343 ALA A O 1
ATOM 2718 N N . THR A 1 344 ? -23.833 11.514 23.574 1.00 96.75 344 THR A N 1
ATOM 2719 C CA . THR A 1 344 ? -23.568 11.888 24.967 1.00 96.75 344 THR A CA 1
ATOM 2720 C C . THR A 1 344 ? -24.782 12.598 25.554 1.00 96.75 344 THR A C 1
ATOM 2722 O O . THR A 1 344 ? -25.287 13.565 24.987 1.00 96.75 344 THR A O 1
ATOM 2725 N N . VAL A 1 345 ? -25.246 12.120 26.707 1.00 97.00 345 VAL A N 1
ATOM 2726 C CA . VAL A 1 345 ? -26.438 12.592 27.414 1.00 97.00 345 VAL A CA 1
ATOM 2727 C C . VAL A 1 345 ? -26.052 12.979 28.835 1.00 97.00 345 VAL A C 1
ATOM 2729 O O . VAL A 1 345 ? -25.530 12.169 29.594 1.00 97.00 345 VAL A O 1
ATOM 2732 N N . ASN A 1 346 ? -26.331 14.220 29.226 1.00 96.62 346 ASN A N 1
ATOM 2733 C CA . ASN A 1 346 ? -26.134 14.673 30.601 1.00 96.62 346 ASN A CA 1
ATOM 2734 C C . ASN A 1 346 ? -27.345 14.257 31.459 1.00 96.62 346 ASN A C 1
ATOM 2736 O O . ASN A 1 346 ? -28.369 14.945 31.451 1.00 96.62 346 ASN A O 1
ATOM 2740 N N . LEU A 1 347 ? -27.244 13.135 32.181 1.00 94.56 347 LEU A N 1
ATOM 2741 C CA . LEU A 1 347 ? -28.353 12.612 32.984 1.00 94.56 347 LEU A CA 1
ATOM 2742 C C . LEU A 1 347 ? -28.671 13.522 34.169 1.00 94.56 347 LEU A C 1
ATOM 2744 O O . LEU A 1 347 ? -29.848 13.704 34.466 1.00 94.56 347 LEU A O 1
ATOM 2748 N N . GLN A 1 348 ? -27.671 14.173 34.771 1.00 92.50 348 GLN A N 1
ATOM 2749 C CA . GLN A 1 348 ? -27.887 15.122 35.870 1.00 92.50 348 GLN A CA 1
ATOM 2750 C C . GLN A 1 348 ? -28.834 16.251 35.461 1.00 92.50 348 GLN A C 1
ATOM 2752 O O . GLN A 1 348 ? -29.733 16.645 36.208 1.00 92.50 348 GLN A O 1
ATOM 2757 N N . LYS A 1 349 ? -28.636 16.779 34.250 1.00 94.50 349 LYS A N 1
ATOM 2758 C CA . LYS A 1 349 ? -29.499 17.807 33.675 1.00 94.50 349 LYS A CA 1
ATOM 2759 C C . LYS A 1 349 ? -30.881 17.242 33.364 1.00 94.50 349 LYS A C 1
ATOM 2761 O O . LYS A 1 349 ? -31.884 17.870 33.696 1.00 94.50 349 LYS A O 1
ATOM 2766 N N . GLU A 1 350 ? -30.937 16.083 32.714 1.00 94.38 350 GLU A N 1
ATOM 2767 C CA . GLU A 1 350 ? -32.195 15.544 32.206 1.00 94.38 350 GLU A CA 1
ATOM 2768 C C . GLU A 1 350 ? -33.089 14.938 33.295 1.00 94.38 350 GLU A C 1
ATOM 2770 O O . GLU A 1 350 ? -34.309 15.055 33.212 1.00 94.38 350 GLU A O 1
ATOM 2775 N N . LEU A 1 351 ? -32.527 14.336 34.337 1.00 92.25 351 LEU A N 1
ATOM 2776 C CA . LEU A 1 351 ? -33.267 13.646 35.398 1.00 92.25 351 LEU A CA 1
ATOM 2777 C C . LEU A 1 351 ? -33.378 14.474 36.683 1.00 92.25 351 LEU A C 1
ATOM 2779 O O . LEU A 1 351 ? -33.782 13.957 37.724 1.00 92.25 351 LEU A O 1
ATOM 2783 N N . LYS A 1 352 ? -33.063 15.774 36.630 1.00 91.50 352 LYS A N 1
ATOM 2784 C CA . LYS A 1 352 ? -33.147 16.659 37.795 1.00 91.50 352 LYS A CA 1
ATOM 2785 C C . LYS A 1 352 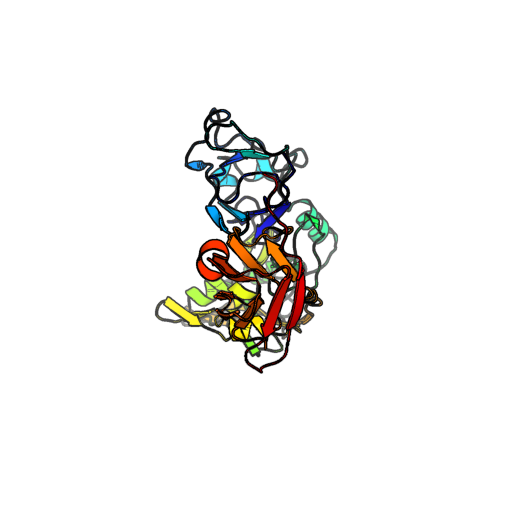? -34.552 16.635 38.409 1.00 91.50 352 LYS A C 1
ATOM 2787 O O . LYS A 1 352 ? -35.526 17.024 37.768 1.00 91.50 352 LYS A O 1
ATOM 2792 N N . GLY A 1 353 ? -34.637 16.229 39.676 1.00 87.06 353 GLY A N 1
ATOM 2793 C CA . GLY A 1 353 ? -35.898 16.143 40.422 1.00 87.06 353 GLY A CA 1
ATOM 2794 C C . GLY A 1 353 ? -36.741 14.898 40.122 1.00 87.06 353 GLY A C 1
ATOM 2795 O O . GLY A 1 353 ? -37.858 14.799 40.623 1.00 87.06 353 GLY A O 1
ATOM 2796 N N . ILE A 1 354 ? -36.225 13.948 39.336 1.00 89.31 354 ILE A N 1
ATOM 2797 C CA . ILE A 1 354 ? -36.891 12.685 39.009 1.00 89.31 354 ILE A CA 1
ATOM 2798 C C . ILE A 1 354 ? -36.250 11.561 39.818 1.00 89.31 354 ILE A C 1
ATOM 2800 O O . ILE A 1 354 ? -35.047 11.339 39.737 1.00 89.31 354 ILE A O 1
ATOM 2804 N N . SER A 1 355 ? -37.059 10.801 40.555 1.00 86.75 355 SER A N 1
ATOM 2805 C CA . SER A 1 355 ? -36.595 9.575 41.208 1.00 86.75 355 SER A CA 1
ATOM 2806 C C . SER A 1 355 ? -36.732 8.391 40.249 1.00 86.75 355 SER A C 1
ATOM 2808 O O . SER A 1 355 ? -37.827 8.094 39.771 1.00 86.75 355 SER A O 1
ATOM 2810 N N . ALA A 1 356 ? -35.618 7.729 39.937 1.00 89.69 356 ALA A N 1
ATOM 2811 C CA . ALA A 1 356 ? -35.573 6.539 39.099 1.00 89.69 356 ALA A CA 1
ATOM 2812 C C . ALA A 1 356 ? -34.468 5.600 39.589 1.00 89.69 356 ALA A C 1
ATOM 2814 O O . ALA A 1 356 ? -33.348 6.029 39.847 1.00 89.69 356 ALA A O 1
ATOM 2815 N N . THR A 1 357 ? -34.781 4.312 39.677 1.00 92.56 357 THR A N 1
ATOM 2816 C CA . THR A 1 357 ? -33.833 3.255 40.063 1.00 92.56 357 THR A CA 1
ATOM 2817 C C . THR A 1 357 ? -33.229 2.535 38.859 1.00 92.56 357 THR A C 1
ATOM 2819 O O . THR A 1 357 ? -32.296 1.752 39.007 1.00 92.56 357 THR A O 1
ATOM 2822 N N . GLN A 1 358 ? -33.755 2.788 37.659 1.00 94.69 358 GLN A N 1
ATOM 2823 C CA . GLN A 1 358 ? -33.301 2.185 36.413 1.00 94.69 358 GLN A CA 1
ATOM 2824 C C . GLN A 1 358 ? -33.563 3.103 35.216 1.00 94.69 358 GLN A C 1
ATOM 2826 O O . GLN A 1 358 ? -34.420 3.992 35.266 1.00 94.69 358 GLN A O 1
ATOM 2831 N N . LEU A 1 359 ? -32.836 2.838 34.138 1.00 94.94 359 LEU A N 1
ATOM 2832 C CA . LEU A 1 359 ? -32.883 3.517 32.852 1.00 94.94 359 LEU A CA 1
ATOM 2833 C C . LEU A 1 359 ? -33.025 2.458 31.757 1.00 94.94 359 LEU A C 1
ATOM 2835 O O . LEU A 1 359 ? -32.145 1.615 31.604 1.00 94.94 359 LEU A O 1
ATOM 2839 N N . GLN A 1 360 ? -34.109 2.491 30.988 1.00 97.31 360 GLN A N 1
ATOM 2840 C CA . GLN A 1 360 ? -34.207 1.687 29.772 1.00 97.31 360 GLN A CA 1
ATOM 2841 C C . GLN A 1 360 ? -33.569 2.453 28.616 1.00 97.31 360 GLN A C 1
ATOM 2843 O O . GLN A 1 360 ? -33.898 3.618 28.401 1.00 97.31 360 GLN A O 1
ATOM 2848 N N . LEU A 1 361 ? -32.684 1.801 27.871 1.00 97.50 361 LEU A N 1
ATOM 2849 C CA . LEU A 1 361 ? -32.073 2.313 26.654 1.00 97.50 361 LEU A CA 1
ATOM 2850 C C . LEU A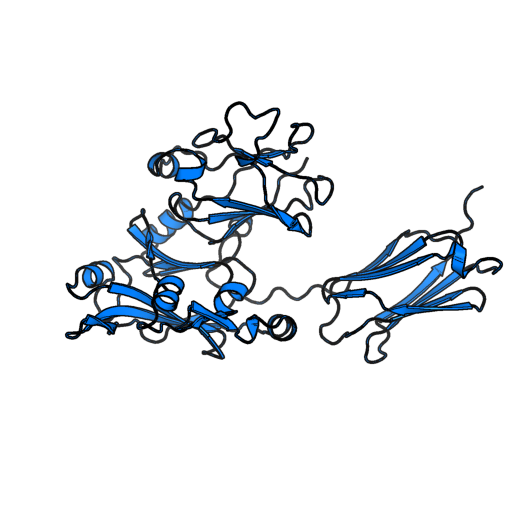 1 361 ? -32.484 1.450 25.468 1.00 97.50 361 LEU A C 1
ATOM 2852 O O . LEU A 1 361 ? -32.198 0.256 25.433 1.00 97.50 361 LEU A O 1
ATOM 2856 N N . VAL A 1 362 ? -33.075 2.098 24.469 1.00 98.12 362 VAL A N 1
ATOM 2857 C CA . VAL A 1 362 ? -33.406 1.506 23.177 1.00 98.12 362 VAL A CA 1
ATOM 2858 C C . VAL A 1 362 ? -32.640 2.242 22.082 1.00 98.12 362 VAL A C 1
ATOM 2860 O O . VAL A 1 362 ? -32.731 3.464 21.988 1.00 98.12 362 VAL A O 1
ATOM 2863 N N . VAL A 1 363 ? -31.909 1.516 21.238 1.00 97.56 363 VAL A N 1
ATOM 2864 C CA . VAL A 1 363 ? -31.275 2.054 20.023 1.00 97.56 363 VAL A CA 1
ATOM 2865 C C . VAL A 1 363 ? -31.944 1.435 18.805 1.00 97.56 363 VAL A C 1
ATOM 2867 O O . VAL A 1 363 ? -32.073 0.212 18.726 1.00 97.56 363 VAL A O 1
ATOM 2870 N N . LYS A 1 364 ? -32.358 2.269 17.849 1.00 97.12 364 LYS A N 1
ATOM 2871 C CA . LYS A 1 364 ? -32.995 1.845 16.598 1.00 97.12 364 LYS A CA 1
ATOM 2872 C C . LYS A 1 364 ? -32.252 2.360 15.380 1.00 97.12 364 LYS A C 1
ATOM 2874 O O . LYS A 1 364 ? -31.682 3.448 15.411 1.00 97.12 364 LYS A O 1
ATOM 2879 N N . ASN A 1 365 ? -32.303 1.579 14.309 1.00 92.31 365 ASN A N 1
ATOM 2880 C CA . ASN A 1 365 ? -31.816 1.989 12.997 1.00 92.31 365 ASN A CA 1
ATOM 2881 C C . ASN A 1 365 ? -32.865 2.823 12.235 1.00 92.31 365 ASN A C 1
ATOM 2883 O O . ASN A 1 365 ? -34.013 2.944 12.673 1.00 92.31 365 ASN A O 1
ATOM 2887 N N . ALA A 1 366 ? -32.496 3.352 11.067 1.00 86.69 366 ALA A N 1
ATOM 2888 C CA . ALA A 1 366 ? -33.375 4.179 10.233 1.00 86.69 366 ALA A CA 1
ATOM 2889 C C . ALA A 1 366 ? -34.637 3.445 9.731 1.00 86.69 366 ALA A C 1
ATOM 2891 O O . ALA A 1 366 ? -35.625 4.077 9.363 1.00 86.69 366 ALA A O 1
ATOM 2892 N N . HIS A 1 367 ? -34.629 2.110 9.748 1.00 86.94 367 HIS A N 1
ATOM 2893 C CA . HIS A 1 367 ? -35.768 1.265 9.382 1.00 86.94 367 HIS A CA 1
ATOM 2894 C C . HIS A 1 367 ? -36.668 0.910 10.579 1.00 86.94 367 HIS A C 1
ATOM 2896 O O . HIS A 1 367 ? -37.606 0.128 10.436 1.00 86.94 367 HIS A O 1
ATOM 2902 N N . GLY A 1 368 ? -36.393 1.457 11.767 1.00 88.00 368 GLY A N 1
ATOM 2903 C CA . GLY A 1 368 ? -37.163 1.205 12.986 1.00 88.00 368 GLY A CA 1
ATOM 2904 C C . GLY A 1 368 ? -36.855 -0.127 13.676 1.00 88.00 368 GLY A C 1
ATOM 2905 O O . GLY A 1 368 ? -37.528 -0.462 14.655 1.00 88.00 368 GLY A O 1
ATOM 2906 N N . VAL A 1 369 ? -35.843 -0.869 13.212 1.00 92.12 369 VAL A N 1
ATOM 2907 C CA . VAL A 1 369 ? -35.387 -2.117 13.838 1.00 92.12 369 VAL A CA 1
ATOM 2908 C C . VAL A 1 369 ? -34.646 -1.786 15.127 1.00 92.12 369 VAL A C 1
ATOM 2910 O O . VAL A 1 369 ? -33.738 -0.954 15.133 1.00 92.12 369 VAL A O 1
ATOM 2913 N N . THR A 1 370 ? -35.026 -2.451 16.216 1.00 96.00 370 THR A N 1
ATOM 2914 C CA . THR A 1 370 ? -34.330 -2.361 17.502 1.00 96.00 370 THR A CA 1
ATOM 2915 C C . THR A 1 370 ? -33.006 -3.111 17.437 1.00 96.00 370 THR A C 1
ATOM 2917 O O . THR A 1 370 ? -32.980 -4.313 17.193 1.00 96.00 370 THR A O 1
ATOM 2920 N N . LEU A 1 371 ? -31.917 -2.386 17.670 1.00 93.25 371 LEU A N 1
ATOM 2921 C CA . LEU A 1 371 ? -30.547 -2.898 17.665 1.00 93.25 371 LEU A CA 1
ATOM 2922 C C . LEU A 1 371 ? -30.033 -3.166 19.080 1.00 93.25 371 LEU A C 1
ATOM 2924 O O . LEU A 1 371 ? -29.224 -4.062 19.292 1.00 93.25 371 LEU A O 1
ATOM 2928 N N . VAL A 1 372 ? -30.490 -2.365 20.041 1.00 95.88 372 VAL A N 1
ATOM 2929 C CA . VAL A 1 372 ? -30.187 -2.504 21.467 1.00 95.88 372 VAL A CA 1
ATOM 2930 C C . VAL A 1 372 ? -31.470 -2.222 22.231 1.00 95.88 372 VAL A C 1
ATOM 2932 O O . VAL A 1 372 ? -32.144 -1.238 21.938 1.00 95.88 372 VAL A O 1
ATOM 2935 N N . ASP A 1 373 ? -31.788 -3.065 23.205 1.00 97.19 373 ASP A N 1
ATOM 2936 C CA . ASP A 1 373 ? -32.818 -2.823 24.214 1.00 97.19 373 ASP A CA 1
ATOM 2937 C C . ASP A 1 373 ? -32.282 -3.368 25.533 1.00 97.19 373 ASP A C 1
ATOM 2939 O O . ASP A 1 373 ? -32.082 -4.574 25.688 1.00 97.19 373 ASP A O 1
ATOM 2943 N N . THR A 1 374 ? -31.923 -2.469 26.441 1.00 95.56 374 THR A N 1
ATOM 2944 C CA . THR A 1 374 ? -31.291 -2.845 27.701 1.00 95.56 374 THR A CA 1
ATOM 2945 C C . THR A 1 374 ? -31.811 -1.999 28.845 1.00 95.56 374 THR A C 1
ATOM 2947 O O . THR A 1 374 ? -32.091 -0.812 28.693 1.00 95.56 374 THR A O 1
ATOM 2950 N N . THR A 1 375 ? -31.931 -2.622 30.013 1.00 95.81 375 THR A N 1
ATOM 2951 C CA . THR A 1 375 ? -32.277 -1.939 31.258 1.00 95.81 375 THR A CA 1
ATOM 2952 C C . THR A 1 375 ? -31.031 -1.832 32.120 1.00 95.81 375 THR A C 1
ATOM 2954 O O . THR A 1 375 ? -30.390 -2.829 32.443 1.00 95.81 375 THR A O 1
ATOM 2957 N N . ILE A 1 376 ? -30.694 -0.605 32.490 1.00 94.00 376 ILE A N 1
ATOM 2958 C CA . ILE A 1 376 ? -29.493 -0.247 33.232 1.00 94.00 376 ILE A CA 1
ATOM 2959 C C . ILE A 1 376 ? -29.921 0.156 34.647 1.00 94.00 376 ILE A C 1
ATOM 2961 O O . ILE A 1 376 ? -30.727 1.081 34.785 1.00 94.00 376 ILE A O 1
ATOM 2965 N N . PRO A 1 377 ? -29.404 -0.483 35.709 1.00 93.88 377 PRO A N 1
ATOM 2966 C CA . PRO A 1 377 ? -29.655 -0.028 37.069 1.00 93.88 377 PRO A CA 1
ATOM 2967 C C . PRO A 1 377 ? -28.962 1.317 37.309 1.00 93.88 377 PRO A C 1
ATOM 2969 O O . PRO A 1 377 ? -27.792 1.489 36.966 1.00 93.88 377 PRO A O 1
ATOM 2972 N N . LEU A 1 378 ? -29.685 2.255 37.918 1.00 93.00 378 LEU A N 1
ATOM 2973 C CA . LEU A 1 378 ? -29.133 3.534 38.344 1.00 93.00 378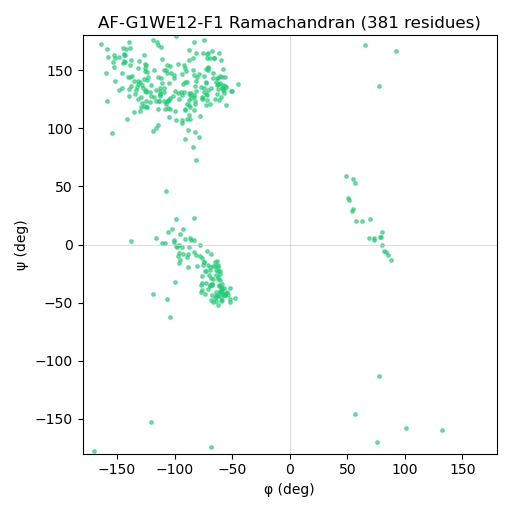 LEU A CA 1
ATOM 2974 C C . LEU A 1 378 ? -28.638 3.398 39.780 1.00 93.00 378 LEU A C 1
ATOM 2976 O O . LEU A 1 378 ? -29.415 3.127 40.696 1.00 93.00 378 LEU A O 1
ATOM 2980 N N . LEU A 1 379 ? -27.334 3.563 39.965 1.00 91.06 379 LEU A N 1
ATOM 2981 C CA . LEU A 1 379 ? -26.704 3.514 41.272 1.00 91.06 379 LEU A CA 1
ATOM 2982 C C . LEU A 1 379 ? -26.885 4.842 41.997 1.00 91.06 379 LEU A C 1
ATOM 2984 O O . LEU A 1 379 ? -26.812 5.919 41.403 1.00 91.06 379 LEU A O 1
ATOM 2988 N N . THR A 1 380 ? -27.063 4.750 43.307 1.00 82.50 380 THR A N 1
ATOM 2989 C CA . THR A 1 380 ? -26.921 5.898 44.194 1.00 82.50 380 THR A CA 1
ATOM 2990 C C . THR A 1 380 ? -25.426 6.164 44.370 1.00 82.50 380 THR A C 1
ATOM 2992 O O . THR A 1 380 ? -24.717 5.231 44.751 1.00 82.50 380 THR A O 1
ATOM 2995 N N . PRO A 1 381 ? -24.925 7.379 44.093 1.00 71.12 381 PRO A N 1
ATOM 2996 C CA . PRO A 1 381 ? -23.538 7.723 44.384 1.00 71.12 381 PRO A CA 1
ATOM 2997 C C . PRO A 1 381 ? -23.231 7.502 45.871 1.00 71.12 381 PRO A C 1
ATOM 2999 O O . PRO A 1 381 ? -24.044 7.863 46.729 1.00 71.12 381 PRO A O 1
ATOM 3002 N N . ASP A 1 382 ? -22.076 6.907 46.176 1.00 66.75 382 ASP A N 1
ATOM 3003 C CA . ASP A 1 382 ? -21.581 6.854 47.552 1.00 66.75 382 ASP A CA 1
ATOM 3004 C C . ASP A 1 382 ? -21.349 8.294 48.043 1.00 66.75 382 ASP A C 1
ATOM 3006 O O . ASP A 1 382 ? -20.823 9.129 47.303 1.00 66.75 382 ASP A O 1
ATOM 3010 N N . LYS A 1 383 ? -21.812 8.590 49.262 1.00 52.09 383 LYS A N 1
ATOM 3011 C CA . LYS A 1 383 ? -21.733 9.929 49.864 1.00 52.09 383 LYS A CA 1
ATOM 3012 C C . LYS A 1 383 ? -20.315 10.359 50.205 1.00 52.09 383 LYS A C 1
ATOM 3014 O O . LYS A 1 383 ? -19.551 9.506 50.710 1.00 52.09 383 LYS A O 1
#

Sequence (383 aa):
MGVPKVWTVPAVFTCDEEVTFYYDMTDVQFPEGVDLYLWAWTPTEPDAGNGGNSSAFAKLTYLGNNIYCKKMIPTQYFHTNKAAFESDDWPGFWSRLKTKDGSKWSSVFQAPDSRSEFKAFKESGKGFMFYSGRKSKGFTEKFMLDEPLTVLFNPDVYKLGGRTLTELATDADFVQFGVHSGLNNWAIMQSLDVWRPACLKKVEVKKLSNGLYVWQVGVPVDYYSTNPQDDGSLKNTDLADPDKRAAFELDNMTYLVVKVVKDGAGANQWDVNSGDQLQKAGQAVPYPDPVFSLFPTRISQEDILTITREYNERTAGDLTYTLIAGGKTITGVMEGVRDKRQATVNLQKELKGISATQLQLVVKNAHGVTLVDTTIPLLTPDK